Protein AF-A0A4Q2YTG0-F1 (afdb_monomer)

Sequence (439 aa):
MNLLPRETPTDVMFSWGYSLGKPGRSEITLRDLGAVLAAKAWLAGESGENEAFADISAITNRFLRQRTEAPVGGIIGELITRVAVFATVSNRAHSAVKLGLTEEAELLNAPLLEVDRLKKLTAVKTPSHPNRKLTDDHGGYLSGLFATFTLKQIENPPMLAREEVEPGRMMDHATLSWTGAWLAWAFLAGGVVVCALYGLTGPAVTKHLGRRMELLMNRWDWASVAIPGIVLPVLWFVSITRHTGLGGREFSMGRNELDLPLLPNGFLLGWAQFIALAACVVFSCGWLSCWRVGCKLRTIGMATRPPWSGAVAAVCCATFIPASGWSVTSGSPVAAGVAQGLIGITVLSIVSFGFLWACGRPEEMIRNQMAMRLMVPICAAATILPLCSLPFSKAEAYRWSAKDELIKPSRDQMASIGLEHRMAVQMRKEIREVLGYQP

pLDDT: mean 85.49, std 9.97, range [38.84, 97.5]

Structure (mmCIF, N/CA/C/O backbone):
data_AF-A0A4Q2YTG0-F1
#
_entry.id   AF-A0A4Q2YTG0-F1
#
loop_
_atom_site.group_PDB
_atom_site.id
_atom_site.type_symbol
_atom_site.label_atom_id
_atom_site.label_alt_id
_atom_site.label_comp_id
_atom_site.label_asym_id
_atom_site.label_entity_id
_atom_site.label_seq_id
_atom_site.pdbx_PDB_ins_code
_atom_site.Cartn_x
_atom_site.Cartn_y
_atom_site.Cartn_z
_atom_site.occupancy
_atom_site.B_iso_or_equiv
_atom_site.auth_seq_id
_atom_site.auth_comp_id
_atom_site.auth_asym_id
_atom_site.auth_atom_id
_atom_site.pdbx_PDB_model_num
ATOM 1 N N . MET A 1 1 ? -27.606 -18.071 7.602 1.00 38.84 1 MET A N 1
ATOM 2 C CA . MET A 1 1 ? -27.877 -17.459 6.279 1.00 38.84 1 MET A CA 1
ATOM 3 C C . MET A 1 1 ? -26.532 -17.067 5.652 1.00 38.84 1 MET A C 1
ATOM 5 O O . MET A 1 1 ? -25.928 -16.098 6.090 1.00 38.84 1 MET A O 1
ATOM 9 N N . ASN A 1 2 ? -26.010 -17.869 4.711 1.00 40.16 2 ASN A N 1
ATOM 10 C CA . ASN A 1 2 ? -24.712 -17.675 4.032 1.00 40.16 2 ASN A CA 1
ATOM 11 C C . ASN A 1 2 ? -24.848 -16.691 2.858 1.00 40.16 2 ASN A C 1
ATOM 13 O O . ASN A 1 2 ? -24.759 -17.098 1.706 1.00 40.16 2 ASN A O 1
ATOM 17 N N . LEU A 1 3 ? -25.145 -15.417 3.120 1.00 53.72 3 LEU A N 1
ATOM 18 C CA . LEU A 1 3 ? -25.431 -14.480 2.022 1.00 53.72 3 LEU A CA 1
ATOM 19 C C . LEU A 1 3 ? -24.220 -13.705 1.499 1.00 53.72 3 LEU A C 1
ATOM 21 O O . LEU A 1 3 ? -24.357 -13.012 0.499 1.00 53.72 3 LEU A O 1
ATOM 25 N N . LEU A 1 4 ? -23.048 -13.811 2.128 1.00 55.06 4 LEU A N 1
ATOM 26 C CA . LEU A 1 4 ? -21.873 -13.061 1.690 1.00 55.06 4 LEU A CA 1
ATOM 27 C C . LEU A 1 4 ? -20.672 -14.005 1.575 1.00 55.06 4 LEU A C 1
ATOM 29 O O . LEU A 1 4 ? -20.311 -14.614 2.589 1.00 55.06 4 LEU A O 1
ATOM 33 N N . PRO A 1 5 ? -20.073 -14.167 0.379 1.00 53.44 5 PRO A N 1
ATOM 34 C CA . PRO A 1 5 ? -18.757 -14.783 0.262 1.00 53.44 5 PRO A CA 1
ATOM 35 C C . PRO A 1 5 ? -17.746 -13.981 1.104 1.00 53.44 5 PRO A C 1
ATOM 37 O O . PRO A 1 5 ? -17.956 -12.807 1.395 1.00 53.44 5 PRO A O 1
ATOM 40 N N . ARG A 1 6 ? -16.709 -14.639 1.632 1.00 62.22 6 ARG A N 1
ATOM 41 C CA . ARG A 1 6 ? -15.744 -14.034 2.584 1.00 62.22 6 ARG A CA 1
ATOM 42 C C . ARG A 1 6 ? -14.301 -14.435 2.293 1.00 62.22 6 ARG A C 1
ATOM 44 O O . ARG A 1 6 ? -13.441 -14.337 3.163 1.00 62.22 6 ARG A O 1
ATOM 51 N N . GLU A 1 7 ? -14.057 -14.980 1.108 1.00 67.69 7 GLU A N 1
ATOM 52 C CA . GLU A 1 7 ? -12.751 -15.536 0.751 1.00 67.69 7 GLU A CA 1
ATOM 53 C C . GLU A 1 7 ? -11.875 -14.511 0.036 1.00 67.69 7 GLU A C 1
ATOM 55 O O . GLU A 1 7 ? -10.650 -14.608 0.094 1.00 67.69 7 GLU A O 1
ATOM 60 N N . THR A 1 8 ? -12.487 -13.509 -0.603 1.00 71.88 8 THR A N 1
ATOM 61 C CA . THR A 1 8 ? -11.759 -12.463 -1.320 1.00 71.88 8 THR A CA 1
ATOM 62 C C . THR A 1 8 ? -11.876 -11.103 -0.618 1.00 71.88 8 THR A C 1
ATOM 64 O O . THR A 1 8 ? -12.907 -10.813 -0.007 1.00 71.88 8 THR A O 1
ATOM 67 N N . PRO A 1 9 ? -10.868 -10.216 -0.748 1.00 70.81 9 PRO A N 1
ATOM 68 C CA . PRO A 1 9 ? -10.915 -8.851 -0.219 1.00 70.81 9 PRO A CA 1
ATOM 69 C C . PRO A 1 9 ? -12.140 -8.056 -0.685 1.00 70.81 9 PRO A C 1
ATOM 71 O O . PRO A 1 9 ? -12.725 -7.300 0.086 1.00 70.81 9 PRO A O 1
ATOM 74 N N . THR A 1 10 ? -12.558 -8.241 -1.941 1.00 74.44 10 THR A N 1
ATOM 75 C CA . THR A 1 10 ? -13.760 -7.599 -2.488 1.00 74.44 10 THR A CA 1
ATOM 76 C C . THR A 1 10 ? -15.014 -8.061 -1.766 1.00 74.44 10 THR A C 1
ATOM 78 O O . THR A 1 10 ? -15.850 -7.231 -1.420 1.00 74.44 10 THR A O 1
ATOM 81 N N . ASP A 1 11 ? -15.128 -9.356 -1.472 1.00 74.38 11 ASP A N 1
ATOM 82 C CA . ASP A 1 11 ? -16.298 -9.866 -0.765 1.00 74.38 11 ASP A CA 1
ATOM 83 C C . ASP A 1 11 ? -16.316 -9.407 0.694 1.00 74.38 11 ASP A C 1
ATOM 85 O O . ASP A 1 11 ? -17.381 -9.083 1.214 1.00 74.38 11 ASP A O 1
ATOM 89 N N . VAL A 1 12 ? -15.146 -9.298 1.338 1.00 70.56 12 VAL A N 1
ATOM 90 C CA . VAL A 1 12 ? -15.027 -8.693 2.674 1.00 70.56 12 VAL A CA 1
ATOM 91 C C . VAL A 1 12 ? -15.543 -7.250 2.642 1.00 70.56 12 VAL A C 1
ATOM 93 O O . VAL A 1 12 ? -16.416 -6.908 3.437 1.00 70.56 12 VAL A O 1
ATOM 96 N N . MET A 1 13 ? -15.126 -6.437 1.667 1.00 71.25 13 MET A N 1
ATOM 97 C CA . MET A 1 13 ? -15.610 -5.056 1.512 1.00 71.25 13 MET A CA 1
ATOM 98 C C . MET A 1 13 ? -17.122 -4.973 1.236 1.00 71.25 13 MET A C 1
ATOM 100 O O . MET A 1 13 ? -17.814 -4.139 1.822 1.00 71.25 13 MET A O 1
ATOM 104 N N . PHE A 1 14 ? -17.677 -5.849 0.394 1.00 72.25 14 PHE A N 1
ATOM 105 C CA . PHE A 1 14 ? -19.129 -5.903 0.174 1.00 72.25 14 PHE A CA 1
ATOM 106 C C . PHE A 1 14 ? -19.885 -6.369 1.419 1.00 72.25 14 PHE A C 1
ATOM 108 O O . PHE A 1 14 ? -20.950 -5.836 1.737 1.00 72.25 14 PHE A O 1
ATOM 115 N N . SER A 1 15 ? -19.324 -7.335 2.149 1.00 70.06 15 SER A N 1
ATOM 116 C CA . SER A 1 15 ? -19.904 -7.830 3.393 1.00 70.06 15 SER A CA 1
ATOM 117 C C . SER A 1 15 ? -19.981 -6.736 4.450 1.00 70.06 15 SER A C 1
ATOM 119 O O . SER A 1 15 ? -20.995 -6.642 5.137 1.00 70.06 15 SER A O 1
ATOM 121 N N . TRP A 1 16 ? -18.978 -5.856 4.486 1.00 67.75 16 TRP A N 1
ATOM 122 C CA . TRP A 1 16 ? -18.966 -4.656 5.312 1.00 67.75 16 TRP A CA 1
ATOM 123 C C . TRP A 1 16 ? -20.041 -3.655 4.902 1.00 67.75 16 TRP A C 1
ATOM 125 O O . TRP A 1 16 ? -20.811 -3.195 5.743 1.00 67.75 16 TRP A O 1
ATOM 135 N N . GLY A 1 17 ? -20.139 -3.339 3.606 1.00 67.19 17 GLY A N 1
ATOM 136 C CA . GLY A 1 17 ? -21.183 -2.446 3.095 1.00 67.19 17 GLY A CA 1
ATOM 137 C C . GLY A 1 17 ? -22.589 -2.925 3.473 1.00 67.19 17 GLY A C 1
ATOM 138 O O . GLY A 1 17 ? -23.452 -2.131 3.843 1.00 67.19 17 GLY A O 1
ATOM 139 N N . TYR A 1 18 ? -22.803 -4.241 3.466 1.00 68.12 18 TYR A N 1
ATOM 140 C CA . TYR A 1 18 ? -24.055 -4.852 3.897 1.00 68.12 18 TYR A CA 1
ATOM 141 C C . TYR A 1 18 ? -24.245 -4.863 5.422 1.00 68.12 18 TYR A C 1
ATOM 143 O O . TYR A 1 18 ? -25.339 -4.562 5.907 1.00 68.12 18 TYR A O 1
ATOM 151 N N . SER A 1 19 ? -23.207 -5.210 6.191 1.00 63.50 19 SER A N 1
ATOM 152 C CA . SER A 1 19 ? -23.281 -5.294 7.654 1.00 63.50 19 SER A CA 1
ATOM 153 C C . SER A 1 19 ? -23.456 -3.931 8.308 1.00 63.50 19 SER A C 1
ATOM 155 O O . SER A 1 19 ? -24.123 -3.850 9.328 1.00 63.50 19 SER A O 1
ATOM 157 N N . LEU A 1 20 ? -22.938 -2.854 7.714 1.00 63.44 20 LEU A N 1
ATOM 158 C CA . LEU A 1 20 ? -23.199 -1.488 8.179 1.00 63.44 20 LEU A CA 1
ATOM 159 C C . LEU A 1 20 ? -24.651 -1.047 7.912 1.00 63.44 20 LEU A C 1
ATOM 161 O O . LEU A 1 20 ? -25.188 -0.218 8.642 1.00 63.44 20 LEU A O 1
ATOM 165 N N . GLY A 1 21 ? -25.314 -1.612 6.896 1.00 56.81 21 GLY A N 1
ATOM 166 C CA . GLY A 1 21 ? -26.666 -1.215 6.487 1.00 56.81 21 GLY A CA 1
ATOM 167 C C . GLY A 1 21 ? -27.821 -1.872 7.257 1.00 56.81 21 GLY A C 1
ATOM 168 O O . GLY A 1 21 ? -28.924 -1.327 7.271 1.00 56.81 21 GLY A O 1
ATOM 169 N N . LYS A 1 22 ? -27.614 -3.038 7.890 1.00 54.66 22 LYS A N 1
ATOM 170 C CA . LYS A 1 22 ? -28.706 -3.855 8.466 1.00 54.66 22 LYS A CA 1
ATOM 171 C C . LYS A 1 22 ? -29.018 -3.706 9.969 1.00 54.66 22 LYS A C 1
ATOM 173 O O . LYS A 1 22 ? -30.208 -3.707 10.284 1.00 54.66 22 LYS A O 1
ATOM 178 N N . PRO A 1 23 ? -28.058 -3.592 10.904 1.00 54.28 23 PRO A N 1
ATOM 179 C CA . PRO A 1 23 ? -28.364 -3.644 12.338 1.00 54.28 23 PRO A CA 1
ATOM 180 C C . PRO A 1 23 ? -28.999 -2.355 12.885 1.00 54.28 23 PRO A C 1
ATOM 182 O O . PRO A 1 23 ? -29.611 -2.379 13.950 1.00 54.28 23 PRO A O 1
ATOM 185 N N . GLY A 1 24 ? -28.955 -1.242 12.140 1.00 54.25 24 GLY A N 1
ATOM 186 C CA . GLY A 1 24 ? -29.438 0.051 12.629 1.00 54.25 24 GLY A CA 1
ATOM 187 C C . GLY A 1 24 ? -30.915 0.065 13.041 1.00 54.25 24 GLY A C 1
ATOM 188 O O . GLY A 1 24 ? -31.246 0.586 14.097 1.00 54.25 24 GLY A O 1
ATOM 189 N N . ARG A 1 25 ? -31.838 -0.520 12.266 1.00 56.56 25 ARG A N 1
ATOM 190 C CA . ARG A 1 25 ? -33.278 -0.282 12.507 1.00 56.56 25 ARG A CA 1
ATOM 191 C C . ARG A 1 25 ? -33.831 -0.933 13.779 1.00 56.56 25 ARG A C 1
ATOM 193 O O . ARG A 1 25 ? -34.574 -0.271 14.494 1.00 56.56 25 ARG A O 1
ATOM 200 N N . SER A 1 26 ? -33.482 -2.186 14.075 1.00 60.25 26 SER A N 1
ATOM 201 C CA . SER A 1 26 ? -34.003 -2.897 15.257 1.00 60.25 26 SER A CA 1
ATOM 202 C C . SER A 1 26 ? -33.314 -2.484 16.559 1.00 60.25 26 SER A C 1
ATOM 204 O O . SER A 1 26 ? -33.932 -2.491 17.623 1.00 60.25 26 SER A O 1
ATOM 206 N N . GLU A 1 27 ? -32.037 -2.103 16.500 1.00 65.06 27 GLU A N 1
ATOM 207 C CA . GLU A 1 27 ? -31.321 -1.627 17.684 1.00 65.06 27 GLU A CA 1
ATOM 208 C C . GLU A 1 27 ? -31.713 -0.190 18.054 1.00 65.06 27 GLU A C 1
ATOM 210 O O . GLU A 1 27 ? -31.817 0.120 19.241 1.00 65.06 27 GLU A O 1
ATOM 215 N N . ILE A 1 28 ? -32.018 0.665 17.067 1.00 63.75 28 ILE A N 1
ATOM 216 C CA . ILE A 1 28 ? -32.504 2.033 17.308 1.00 63.75 28 ILE A CA 1
ATOM 217 C C . ILE A 1 28 ? -33.847 2.021 18.045 1.00 63.75 28 ILE A C 1
ATOM 219 O O . ILE A 1 28 ? -33.993 2.754 19.018 1.00 63.75 28 ILE A O 1
ATOM 223 N N . THR A 1 29 ? -34.792 1.146 17.684 1.00 66.25 29 THR A N 1
ATOM 224 C CA . THR A 1 29 ? -36.079 1.038 18.402 1.00 66.25 29 THR A CA 1
ATOM 225 C C . THR A 1 29 ? -35.921 0.665 19.881 1.00 66.25 29 THR A C 1
ATOM 227 O O . THR A 1 29 ? -36.750 1.026 20.711 1.00 66.25 29 THR A O 1
ATOM 230 N N . LEU A 1 30 ? -34.834 -0.022 20.252 1.00 67.00 30 LEU A N 1
ATOM 231 C CA . LEU A 1 30 ? -34.553 -0.378 21.649 1.00 67.00 30 LEU A CA 1
ATOM 232 C C . LEU A 1 30 ? -34.006 0.807 22.459 1.00 67.00 30 LEU A C 1
ATOM 234 O O . LEU A 1 30 ? -34.158 0.828 23.681 1.00 67.00 30 LEU A O 1
ATOM 238 N N . ARG A 1 31 ? -33.421 1.814 21.796 1.00 71.94 31 ARG A N 1
ATOM 239 C CA . ARG A 1 31 ? -33.080 3.099 22.425 1.00 71.94 31 ARG A CA 1
ATOM 240 C C . ARG A 1 31 ? -34.339 3.800 22.934 1.00 71.94 31 ARG A C 1
ATOM 242 O O . ARG A 1 31 ? -34.331 4.349 24.034 1.00 71.94 31 ARG A O 1
ATOM 249 N N . ASP A 1 32 ? -35.411 3.751 22.148 1.00 79.56 32 ASP A N 1
ATOM 250 C CA . ASP A 1 32 ? -36.661 4.438 22.465 1.00 79.56 32 ASP A CA 1
ATOM 251 C C . ASP A 1 32 ? -37.330 3.832 23.707 1.00 79.56 32 ASP A C 1
ATOM 253 O O . ASP A 1 32 ? -37.850 4.572 24.537 1.00 79.56 32 ASP A O 1
ATOM 257 N N . LEU A 1 33 ? -37.217 2.515 23.924 1.00 82.94 33 LEU A N 1
ATOM 258 C CA . LEU A 1 33 ? -37.695 1.879 25.158 1.00 82.94 33 LEU A CA 1
ATOM 259 C C . LEU A 1 33 ? -36.967 2.405 26.407 1.00 82.94 33 LEU A C 1
ATOM 261 O O . LEU A 1 33 ? -37.612 2.695 27.413 1.00 82.94 33 LEU A O 1
ATOM 265 N N . GLY A 1 34 ? -35.643 2.579 26.339 1.00 83.81 34 GLY A N 1
ATOM 266 C CA . GLY A 1 34 ? -34.872 3.188 27.428 1.00 83.81 34 GLY A CA 1
ATOM 267 C C . GLY A 1 34 ? -35.321 4.622 27.726 1.00 83.81 34 GLY A C 1
ATOM 268 O O . GLY A 1 34 ? -35.473 4.992 28.888 1.00 83.81 34 GLY A O 1
ATOM 269 N N . ALA A 1 35 ? -35.610 5.409 26.685 1.00 84.81 35 ALA A N 1
ATOM 270 C CA . ALA A 1 35 ? -36.141 6.763 26.833 1.00 84.81 35 ALA A CA 1
ATOM 271 C C . ALA A 1 35 ? -37.556 6.780 27.440 1.00 84.81 35 ALA A C 1
ATOM 273 O O . ALA A 1 35 ? -37.840 7.610 28.299 1.00 84.81 35 ALA A O 1
ATOM 274 N N . VAL A 1 36 ? -38.427 5.842 27.053 1.00 88.81 36 VAL A N 1
ATOM 275 C CA . VAL A 1 36 ? -39.779 5.709 27.620 1.00 88.81 36 VAL A CA 1
ATOM 276 C C . VAL A 1 36 ? -39.725 5.339 29.103 1.00 88.81 36 VAL A C 1
ATOM 278 O O . VAL A 1 36 ? -40.437 5.942 29.902 1.00 88.81 36 VAL A O 1
ATOM 281 N N . LEU A 1 37 ? -38.877 4.381 29.491 1.00 89.69 37 LEU A N 1
ATOM 282 C CA . LEU A 1 37 ? -38.693 4.008 30.899 1.00 89.69 37 LEU A CA 1
ATOM 283 C C . LEU A 1 37 ? -38.162 5.185 31.724 1.00 89.69 37 LEU A C 1
ATOM 285 O O . LEU A 1 37 ? -38.668 5.453 32.811 1.00 89.69 37 LEU A O 1
ATOM 289 N N . ALA A 1 38 ? -37.198 5.924 31.176 1.00 88.00 38 ALA A N 1
ATOM 290 C CA . ALA A 1 38 ? -36.664 7.126 31.799 1.00 88.00 38 ALA A CA 1
ATOM 291 C C . ALA A 1 38 ? -37.733 8.221 31.981 1.00 88.00 38 ALA A C 1
ATOM 293 O O . ALA A 1 38 ? -37.834 8.801 33.059 1.00 88.00 38 ALA A O 1
ATOM 294 N N . ALA A 1 39 ? -38.565 8.464 30.963 1.00 90.81 39 ALA A N 1
ATOM 295 C CA . ALA A 1 39 ? -39.651 9.442 31.023 1.00 90.81 39 ALA A CA 1
ATOM 296 C C . ALA A 1 39 ? -40.737 9.052 32.037 1.00 90.81 39 ALA A C 1
ATOM 298 O O . ALA A 1 39 ? -41.239 9.907 32.762 1.00 90.81 39 ALA A O 1
ATOM 299 N N . LYS A 1 40 ? -41.079 7.760 32.128 1.00 92.00 40 LYS A N 1
ATOM 300 C CA . LYS A 1 40 ? -42.022 7.262 33.139 1.00 92.00 40 LYS A CA 1
ATOM 301 C C . LYS A 1 40 ? -41.470 7.403 34.557 1.00 92.00 40 LYS A C 1
ATOM 303 O O . LYS A 1 40 ? -42.212 7.812 35.440 1.00 92.00 40 LYS A O 1
ATOM 308 N N . ALA A 1 41 ? -40.188 7.090 34.769 1.00 90.25 41 ALA A N 1
ATOM 309 C CA . ALA A 1 41 ? -39.547 7.265 36.073 1.00 90.25 41 ALA A CA 1
ATOM 310 C C . ALA A 1 41 ? -39.576 8.736 36.509 1.00 90.25 41 ALA A C 1
ATOM 312 O O . ALA A 1 41 ? -39.907 9.027 37.654 1.00 90.25 41 ALA A O 1
ATOM 313 N N . TRP A 1 42 ? -39.302 9.646 35.569 1.00 92.56 42 TRP A N 1
ATOM 314 C CA . TRP A 1 42 ? -39.401 11.086 35.790 1.00 92.56 42 TRP A CA 1
ATOM 315 C C . TRP A 1 42 ? -40.824 11.523 36.161 1.00 92.56 42 TRP A C 1
ATOM 317 O O . TRP A 1 42 ? -40.997 12.200 37.168 1.00 92.56 42 TRP A O 1
ATOM 327 N N . LEU A 1 43 ? -41.845 11.074 35.418 1.00 92.81 43 LEU A N 1
ATOM 328 C CA . LEU A 1 43 ? -43.254 11.367 35.723 1.00 92.81 43 LEU A CA 1
ATOM 329 C C . LEU A 1 43 ? -43.660 10.907 37.129 1.00 92.81 43 LEU A C 1
ATOM 331 O O . LEU A 1 43 ? -44.280 11.685 37.843 1.00 92.81 43 LEU A O 1
ATOM 335 N N . ALA A 1 44 ? -43.275 9.692 37.535 1.00 91.06 44 ALA A N 1
ATOM 336 C CA . ALA A 1 44 ? -43.549 9.182 38.882 1.00 91.06 44 ALA A CA 1
ATOM 337 C C . ALA A 1 44 ? -42.864 10.026 39.974 1.00 91.06 44 ALA A C 1
ATOM 339 O O . ALA A 1 44 ? -43.434 10.259 41.038 1.00 91.06 44 ALA A O 1
ATOM 340 N N . GLY A 1 45 ? -41.657 10.532 39.691 1.00 91.38 45 GLY A N 1
ATOM 341 C CA . GLY A 1 45 ? -40.956 11.474 40.562 1.00 91.38 45 GLY A CA 1
ATOM 342 C C . GLY A 1 45 ? -41.653 12.834 40.681 1.00 91.38 45 GLY A C 1
ATOM 343 O O . GLY A 1 45 ? -41.689 13.397 41.771 1.00 91.38 45 GLY A O 1
ATOM 344 N N . GLU A 1 46 ? -42.220 13.362 39.590 1.00 94.19 46 GLU A N 1
ATOM 345 C CA . GLU A 1 46 ? -42.994 14.615 39.621 1.00 94.19 46 GLU A CA 1
ATOM 346 C C . GLU A 1 46 ? -44.349 14.455 40.322 1.00 94.19 46 GLU A C 1
ATOM 348 O O . GLU A 1 46 ? -44.804 15.388 40.981 1.00 94.19 46 GLU A O 1
ATOM 353 N N . SER A 1 47 ? -45.005 13.297 40.188 1.00 93.00 47 SER A N 1
ATOM 354 C CA . SER A 1 47 ? -46.313 13.044 40.805 1.00 93.00 47 SER A CA 1
ATOM 355 C C . SER A 1 47 ? -46.241 12.579 42.263 1.00 93.00 47 SER A C 1
ATOM 357 O O . SER A 1 47 ? -47.269 12.547 42.937 1.00 93.00 47 SER A O 1
ATOM 359 N N . GLY A 1 48 ? -45.048 12.265 42.780 1.00 92.38 48 GLY A N 1
ATOM 360 C CA . GLY A 1 48 ? -44.873 11.802 44.161 1.00 92.38 48 GLY A CA 1
ATOM 361 C C . GLY A 1 48 ? -45.246 10.329 44.377 1.00 92.38 48 GLY A C 1
ATOM 362 O O . GLY A 1 48 ? -45.479 9.912 45.511 1.00 92.38 48 GLY A O 1
ATOM 363 N N . GLU A 1 49 ? -45.343 9.535 43.309 1.00 94.19 49 GLU A N 1
ATOM 364 C CA . GLU A 1 49 ? -45.832 8.154 43.354 1.00 94.19 49 GLU A CA 1
ATOM 365 C C . GLU A 1 49 ? -44.695 7.147 43.592 1.00 94.19 49 GLU A C 1
ATOM 367 O O . GLU A 1 49 ? -44.086 6.619 42.657 1.00 94.19 49 GLU A O 1
ATOM 372 N N . ASN A 1 50 ? -44.440 6.828 44.864 1.00 90.12 50 ASN A N 1
ATOM 373 C CA . ASN A 1 50 ? -43.391 5.879 45.259 1.00 90.12 50 ASN A CA 1
ATOM 374 C C . ASN A 1 50 ? -43.588 4.466 44.683 1.00 90.12 50 ASN A C 1
ATOM 376 O O . ASN A 1 50 ? -42.623 3.853 44.230 1.00 90.12 50 ASN A O 1
ATOM 380 N N . GLU A 1 51 ? -44.822 3.948 44.670 1.00 92.31 51 GLU A N 1
ATOM 381 C CA . GLU A 1 51 ? -45.114 2.608 44.134 1.00 92.31 51 GLU A CA 1
ATOM 382 C C . GLU A 1 51 ? -44.863 2.538 42.623 1.00 92.31 51 GLU A C 1
ATOM 384 O O . GLU A 1 51 ? -44.180 1.631 42.146 1.00 92.31 51 GLU A O 1
ATOM 389 N N . ALA A 1 52 ? -45.321 3.547 41.873 1.00 90.69 52 ALA A N 1
ATOM 390 C CA . ALA A 1 52 ? -45.082 3.628 40.435 1.00 90.69 52 ALA A CA 1
ATOM 391 C C . ALA A 1 52 ? -43.580 3.718 40.119 1.00 90.69 52 ALA A C 1
ATOM 393 O O . ALA A 1 52 ? -43.096 3.063 39.192 1.00 90.69 52 ALA A O 1
ATOM 394 N N . PHE A 1 53 ? -42.822 4.490 40.907 1.00 92.44 53 PHE A N 1
ATOM 395 C CA . PHE A 1 53 ? -41.370 4.568 40.770 1.00 92.44 53 PHE A CA 1
ATOM 396 C C . PHE A 1 53 ? -40.693 3.215 41.033 1.00 92.44 53 PHE A C 1
ATOM 398 O O . PHE A 1 53 ? -39.854 2.795 40.230 1.00 92.44 53 PHE A O 1
ATOM 405 N N . ALA A 1 54 ? -41.086 2.500 42.092 1.00 91.31 54 ALA A N 1
ATOM 406 C CA . ALA A 1 54 ? -40.549 1.181 42.424 1.00 91.31 54 ALA A CA 1
ATOM 407 C C . ALA A 1 54 ? -40.803 0.149 41.307 1.00 91.31 54 ALA A C 1
ATOM 409 O O . ALA A 1 54 ? -39.880 -0.566 40.896 1.00 91.31 54 ALA A O 1
ATOM 410 N N . ASP A 1 55 ? -42.011 0.131 40.739 1.00 93.19 55 ASP A N 1
ATOM 411 C CA . ASP A 1 55 ? -42.367 -0.740 39.615 1.00 93.19 55 ASP A CA 1
ATOM 412 C C . ASP A 1 55 ? -41.517 -0.445 38.372 1.00 93.19 55 ASP A C 1
ATOM 414 O O . ASP A 1 55 ? -40.959 -1.351 37.739 1.00 93.19 55 ASP A O 1
ATOM 418 N N . ILE A 1 56 ? -41.355 0.836 38.026 1.00 92.56 56 ILE A N 1
ATOM 419 C CA . ILE A 1 56 ? -40.535 1.258 36.884 1.00 92.56 56 ILE A CA 1
ATOM 420 C C . ILE A 1 56 ? -39.061 0.917 37.120 1.00 92.56 56 ILE A C 1
ATOM 422 O O . ILE A 1 56 ? -38.378 0.468 36.192 1.00 92.56 56 ILE A O 1
ATOM 426 N N . SER A 1 57 ? -38.566 1.082 38.347 1.00 90.50 57 SER A N 1
ATOM 427 C CA . SER A 1 57 ? -37.218 0.686 38.756 1.00 90.50 57 SER A CA 1
ATOM 428 C C . SER A 1 57 ? -36.991 -0.817 38.563 1.00 90.50 57 SER A C 1
ATOM 430 O O . SER A 1 57 ? -35.992 -1.215 37.951 1.00 90.50 57 SER A O 1
ATOM 432 N N . ALA A 1 58 ? -37.939 -1.659 38.982 1.00 92.25 58 ALA A N 1
ATOM 433 C CA . ALA A 1 58 ? -37.874 -3.108 38.798 1.00 92.25 58 ALA A CA 1
ATOM 434 C C . ALA A 1 58 ? -37.892 -3.514 37.312 1.00 92.25 58 ALA A C 1
ATOM 436 O O . ALA A 1 58 ? -37.072 -4.332 36.877 1.00 92.25 58 ALA A O 1
ATOM 437 N N . ILE A 1 59 ? -38.774 -2.906 36.507 1.00 93.00 59 ILE A N 1
ATOM 438 C CA . ILE A 1 59 ? -38.850 -3.139 35.055 1.00 93.00 59 ILE A CA 1
ATOM 439 C C . ILE A 1 59 ? -37.544 -2.722 34.375 1.00 93.00 59 ILE A C 1
ATOM 441 O O . ILE A 1 59 ? -37.009 -3.466 33.552 1.00 93.00 59 ILE A O 1
ATOM 445 N N . THR A 1 60 ? -37.003 -1.560 34.742 1.00 91.31 60 THR A N 1
ATOM 446 C CA . THR A 1 60 ? -35.748 -1.039 34.190 1.00 91.31 60 THR A CA 1
ATOM 447 C C . THR A 1 60 ? -34.580 -1.965 34.508 1.00 91.31 60 THR A C 1
ATOM 449 O O . THR A 1 60 ? -33.822 -2.319 33.608 1.00 91.31 60 THR A O 1
ATOM 452 N N . ASN A 1 61 ? -34.458 -2.425 35.756 1.00 90.56 61 ASN A N 1
ATOM 453 C CA . ASN A 1 61 ? -33.408 -3.364 36.152 1.00 90.56 61 ASN A CA 1
ATOM 454 C C . ASN A 1 61 ? -33.524 -4.693 35.390 1.00 90.56 61 ASN A C 1
ATOM 456 O O . ASN A 1 61 ? -32.520 -5.213 34.904 1.00 90.56 61 ASN A O 1
ATOM 460 N N . ARG A 1 62 ? -34.743 -5.224 35.212 1.00 91.06 62 ARG A N 1
ATOM 461 C CA . ARG A 1 62 ? -34.970 -6.427 34.395 1.00 91.06 62 ARG A CA 1
ATOM 462 C C . ARG A 1 62 ? -34.578 -6.198 32.934 1.00 91.06 62 ARG A C 1
ATOM 464 O O . ARG A 1 62 ? -33.919 -7.056 32.354 1.00 91.06 62 ARG A O 1
ATOM 471 N N . PHE A 1 63 ? -34.944 -5.056 32.355 1.00 90.56 63 PHE A N 1
ATOM 472 C CA . PHE A 1 63 ? -34.593 -4.693 30.981 1.00 90.56 63 PHE A CA 1
ATOM 473 C C . PHE A 1 63 ? -33.074 -4.602 30.780 1.00 90.56 63 PHE A C 1
ATOM 475 O O . PHE A 1 63 ? -32.537 -5.224 29.863 1.00 90.56 63 PHE A O 1
ATOM 482 N N . LEU A 1 64 ? -32.368 -3.869 31.649 1.00 89.81 64 LEU A N 1
ATOM 483 C CA . LEU A 1 64 ? -30.913 -3.715 31.570 1.00 89.81 64 LEU A CA 1
ATOM 484 C C . LEU A 1 64 ? -30.190 -5.050 31.769 1.00 89.81 64 LEU A C 1
ATOM 486 O O . LEU A 1 64 ? -29.250 -5.357 31.031 1.00 89.81 64 LEU A O 1
ATOM 490 N N . ARG A 1 65 ? -30.660 -5.880 32.705 1.00 90.56 65 ARG A N 1
ATOM 491 C CA . ARG A 1 65 ? -30.126 -7.225 32.935 1.00 90.56 65 ARG A CA 1
ATOM 492 C C . ARG A 1 65 ? -30.317 -8.135 31.723 1.00 90.56 65 ARG A C 1
ATOM 494 O O . ARG A 1 65 ? -29.339 -8.654 31.200 1.00 90.56 65 ARG A O 1
ATOM 501 N N . GLN A 1 66 ? -31.535 -8.243 31.194 1.00 89.56 66 GLN A N 1
ATOM 502 C CA . GLN A 1 66 ? -31.803 -9.039 29.989 1.00 89.56 66 GLN A CA 1
ATOM 503 C C . GLN A 1 66 ? -30.964 -8.575 28.796 1.00 89.56 66 GLN A C 1
ATOM 505 O O . GLN A 1 66 ? -30.448 -9.391 28.038 1.00 89.56 66 GLN A O 1
ATOM 510 N N . ARG A 1 67 ? -30.786 -7.260 28.635 1.00 86.44 67 ARG A N 1
ATOM 511 C CA . ARG A 1 67 ? -29.987 -6.709 27.539 1.00 86.44 67 ARG A CA 1
ATOM 512 C C . ARG A 1 67 ? -28.496 -6.996 27.692 1.00 86.44 67 ARG A C 1
ATOM 514 O O . ARG A 1 67 ? -27.812 -7.178 26.690 1.00 86.44 67 ARG A O 1
ATOM 521 N N . THR A 1 68 ? -27.986 -7.013 28.919 1.00 88.25 68 THR A N 1
ATOM 522 C CA . THR A 1 68 ? -26.575 -7.310 29.201 1.00 88.25 68 THR A CA 1
ATOM 523 C C . THR A 1 68 ? -26.268 -8.804 29.275 1.00 88.25 68 THR A C 1
ATOM 525 O O . THR A 1 68 ? -25.103 -9.172 29.156 1.00 88.25 68 THR A O 1
ATOM 528 N N . GLU A 1 69 ? -27.279 -9.658 29.448 1.00 88.88 69 GLU A N 1
ATOM 529 C CA . GLU A 1 69 ? -27.187 -11.126 29.375 1.00 88.88 69 GLU A CA 1
ATOM 530 C C . GLU A 1 69 ? -27.412 -11.672 27.953 1.00 88.88 69 GLU A C 1
ATOM 532 O O . GLU A 1 69 ? -27.004 -12.793 27.652 1.00 88.88 69 GLU A O 1
ATOM 537 N N . ALA A 1 70 ? -28.040 -10.894 27.066 1.00 85.69 70 ALA A N 1
ATOM 538 C CA . ALA A 1 70 ? -28.207 -11.264 25.665 1.00 85.69 70 ALA A CA 1
ATOM 539 C C . ALA A 1 70 ? -26.851 -11.415 24.937 1.00 85.69 70 ALA A C 1
ATOM 541 O O . ALA A 1 70 ? -25.878 -10.749 25.307 1.00 85.69 70 ALA A O 1
ATOM 542 N N . PRO A 1 71 ? -26.781 -12.244 23.872 1.00 82.50 71 PRO A N 1
ATOM 543 C CA . PRO A 1 71 ? -25.575 -12.388 23.064 1.00 82.50 71 PRO A CA 1
ATOM 544 C C . PRO A 1 71 ? -25.044 -11.036 22.584 1.00 82.50 71 PRO A C 1
ATOM 546 O O . PRO A 1 71 ? -25.807 -10.200 22.093 1.00 82.50 71 PRO A O 1
ATOM 549 N N . VAL A 1 72 ? -23.730 -10.836 22.708 1.00 83.06 72 VAL A N 1
ATOM 550 C CA . VAL A 1 72 ? -23.073 -9.597 22.281 1.00 83.06 72 VAL A CA 1
ATOM 551 C C . VAL A 1 72 ? -23.224 -9.447 20.770 1.00 83.06 72 VAL A C 1
ATOM 553 O O . VAL A 1 72 ? -22.785 -10.306 20.001 1.00 83.06 72 VAL A O 1
ATOM 556 N N . GLY A 1 73 ? -23.852 -8.343 20.369 1.00 76.62 73 GLY A N 1
ATOM 557 C CA . GLY A 1 73 ? -24.024 -7.943 18.978 1.00 76.62 73 GLY A CA 1
ATOM 558 C C . GLY A 1 73 ? -22.714 -7.424 18.383 1.00 76.62 73 GLY A C 1
ATOM 559 O O . GLY A 1 73 ? -21.746 -8.164 18.213 1.00 76.62 73 GLY A O 1
ATOM 560 N N . GLY A 1 74 ? -22.688 -6.124 18.093 1.00 82.94 74 GLY A N 1
ATOM 561 C CA . GLY A 1 74 ? -21.502 -5.373 17.675 1.00 82.94 74 GLY A CA 1
ATOM 562 C C . GLY A 1 74 ? -21.303 -4.119 18.522 1.00 82.94 74 GLY A C 1
ATOM 563 O O . GLY A 1 74 ? -22.099 -3.820 19.414 1.00 82.94 74 GLY A O 1
ATOM 564 N N . ILE A 1 75 ? -20.259 -3.344 18.227 1.00 83.69 75 ILE A N 1
ATOM 565 C CA . ILE A 1 75 ? -19.893 -2.190 19.061 1.00 83.69 75 ILE A CA 1
ATOM 566 C C . ILE A 1 75 ? -20.979 -1.106 19.053 1.00 83.69 75 ILE A C 1
ATOM 568 O O . ILE A 1 75 ? -21.175 -0.409 20.045 1.00 83.69 75 ILE A O 1
ATOM 572 N N . ILE A 1 76 ? -21.737 -0.993 17.959 1.00 83.19 76 ILE A N 1
ATOM 573 C CA . ILE A 1 76 ? -22.873 -0.069 17.850 1.00 83.19 76 ILE A CA 1
ATOM 574 C C . ILE A 1 76 ? -23.990 -0.462 18.828 1.00 83.19 76 ILE A C 1
ATOM 576 O O . ILE A 1 76 ? -24.480 0.391 19.569 1.00 83.19 76 ILE A O 1
ATOM 580 N N . GLY A 1 77 ? -24.353 -1.744 18.897 1.00 83.12 77 GLY A N 1
ATOM 581 C CA . GLY A 1 77 ? -25.367 -2.236 19.836 1.00 83.12 77 GLY A CA 1
ATOM 582 C C . GLY A 1 77 ? -24.951 -2.047 21.298 1.00 83.12 77 GLY A C 1
ATOM 583 O O . GLY A 1 77 ? -25.774 -1.718 22.166 1.00 83.12 77 GLY A O 1
ATOM 584 N N . GLU A 1 78 ? -23.653 -2.170 21.565 1.00 87.50 78 GLU A N 1
ATOM 585 C CA . GLU A 1 78 ? -23.045 -1.902 22.866 1.00 87.50 78 GLU A CA 1
ATOM 586 C C . GLU A 1 78 ? -23.077 -0.411 23.229 1.00 87.50 78 GLU A C 1
ATOM 588 O O . GLU A 1 78 ? -23.502 -0.058 24.331 1.00 87.50 78 GLU A O 1
ATOM 593 N N . LEU A 1 79 ? -22.764 0.477 22.281 1.00 86.31 79 LEU A N 1
ATOM 594 C CA . LEU A 1 79 ? -22.932 1.929 22.419 1.00 86.31 79 LEU A CA 1
ATOM 595 C C . LEU A 1 79 ? -24.385 2.312 22.703 1.00 86.31 79 LEU A C 1
ATOM 597 O O . LEU A 1 79 ? -24.644 3.083 23.627 1.00 86.31 79 LEU A O 1
ATOM 601 N N . ILE A 1 80 ? -25.342 1.734 21.975 1.00 85.38 80 ILE A N 1
ATOM 602 C CA . ILE A 1 80 ? -26.775 1.954 22.217 1.00 85.38 80 ILE A CA 1
ATOM 603 C C . ILE A 1 80 ? -27.152 1.515 23.632 1.00 85.38 80 ILE A C 1
ATOM 605 O O . ILE A 1 80 ? -27.889 2.215 24.324 1.00 85.38 80 ILE A O 1
ATOM 609 N N . THR A 1 81 ? -26.625 0.380 24.094 1.00 87.38 81 THR A N 1
ATOM 610 C CA . THR A 1 81 ? -26.892 -0.087 25.457 1.00 87.38 81 THR A CA 1
ATOM 611 C C . THR A 1 81 ? -26.300 0.849 26.503 1.00 87.38 81 THR A C 1
ATOM 613 O O . THR A 1 81 ? -26.992 1.185 27.458 1.00 87.38 81 THR A O 1
ATOM 616 N N . ARG A 1 82 ? -25.063 1.324 26.312 1.00 86.62 82 ARG A N 1
ATOM 617 C CA . ARG A 1 82 ? -24.439 2.306 27.209 1.00 86.62 82 ARG A CA 1
ATOM 618 C C . ARG A 1 82 ? -25.271 3.590 27.298 1.00 86.62 82 ARG A C 1
ATOM 620 O O . ARG A 1 82 ? -25.471 4.115 28.389 1.00 86.62 82 ARG A O 1
ATOM 627 N N . VAL A 1 83 ? -25.804 4.068 26.171 1.00 84.94 83 VAL A N 1
ATOM 628 C CA . VAL A 1 83 ? -26.710 5.230 26.138 1.00 84.94 83 VAL A CA 1
ATOM 629 C C . VAL A 1 83 ? -28.020 4.943 26.878 1.00 84.94 83 VAL A C 1
ATOM 631 O O . VAL A 1 83 ? -28.468 5.786 27.652 1.00 84.94 83 VAL A O 1
ATOM 634 N N . ALA A 1 84 ? -28.619 3.764 26.691 1.00 86.25 84 ALA A N 1
ATOM 635 C CA . ALA A 1 84 ? -29.840 3.370 27.396 1.00 86.25 84 ALA A CA 1
ATOM 636 C C . ALA A 1 84 ? -29.630 3.279 28.918 1.00 86.25 84 ALA A C 1
ATOM 638 O O . ALA A 1 84 ? -30.472 3.754 29.680 1.00 86.25 84 ALA A O 1
ATOM 639 N N . VAL A 1 85 ? -28.491 2.735 29.361 1.00 87.31 85 VAL A N 1
ATOM 640 C CA . VAL A 1 85 ? -28.079 2.726 30.775 1.00 87.31 85 VAL A CA 1
ATOM 641 C C . VAL A 1 85 ? -27.999 4.153 31.306 1.00 87.31 85 VAL A C 1
ATOM 643 O O . VAL A 1 85 ? -28.672 4.481 32.276 1.00 87.31 85 VAL A O 1
ATOM 646 N N . PHE A 1 86 ? -27.258 5.036 30.635 1.00 85.00 86 PHE A N 1
ATOM 647 C CA . PHE A 1 86 ? -27.116 6.420 31.087 1.00 85.00 86 PHE A CA 1
ATOM 648 C C . PHE A 1 86 ? -28.464 7.150 31.188 1.00 85.00 86 PHE A C 1
ATOM 650 O O . PHE A 1 86 ? -28.758 7.771 32.207 1.00 85.00 86 PHE A O 1
ATOM 657 N N . ALA A 1 87 ? -29.300 7.055 30.150 1.00 84.75 87 ALA A N 1
ATOM 658 C CA . ALA A 1 87 ? -30.592 7.735 30.111 1.00 84.75 87 ALA A CA 1
ATOM 659 C C . ALA A 1 87 ? -31.540 7.255 31.221 1.00 84.75 87 ALA A C 1
ATOM 661 O O . ALA A 1 87 ? -32.232 8.066 31.838 1.00 84.75 87 ALA A O 1
ATOM 662 N N . THR A 1 88 ? -31.563 5.947 31.487 1.00 87.56 88 THR A N 1
ATOM 663 C CA . THR A 1 88 ? -32.435 5.361 32.514 1.00 87.56 88 THR A CA 1
ATOM 664 C C . THR A 1 88 ? -31.932 5.644 33.925 1.00 87.56 88 THR A C 1
ATOM 666 O O . THR A 1 88 ? -32.726 6.047 34.771 1.00 87.56 88 THR A O 1
ATOM 669 N N . VAL A 1 89 ? -30.629 5.510 34.182 1.00 87.81 89 VAL A N 1
ATOM 670 C CA . VAL A 1 89 ? -30.052 5.767 35.508 1.00 87.81 89 VAL A CA 1
ATOM 671 C C . VAL A 1 89 ? -30.127 7.256 35.865 1.00 87.81 89 VAL A C 1
ATOM 673 O O . VAL A 1 89 ? -30.511 7.583 36.983 1.00 87.81 89 VAL A O 1
ATOM 676 N N . SER A 1 90 ? -29.853 8.167 34.921 1.00 87.00 90 SER A N 1
ATOM 677 C CA . SER A 1 90 ? -29.857 9.619 35.179 1.00 87.00 90 SER A CA 1
ATOM 678 C C . SER A 1 90 ? -31.220 10.125 35.644 1.00 87.00 90 SER A C 1
ATOM 680 O O . SER A 1 90 ? -31.321 10.798 36.670 1.00 87.00 90 SER A O 1
ATOM 682 N N . ASN A 1 91 ? -32.279 9.747 34.927 1.00 86.88 91 ASN A N 1
ATOM 683 C CA . ASN A 1 91 ? -33.631 10.179 35.267 1.00 86.88 91 ASN A CA 1
ATOM 684 C C . ASN A 1 91 ? -34.153 9.488 36.532 1.00 86.88 91 ASN A C 1
ATOM 686 O O . ASN A 1 91 ? -34.838 10.123 37.333 1.00 86.88 91 ASN A O 1
ATOM 690 N N . ARG A 1 92 ? -33.789 8.218 36.762 1.00 89.50 92 ARG A N 1
ATOM 691 C CA . ARG A 1 92 ? -34.151 7.511 37.998 1.00 89.50 92 ARG A CA 1
ATOM 692 C C . ARG A 1 92 ? -33.470 8.108 39.225 1.00 89.50 92 ARG A C 1
ATOM 694 O O . ARG A 1 92 ? -34.153 8.310 40.218 1.00 89.50 92 ARG A O 1
ATOM 701 N N . ALA A 1 93 ? -32.182 8.447 39.151 1.00 89.00 93 ALA A N 1
ATOM 702 C CA . ALA A 1 93 ? -31.469 9.081 40.260 1.00 89.00 93 ALA A CA 1
ATOM 703 C C . ALA A 1 93 ? -32.121 10.418 40.640 1.00 89.00 93 ALA A C 1
ATOM 705 O O . ALA A 1 93 ? -32.401 10.664 41.810 1.00 89.00 93 ALA A O 1
ATOM 706 N N . HIS A 1 94 ? -32.441 11.254 39.645 1.00 88.25 94 HIS A N 1
ATOM 707 C CA . HIS A 1 94 ? -33.121 12.528 39.882 1.00 88.25 94 HIS A CA 1
ATOM 708 C C . HIS A 1 94 ? -34.503 12.345 40.529 1.00 88.25 94 HIS A C 1
ATOM 710 O O . HIS A 1 94 ? -34.859 13.070 41.456 1.00 88.25 94 HIS A O 1
ATOM 716 N N . SER A 1 95 ? -35.263 11.350 40.069 1.00 90.38 95 SER A N 1
ATOM 717 C CA . SER A 1 95 ? -36.600 11.049 40.592 1.00 90.38 95 SER A CA 1
ATOM 718 C C . SER A 1 95 ? -36.545 10.470 42.009 1.00 90.38 95 SER A C 1
ATOM 720 O O . SER A 1 95 ? -37.316 10.892 42.862 1.00 90.38 95 SER A O 1
ATOM 722 N N . ALA A 1 96 ? -35.583 9.588 42.302 1.00 90.25 96 ALA A N 1
ATOM 723 C CA . ALA A 1 96 ? -35.353 9.048 43.643 1.00 90.25 96 ALA A CA 1
ATOM 724 C C . ALA A 1 96 ? -35.036 10.158 44.659 1.00 90.25 96 ALA A C 1
ATOM 726 O O . ALA A 1 96 ? -35.591 10.162 45.756 1.00 90.25 96 ALA A O 1
ATOM 727 N N . VAL A 1 97 ? -34.217 11.149 44.276 1.00 91.62 97 VAL A N 1
ATOM 728 C CA . VAL A 1 97 ? -33.943 12.330 45.115 1.00 91.62 97 VAL A CA 1
ATOM 729 C C . VAL A 1 97 ? -35.225 13.117 45.402 1.00 91.62 97 VAL A C 1
ATOM 731 O O . VAL A 1 97 ? -35.457 13.490 46.550 1.00 91.62 97 VAL A O 1
ATOM 734 N N . LYS A 1 98 ? -36.075 13.347 44.391 1.00 91.56 98 LYS A N 1
ATOM 735 C CA . LYS A 1 98 ? -37.356 14.059 44.566 1.00 91.56 98 LYS A CA 1
ATOM 736 C C . LYS A 1 98 ? -38.320 13.333 45.503 1.00 91.56 98 LYS A C 1
ATOM 738 O O . LYS A 1 98 ? -39.001 13.982 46.288 1.00 91.56 98 LYS A O 1
ATOM 743 N N . LEU A 1 99 ? -38.343 12.006 45.437 1.00 91.94 99 LEU A N 1
ATOM 744 C CA . LEU A 1 99 ? -39.190 11.152 46.270 1.00 91.94 99 LEU A CA 1
ATOM 745 C C . LEU A 1 99 ? -38.625 10.915 47.684 1.00 91.94 99 LEU A C 1
ATOM 747 O O . LEU A 1 99 ? -39.267 10.257 48.498 1.00 91.94 99 LEU A O 1
ATOM 751 N N . GLY A 1 100 ? -37.434 11.438 47.999 1.00 91.94 100 GLY A N 1
ATOM 752 C CA . GLY A 1 100 ? -36.783 11.241 49.299 1.00 91.94 100 GLY A CA 1
ATOM 753 C C . GLY A 1 100 ? -36.165 9.850 49.495 1.00 91.94 100 GLY A C 1
ATOM 754 O O . GLY A 1 100 ? -35.848 9.475 50.621 1.00 91.94 100 GLY A O 1
ATOM 755 N N . LEU A 1 101 ? -35.966 9.087 48.415 1.00 92.50 101 LEU A N 1
ATOM 756 C CA . LEU A 1 101 ? -35.368 7.748 48.418 1.00 92.50 101 LEU A CA 1
ATOM 757 C C . LEU A 1 101 ? -33.834 7.848 48.367 1.00 92.50 101 LEU A C 1
ATOM 759 O O . LEU A 1 101 ? -33.210 7.609 47.331 1.00 92.50 101 LEU A O 1
ATOM 763 N N . THR A 1 102 ? -33.216 8.245 49.481 1.00 88.56 102 THR A N 1
ATOM 764 C CA . THR A 1 102 ? -31.778 8.571 49.547 1.00 88.56 102 THR A CA 1
ATOM 765 C C . THR A 1 102 ? -30.866 7.390 49.212 1.00 88.56 102 THR A C 1
ATOM 767 O O . THR A 1 102 ? -29.926 7.555 48.441 1.00 88.56 102 THR A O 1
ATOM 770 N N . GLU A 1 103 ? -31.168 6.194 49.718 1.00 87.38 103 GLU A N 1
ATOM 771 C CA . GLU A 1 103 ? -30.367 4.985 49.469 1.00 87.38 103 GLU A CA 1
ATOM 772 C C . GLU A 1 103 ? -30.401 4.572 47.985 1.00 87.38 103 GLU A C 1
ATOM 774 O O . GLU A 1 103 ? -29.373 4.265 47.380 1.00 87.38 103 GLU A O 1
ATOM 779 N N . GLU A 1 104 ? -31.575 4.643 47.349 1.00 85.50 104 GLU A N 1
ATOM 780 C CA . GLU A 1 104 ? -31.720 4.300 45.931 1.00 85.50 104 GLU A CA 1
ATOM 781 C C . GLU A 1 104 ? -31.079 5.360 45.021 1.00 85.50 104 GLU A C 1
ATOM 783 O O . GLU A 1 104 ? -30.465 5.024 44.006 1.00 85.50 104 GLU A O 1
ATOM 788 N N . ALA A 1 105 ? -31.140 6.637 45.409 1.00 86.75 105 ALA A N 1
ATOM 789 C CA . ALA A 1 105 ? -30.424 7.707 44.723 1.00 86.75 105 ALA A CA 1
ATOM 790 C C . ALA A 1 105 ? -28.898 7.514 44.781 1.00 86.75 105 ALA A C 1
ATOM 792 O O . ALA A 1 105 ? -28.225 7.704 43.768 1.00 86.75 105 ALA A O 1
ATOM 793 N N . GLU A 1 106 ? -28.339 7.106 45.925 1.00 86.38 106 GLU A N 1
ATOM 794 C CA . GLU A 1 106 ? -26.905 6.816 46.067 1.00 86.38 106 GLU A CA 1
ATOM 795 C C . GLU A 1 106 ? -26.460 5.652 45.174 1.00 86.38 106 GLU A C 1
ATOM 797 O O . GLU A 1 106 ? -25.479 5.784 44.433 1.00 86.38 106 GLU A O 1
ATOM 802 N N . LEU A 1 107 ? -27.227 4.557 45.159 1.00 84.94 107 LEU A N 1
ATOM 803 C CA . LEU A 1 107 ? -26.969 3.405 44.290 1.00 84.94 107 LEU A CA 1
ATOM 804 C C . LEU A 1 107 ? -26.989 3.776 42.799 1.00 84.94 107 LEU A C 1
ATOM 806 O O . LEU A 1 107 ? -26.193 3.253 42.020 1.00 84.94 107 LEU A O 1
ATOM 810 N N . LEU A 1 108 ? -27.869 4.694 42.390 1.00 85.88 108 LEU A N 1
ATOM 811 C CA . LEU A 1 108 ? -27.976 5.159 41.003 1.00 85.88 108 LEU A CA 1
ATOM 812 C C . LEU A 1 108 ? -26.944 6.243 40.645 1.00 85.88 108 LEU A C 1
ATOM 814 O O . LEU A 1 108 ? -26.596 6.402 39.473 1.00 85.88 108 LEU A O 1
ATOM 818 N N . ASN A 1 109 ? -26.407 6.964 41.628 1.00 84.00 109 ASN A N 1
ATOM 819 C CA . ASN A 1 109 ? -25.387 7.988 41.402 1.00 84.00 109 ASN A CA 1
ATOM 820 C C . ASN A 1 109 ? -24.009 7.398 41.072 1.00 84.00 109 ASN A C 1
ATOM 822 O O . ASN A 1 109 ? -23.284 7.983 40.264 1.00 84.00 109 ASN A O 1
ATOM 826 N N . 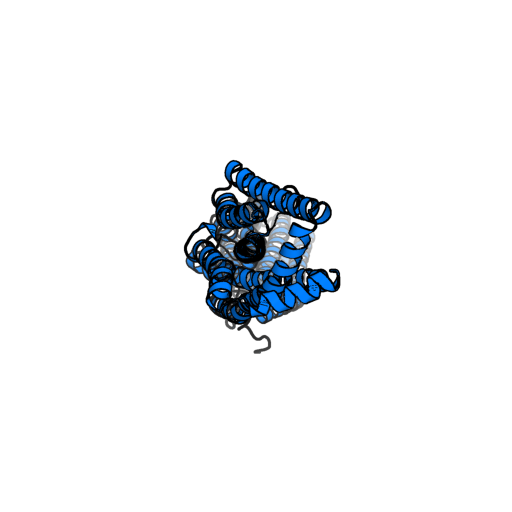ALA A 1 110 ? -23.650 6.237 41.627 1.00 80.12 110 ALA A N 1
ATOM 827 C CA . ALA A 1 110 ? -22.367 5.591 41.334 1.00 80.12 110 ALA A CA 1
ATOM 828 C C . ALA A 1 110 ? -22.176 5.274 39.827 1.00 80.12 110 ALA A C 1
ATOM 830 O O . ALA A 1 110 ? -21.171 5.710 39.256 1.00 80.12 110 ALA A O 1
ATOM 831 N N . PRO A 1 111 ? -23.142 4.646 39.123 1.00 78.50 111 PRO A N 1
ATOM 832 C CA . PRO A 1 111 ? -23.059 4.460 37.674 1.00 78.50 111 PRO A CA 1
ATOM 833 C C . PRO A 1 111 ? -23.027 5.773 36.873 1.00 78.50 111 PRO A C 1
ATOM 835 O O . PRO A 1 111 ? -22.408 5.830 35.810 1.00 78.50 111 PRO A O 1
ATOM 838 N N . LEU A 1 112 ? -23.681 6.843 37.349 1.00 82.00 112 LEU A N 1
ATOM 839 C CA . LEU A 1 112 ? -23.683 8.144 36.662 1.00 82.00 112 LEU A CA 1
ATOM 840 C C . LEU A 1 112 ? -22.325 8.825 36.703 1.00 82.00 112 LEU A C 1
ATOM 842 O O . LEU A 1 112 ? -21.855 9.299 35.668 1.00 82.00 112 LEU A O 1
ATOM 846 N N . LEU A 1 113 ? -21.697 8.844 37.881 1.00 82.06 113 LEU A N 1
ATOM 847 C CA . LEU A 1 113 ? -20.346 9.370 38.059 1.00 82.06 113 LEU A CA 1
ATOM 848 C C . LEU A 1 113 ? -19.360 8.644 37.147 1.00 82.06 113 LEU A C 1
ATOM 850 O O . LEU A 1 113 ? -18.508 9.277 36.524 1.00 82.06 113 LEU A O 1
ATOM 854 N N . GLU A 1 114 ? -19.529 7.333 37.014 1.00 77.19 114 GLU A N 1
ATOM 855 C CA . GLU A 1 114 ? -18.668 6.496 36.197 1.00 77.19 114 GLU A CA 1
ATOM 856 C C . GLU A 1 114 ? -18.876 6.720 34.691 1.00 77.19 114 GLU A C 1
ATOM 858 O O . GLU A 1 114 ? -17.914 6.872 33.937 1.00 77.19 114 GLU A O 1
ATOM 863 N N . VAL A 1 115 ? -20.121 6.871 34.228 1.00 74.75 115 VAL A N 1
ATOM 864 C CA . VAL A 1 115 ? -20.388 7.241 32.827 1.00 74.75 115 VAL A CA 1
ATOM 865 C C . VAL A 1 115 ? -19.872 8.645 32.503 1.00 74.75 115 VAL A C 1
ATOM 867 O O . VAL A 1 115 ? -19.310 8.858 31.424 1.00 74.75 115 VAL A O 1
ATOM 870 N N . ASP A 1 116 ? -20.024 9.610 33.408 1.00 79.25 116 ASP A N 1
ATOM 871 C CA . ASP A 1 116 ? -19.479 10.955 33.215 1.00 79.25 116 ASP A CA 1
ATOM 872 C C . ASP A 1 116 ? -17.944 10.962 33.241 1.00 79.25 116 ASP A C 1
ATOM 874 O O . ASP A 1 116 ? -17.325 11.683 32.450 1.00 79.25 116 ASP A O 1
ATOM 878 N N . ARG A 1 117 ? -17.314 10.116 34.069 1.00 81.88 117 ARG A N 1
ATOM 879 C CA . ARG A 1 117 ? -15.867 9.855 34.029 1.00 81.88 117 ARG A CA 1
ATOM 880 C C . ARG A 1 117 ? -15.459 9.330 32.655 1.00 81.88 117 ARG A C 1
ATOM 882 O O . ARG A 1 117 ? -14.549 9.890 32.045 1.00 81.88 117 ARG A O 1
ATOM 889 N N . LEU A 1 118 ? -16.167 8.335 32.120 1.00 72.25 118 LEU A N 1
ATOM 890 C CA . LEU A 1 118 ? -15.900 7.769 30.793 1.00 72.25 118 LEU A CA 1
ATOM 891 C C . LEU A 1 118 ? -16.094 8.792 29.665 1.00 72.25 118 LEU A C 1
ATOM 893 O O . LEU A 1 118 ? -15.262 8.860 28.759 1.00 72.25 118 LEU A O 1
ATOM 897 N N . LYS A 1 119 ? -17.130 9.641 29.714 1.00 73.81 119 LYS A N 1
ATOM 898 C CA . LYS A 1 119 ? -17.315 10.738 28.744 1.00 73.81 119 LYS A CA 1
ATOM 899 C C . LYS A 1 119 ? -16.155 11.729 28.785 1.00 73.81 119 LYS A C 1
ATOM 901 O O . LYS A 1 119 ? -15.622 12.083 27.733 1.00 73.81 119 LYS A O 1
ATOM 906 N N . LYS A 1 120 ? -15.735 12.144 29.985 1.00 75.88 120 LYS A N 1
ATOM 907 C CA . LYS A 1 120 ? -14.588 13.047 30.175 1.00 75.88 120 LYS A CA 1
ATOM 908 C C . LYS A 1 120 ? -13.290 12.405 29.682 1.00 75.88 120 LYS A C 1
ATOM 910 O O . LYS A 1 120 ? -12.532 13.052 28.968 1.00 75.88 120 LYS A O 1
ATOM 915 N N . LEU A 1 121 ? -13.069 11.121 29.967 1.00 68.12 121 LEU A N 1
ATOM 916 C CA . LEU A 1 121 ? -11.927 10.365 29.444 1.00 68.12 121 LEU A CA 1
ATOM 917 C C . LEU A 1 121 ? -11.949 10.273 27.917 1.00 68.12 121 LEU A C 1
ATOM 919 O O . LEU A 1 121 ? -10.917 10.463 27.287 1.00 68.12 121 LEU A O 1
ATOM 923 N N . THR A 1 122 ? -13.112 10.040 27.313 1.00 67.50 122 THR A N 1
ATOM 924 C CA . THR A 1 122 ? -13.272 9.991 25.849 1.00 67.50 122 THR A CA 1
ATOM 925 C C . THR A 1 122 ? -12.972 11.352 25.207 1.00 67.50 122 THR A C 1
ATOM 927 O O . THR A 1 122 ? -12.366 11.406 24.139 1.00 67.50 122 THR A O 1
ATOM 930 N N . ALA A 1 123 ? -13.361 12.451 25.864 1.00 66.81 123 ALA A N 1
ATOM 931 C CA . ALA A 1 123 ? -13.124 13.817 25.397 1.00 66.81 123 ALA A CA 1
ATOM 932 C C . ALA A 1 123 ? -11.657 14.266 25.538 1.00 66.81 123 ALA A C 1
ATOM 934 O O . ALA A 1 123 ? -11.175 15.034 24.710 1.00 66.81 123 ALA A O 1
ATOM 935 N N . VAL A 1 124 ? -10.952 13.787 26.570 1.00 62.41 124 VAL A N 1
ATOM 936 C CA . VAL A 1 124 ? -9.566 14.180 26.885 1.00 62.41 124 VAL A CA 1
ATOM 937 C C . VAL A 1 124 ? -8.525 13.222 26.293 1.00 62.41 124 VAL A C 1
ATOM 939 O O . VAL A 1 124 ? -7.387 13.635 26.091 1.00 62.41 124 VAL A O 1
ATOM 942 N N . LYS A 1 125 ? -8.871 11.959 25.988 1.00 56.56 125 LYS A N 1
ATOM 943 C CA . LYS A 1 125 ? -7.928 10.963 25.442 1.00 56.56 125 LYS A CA 1
ATOM 944 C C . LYS A 1 125 ? -7.391 11.388 24.066 1.00 56.56 125 LYS A C 1
ATOM 946 O O . LYS A 1 125 ? -7.905 11.012 23.010 1.00 56.56 125 LYS A O 1
ATOM 951 N N . THR A 1 126 ? -6.264 12.092 24.093 1.00 51.62 126 THR A N 1
ATOM 952 C CA . THR A 1 126 ? -5.247 12.081 23.041 1.00 51.62 126 THR A CA 1
ATOM 953 C C . THR A 1 126 ? -4.716 10.643 22.922 1.00 51.62 126 THR A C 1
ATOM 955 O O . THR A 1 126 ? -4.571 9.942 23.925 1.00 51.62 126 THR A O 1
ATOM 958 N N . PRO A 1 127 ? -4.475 10.126 21.714 1.00 52.00 127 PRO A N 1
ATOM 959 C CA . PRO A 1 127 ? -4.614 8.707 21.438 1.00 52.00 127 PRO A CA 1
ATOM 960 C C . PRO A 1 127 ? -3.292 7.944 21.594 1.00 52.00 127 PRO A C 1
ATOM 962 O O . PRO A 1 127 ? -2.685 7.525 20.616 1.00 52.00 127 PRO A O 1
ATOM 965 N N . SER A 1 128 ? -2.830 7.750 22.827 1.00 59.16 128 SER A N 1
ATOM 966 C CA . SER A 1 128 ? -1.575 7.035 23.116 1.00 59.16 128 SER A CA 1
ATOM 967 C C . SER A 1 128 ? -1.761 5.558 23.493 1.00 59.16 128 SER A C 1
ATOM 969 O O . SER A 1 128 ? -0.857 4.954 24.068 1.00 59.16 128 SER A O 1
ATOM 971 N N . HIS A 1 129 ? -2.913 4.945 23.185 1.00 73.62 129 HIS A N 1
ATOM 972 C CA . HIS A 1 129 ? -3.118 3.529 23.500 1.00 73.62 129 HIS A CA 1
ATOM 973 C C . HIS A 1 129 ? -2.138 2.645 22.697 1.00 73.62 129 HIS A C 1
ATOM 975 O O . HIS A 1 129 ? -2.052 2.822 21.476 1.00 73.62 129 HIS A O 1
ATOM 981 N N . PRO A 1 130 ? -1.454 1.660 23.320 1.00 81.31 130 PRO A N 1
ATOM 982 C CA . PRO A 1 130 ? -0.504 0.774 22.641 1.00 81.31 130 PRO A CA 1
ATOM 983 C C . PRO A 1 130 ? -1.070 0.126 21.373 1.00 81.31 130 PRO A C 1
ATOM 985 O O . PRO A 1 130 ? -0.431 0.174 20.328 1.00 81.31 130 PRO A O 1
ATOM 988 N N . ASN A 1 131 ? -2.310 -0.377 21.431 1.00 82.12 131 ASN A N 1
ATOM 989 C CA . ASN A 1 131 ? -2.995 -0.935 20.259 1.00 82.12 131 ASN A CA 1
ATOM 990 C C . ASN A 1 131 ? -3.145 0.058 19.112 1.00 82.12 131 ASN A C 1
ATOM 992 O O . ASN A 1 131 ? -3.037 -0.353 17.968 1.00 82.12 131 ASN A O 1
ATOM 996 N N . ARG A 1 132 ? -3.393 1.343 19.398 1.00 81.44 132 ARG A N 1
ATOM 997 C CA . ARG A 1 132 ? -3.541 2.337 18.336 1.00 81.44 132 ARG A CA 1
ATOM 998 C C . ARG A 1 132 ? -2.211 2.579 17.648 1.00 81.44 132 ARG A C 1
ATOM 1000 O O . ARG A 1 132 ? -2.150 2.539 16.430 1.00 81.44 132 ARG A O 1
ATOM 1007 N N . LYS A 1 133 ? -1.142 2.760 18.424 1.00 84.81 133 LYS A N 1
ATOM 1008 C CA . LYS A 1 133 ? 0.201 2.867 17.854 1.00 84.81 133 LYS A CA 1
ATOM 1009 C C . LYS A 1 133 ? 0.546 1.617 17.041 1.00 84.81 133 LYS A C 1
ATOM 1011 O O . LYS A 1 133 ? 1.047 1.740 15.936 1.00 84.81 133 LYS A O 1
ATOM 1016 N N . LEU A 1 134 ? 0.219 0.426 17.542 1.00 87.38 134 LEU A N 1
ATOM 1017 C CA . LEU A 1 134 ? 0.443 -0.829 16.828 1.00 87.38 134 LEU A CA 1
ATOM 1018 C C . LEU A 1 134 ? -0.354 -0.910 15.515 1.00 87.38 134 LEU A C 1
ATOM 1020 O O . LEU A 1 134 ? 0.212 -1.302 14.500 1.00 87.38 134 LEU A O 1
ATOM 1024 N N . THR A 1 135 ? -1.636 -0.541 15.502 1.00 85.88 135 THR A N 1
ATOM 1025 C CA . THR A 1 135 ? -2.457 -0.566 14.281 1.00 85.88 135 THR A CA 1
ATOM 1026 C C . THR A 1 135 ? -2.057 0.525 13.294 1.00 85.88 135 THR A C 1
ATOM 1028 O O . THR A 1 135 ? -2.013 0.260 12.096 1.00 85.88 135 THR A O 1
ATOM 1031 N N . ASP A 1 136 ? -1.718 1.716 13.789 1.00 86.25 136 ASP A N 1
ATOM 1032 C CA . ASP A 1 136 ? -1.292 2.855 12.974 1.00 86.25 136 ASP A CA 1
ATOM 1033 C C . ASP A 1 136 ? 0.102 2.597 12.377 1.00 86.25 136 ASP A C 1
ATOM 1035 O O . ASP A 1 136 ? 0.340 2.939 11.224 1.00 86.25 136 ASP A O 1
ATOM 1039 N N . ASP A 1 137 ? 1.006 1.933 13.106 1.00 87.88 137 ASP A N 1
ATOM 1040 C CA . ASP A 1 137 ? 2.382 1.675 12.663 1.00 87.88 137 ASP A CA 1
ATOM 1041 C C . ASP A 1 137 ? 2.546 0.360 11.899 1.00 87.88 137 ASP A C 1
ATOM 1043 O O . ASP A 1 137 ? 3.366 0.290 10.987 1.00 87.88 137 ASP A O 1
ATOM 1047 N N . HIS A 1 138 ? 1.802 -0.687 12.264 1.00 90.12 138 HIS A N 1
ATOM 1048 C CA . HIS A 1 138 ? 2.030 -2.065 11.806 1.00 90.12 138 HIS A CA 1
ATOM 1049 C C . HIS A 1 138 ? 0.761 -2.809 11.369 1.00 90.12 138 HIS A C 1
ATOM 1051 O O . HIS A 1 138 ? 0.862 -3.965 10.950 1.00 90.12 138 HIS A O 1
ATOM 1057 N N . GLY A 1 139 ? -0.413 -2.183 11.458 1.00 88.75 139 GLY A N 1
ATOM 1058 C CA . GLY A 1 139 ? -1.673 -2.774 11.019 1.00 88.75 139 GLY A CA 1
ATOM 1059 C C . GLY A 1 139 ? -1.983 -2.559 9.547 1.00 88.75 139 GLY A C 1
ATOM 1060 O O . GLY A 1 139 ? -1.295 -1.830 8.830 1.00 88.75 139 GLY A O 1
ATOM 1061 N N . GLY A 1 140 ? -3.049 -3.217 9.093 1.00 88.00 140 GLY A N 1
ATOM 1062 C CA . GLY A 1 140 ? -3.667 -2.896 7.812 1.00 88.00 140 GLY A CA 1
ATOM 1063 C C . GLY A 1 140 ? -4.414 -1.561 7.886 1.00 88.00 140 GLY A C 1
ATOM 1064 O O . GLY A 1 140 ? -4.948 -1.199 8.937 1.00 88.00 140 GLY A O 1
ATOM 1065 N N . TYR A 1 141 ? -4.504 -0.848 6.772 1.00 86.06 141 TYR A N 1
ATOM 1066 C CA . TYR A 1 141 ? -5.179 0.433 6.607 1.00 86.06 141 TYR A CA 1
ATOM 1067 C C . TYR A 1 141 ? -6.611 0.401 7.149 1.00 86.06 141 TYR A C 1
ATOM 1069 O O . TYR A 1 141 ? -6.993 1.236 7.968 1.00 86.06 141 TYR A O 1
ATOM 1077 N N . LEU A 1 142 ? -7.386 -0.623 6.773 1.00 82.00 142 LEU A N 1
ATOM 1078 C CA . LEU A 1 142 ? -8.752 -0.792 7.273 1.00 82.00 142 LEU A CA 1
ATOM 1079 C C . LEU A 1 142 ? -8.779 -1.050 8.782 1.00 82.00 142 LEU A C 1
ATOM 1081 O O . LEU A 1 142 ? -9.584 -0.451 9.491 1.00 82.00 142 LEU A O 1
ATOM 1085 N N . SER A 1 143 ? -7.878 -1.892 9.296 1.00 81.44 143 SER A N 1
ATOM 1086 C CA . SER A 1 143 ? -7.801 -2.155 10.737 1.00 81.44 143 SER A CA 1
ATOM 1087 C C . SER A 1 143 ? -7.438 -0.896 11.538 1.00 81.44 143 SER A C 1
ATOM 1089 O O . SER A 1 143 ? -8.025 -0.670 12.594 1.00 81.44 143 SER A O 1
ATOM 1091 N N . GLY A 1 144 ? -6.558 -0.032 11.014 1.00 82.62 144 GLY A N 1
ATOM 1092 C CA . GLY A 1 144 ? -6.187 1.249 11.627 1.00 82.62 144 GLY A CA 1
ATOM 1093 C C . GLY A 1 144 ? -7.331 2.268 11.631 1.00 82.62 144 GLY A C 1
ATOM 1094 O O . GLY A 1 144 ? -7.595 2.911 12.653 1.00 82.62 144 GLY A O 1
ATOM 1095 N N . LEU A 1 145 ? -8.091 2.353 10.531 1.00 81.62 145 LEU A N 1
ATOM 1096 C CA . LEU A 1 145 ? -9.315 3.160 10.485 1.00 81.62 145 LEU A CA 1
ATOM 1097 C C . LEU A 1 145 ? -10.315 2.705 11.553 1.00 81.62 145 LEU A C 1
ATOM 1099 O O . LEU A 1 145 ? -10.816 3.529 12.316 1.00 81.62 145 LEU A O 1
ATOM 1103 N N . PHE A 1 146 ? -10.559 1.397 11.667 1.00 78.88 146 PHE A N 1
ATOM 1104 C CA . PHE A 1 146 ? -11.471 0.856 12.677 1.00 78.88 146 PHE A CA 1
ATOM 1105 C C . PHE A 1 146 ? -10.977 1.100 14.098 1.00 78.88 146 PHE A C 1
ATOM 1107 O O . PHE A 1 146 ? -11.738 1.598 14.928 1.00 78.88 146 PHE A O 1
ATOM 1114 N N . ALA A 1 147 ? -9.705 0.810 14.369 1.00 80.81 147 ALA A N 1
ATOM 1115 C CA . ALA A 1 147 ? -9.086 1.035 15.668 1.00 80.81 147 ALA A CA 1
ATOM 1116 C C . ALA A 1 147 ? -9.230 2.498 16.119 1.00 80.81 147 ALA A C 1
ATOM 1118 O O . ALA A 1 147 ? -9.511 2.763 17.288 1.00 80.81 147 ALA A O 1
ATOM 1119 N N . THR A 1 148 ? -9.132 3.455 15.193 1.00 76.94 148 THR A N 1
ATOM 1120 C CA . THR A 1 148 ? -9.305 4.883 15.496 1.00 76.94 148 THR A CA 1
ATOM 1121 C C . THR A 1 148 ? -10.702 5.217 16.032 1.00 76.94 148 THR A C 1
ATOM 1123 O O . THR A 1 148 ? -10.822 6.055 16.934 1.00 76.94 148 THR A O 1
ATOM 1126 N N . PHE A 1 149 ? -11.750 4.571 15.513 1.00 77.19 149 PHE A N 1
ATOM 1127 C CA . PHE A 1 149 ? -13.129 4.792 15.958 1.00 77.19 149 PHE A CA 1
ATOM 1128 C C . PHE A 1 149 ? -13.475 4.001 17.220 1.00 77.19 149 PHE A C 1
ATOM 1130 O O . PHE A 1 149 ? -14.132 4.538 18.112 1.00 77.19 149 PHE A O 1
ATOM 1137 N N . THR A 1 150 ? -13.030 2.747 17.314 1.00 78.81 150 THR A N 1
ATOM 1138 C CA . THR A 1 150 ? -13.458 1.819 18.369 1.00 78.81 150 THR A CA 1
ATOM 1139 C C . THR A 1 150 ? -12.651 1.958 19.655 1.00 78.81 150 THR A C 1
ATOM 1141 O O . THR A 1 150 ? -13.242 1.974 20.733 1.00 78.81 150 THR A O 1
ATOM 1144 N N . LEU A 1 151 ? -11.328 2.156 19.580 1.00 80.69 151 LEU A N 1
ATOM 1145 C CA . LEU A 1 151 ? -10.469 2.245 20.773 1.00 80.69 151 LEU A CA 1
ATOM 1146 C C . LEU A 1 151 ? -10.787 3.458 21.652 1.00 80.69 151 LEU A C 1
ATOM 1148 O O . LEU A 1 151 ? -10.479 3.454 22.839 1.00 80.69 151 LEU A O 1
ATOM 1152 N N . LYS A 1 152 ? -11.408 4.502 21.092 1.00 78.81 152 LYS A N 1
ATOM 1153 C CA . LYS A 1 152 ? -11.860 5.661 21.874 1.00 78.81 152 LYS A CA 1
ATOM 1154 C C . LYS A 1 152 ? -13.062 5.344 22.762 1.00 78.81 152 LYS A C 1
ATOM 1156 O O . LYS A 1 152 ? -13.275 6.050 23.738 1.00 78.81 152 LYS A O 1
ATOM 1161 N N . GLN A 1 153 ? -13.844 4.321 22.422 1.00 79.94 153 GLN A N 1
ATOM 1162 C CA . GLN A 1 153 ? -15.106 4.018 23.098 1.00 79.94 153 GLN A CA 1
ATOM 1163 C C . GLN A 1 153 ? -14.938 3.118 24.326 1.00 79.94 153 GLN A C 1
ATOM 1165 O O . GLN A 1 153 ? -15.892 2.945 25.079 1.00 79.94 153 GLN A O 1
ATOM 1170 N N . ILE A 1 154 ? -13.760 2.532 24.535 1.00 80.75 154 ILE A N 1
ATOM 1171 C CA . ILE A 1 154 ? -13.521 1.507 25.558 1.00 80.75 154 ILE A CA 1
ATOM 1172 C C . ILE A 1 154 ? -12.390 1.982 26.460 1.00 80.75 154 ILE A C 1
ATOM 1174 O O . ILE A 1 154 ? -11.420 2.589 25.993 1.00 80.75 154 ILE A O 1
ATOM 1178 N N . GLU A 1 155 ? -12.521 1.754 27.764 1.00 79.06 155 GLU A N 1
ATOM 1179 C CA . GLU A 1 155 ? -11.480 2.169 28.695 1.00 79.06 155 GLU A CA 1
ATOM 1180 C C . GLU A 1 155 ? -10.256 1.266 28.584 1.00 79.06 155 GLU A C 1
ATOM 1182 O O . GLU A 1 155 ? -9.148 1.781 28.398 1.00 79.06 155 GLU A O 1
ATOM 1187 N N . ASN A 1 156 ? -10.494 -0.048 28.632 1.00 82.94 156 ASN A N 1
ATOM 1188 C CA . ASN A 1 156 ? -9.478 -1.094 28.653 1.00 82.94 156 ASN A CA 1
ATOM 1189 C C . ASN A 1 156 ? -9.612 -2.012 27.429 1.00 82.94 156 ASN A C 1
ATOM 1191 O O . ASN A 1 156 ? -10.039 -3.159 27.567 1.00 82.94 156 ASN A O 1
ATOM 1195 N N . PRO A 1 157 ? -9.302 -1.539 26.208 1.00 84.38 157 PRO A N 1
ATOM 1196 C CA . PRO A 1 157 ? -9.465 -2.358 25.016 1.00 84.38 157 PRO A CA 1
ATOM 1197 C C . PRO A 1 157 ? -8.526 -3.581 25.061 1.00 84.38 157 PRO A C 1
ATOM 1199 O O . PRO A 1 157 ? -7.383 -3.460 25.508 1.00 84.38 157 PRO A O 1
ATOM 1202 N N . PRO A 1 158 ? -8.965 -4.757 24.574 1.00 86.06 158 PRO A N 1
ATOM 1203 C CA . PRO A 1 158 ? -8.151 -5.969 24.574 1.00 86.06 158 PRO A CA 1
ATOM 1204 C C . PRO A 1 158 ? -6.848 -5.745 23.805 1.00 86.06 158 PRO A C 1
ATOM 1206 O O . PRO A 1 158 ? -6.862 -5.182 22.710 1.00 86.06 158 PRO A O 1
ATOM 1209 N N . MET A 1 159 ? -5.723 -6.168 24.384 1.00 87.19 159 MET A N 1
ATOM 1210 C CA . MET A 1 159 ? -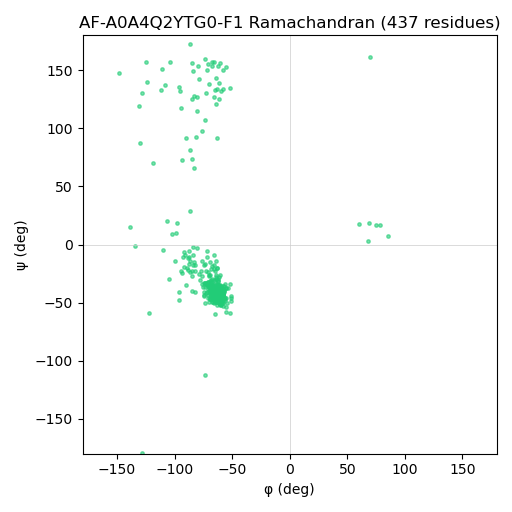4.401 -6.005 23.775 1.00 87.19 159 MET A CA 1
ATOM 1211 C C . MET A 1 159 ? -4.305 -6.792 22.467 1.00 87.19 159 MET A C 1
ATOM 1213 O O . MET A 1 159 ? -4.695 -7.957 22.408 1.00 87.19 159 MET A O 1
ATOM 1217 N N . LEU A 1 160 ? -3.780 -6.141 21.432 1.00 88.31 160 LEU A N 1
ATOM 1218 C CA . LEU A 1 160 ? -3.514 -6.758 20.138 1.00 88.31 160 LEU A CA 1
ATOM 1219 C C . LEU A 1 160 ? -2.052 -7.187 20.069 1.00 88.31 160 LEU A C 1
ATOM 1221 O O . LEU A 1 160 ? -1.156 -6.424 20.435 1.00 88.31 160 LEU A O 1
ATOM 1225 N N . ALA A 1 161 ? -1.816 -8.399 19.576 1.00 90.56 161 ALA A N 1
ATOM 1226 C CA . ALA A 1 161 ? -0.472 -8.885 19.296 1.00 90.56 161 ALA A CA 1
ATOM 1227 C C . ALA A 1 161 ? -0.014 -8.437 17.896 1.00 90.56 161 ALA A C 1
ATOM 1229 O O . ALA A 1 161 ? -0.832 -8.160 17.012 1.00 90.56 161 ALA A O 1
ATOM 1230 N N . ARG A 1 162 ? 1.303 -8.362 17.666 1.00 88.81 162 ARG A N 1
ATOM 1231 C CA . ARG A 1 162 ? 1.858 -7.920 16.372 1.00 88.81 162 ARG A CA 1
ATOM 1232 C C . ARG A 1 162 ? 1.534 -8.913 15.251 1.00 88.81 162 ARG A C 1
ATOM 1234 O O . ARG A 1 162 ? 1.363 -8.526 14.098 1.00 88.81 162 ARG A O 1
ATOM 1241 N N . GLU A 1 163 ? 1.421 -10.181 15.609 1.00 92.81 163 GLU A N 1
ATOM 1242 C CA . GLU A 1 163 ? 1.107 -11.298 14.726 1.00 92.81 163 GLU A CA 1
ATOM 1243 C C . GLU A 1 163 ? -0.341 -11.224 14.227 1.00 92.81 163 GLU A C 1
ATOM 1245 O O . GLU A 1 163 ? -0.621 -11.612 13.098 1.00 92.81 163 GLU A O 1
ATOM 1250 N N . GLU A 1 164 ? -1.258 -10.672 15.029 1.00 91.19 164 GLU A N 1
ATOM 1251 C CA . GLU A 1 164 ? -2.663 -10.518 14.638 1.00 91.19 164 GLU A CA 1
ATOM 1252 C C . GLU A 1 164 ? -2.850 -9.428 13.577 1.00 91.19 164 GLU A C 1
ATOM 1254 O O . GLU A 1 164 ? -3.724 -9.546 12.723 1.00 91.19 164 GLU A O 1
ATOM 1259 N N . VAL A 1 165 ? -2.032 -8.369 13.614 1.00 91.94 165 VAL A N 1
ATOM 1260 C CA . VAL A 1 165 ? -2.132 -7.227 12.686 1.00 91.94 165 VAL A CA 1
ATOM 1261 C C . VAL A 1 165 ? -1.350 -7.432 11.383 1.00 91.94 165 VAL A C 1
ATOM 1263 O O . VAL A 1 165 ? -1.594 -6.747 10.386 1.00 91.94 165 VAL A O 1
ATOM 1266 N N . GLU A 1 166 ? -0.420 -8.390 11.364 1.00 94.19 166 GLU A N 1
ATOM 1267 C CA . GLU A 1 166 ? 0.407 -8.701 10.198 1.00 94.19 166 GLU A CA 1
ATOM 1268 C C . GLU A 1 166 ? -0.393 -9.122 8.951 1.00 94.19 166 GLU A C 1
ATOM 1270 O O . GLU A 1 166 ? -0.085 -8.596 7.876 1.00 94.19 166 GLU A O 1
ATOM 1275 N N . PRO A 1 167 ? -1.396 -10.018 9.029 1.00 94.56 167 PRO A N 1
ATOM 1276 C CA . PRO A 1 167 ? -2.165 -10.430 7.860 1.00 94.56 167 PRO A CA 1
ATOM 1277 C C . PRO A 1 167 ? -2.791 -9.255 7.105 1.00 94.56 167 PRO A C 1
ATOM 1279 O O . PRO A 1 167 ? -2.624 -9.168 5.887 1.00 94.56 167 PRO A O 1
ATOM 1282 N N . GLY A 1 168 ? -3.421 -8.317 7.818 1.00 92.88 168 GLY A N 1
ATOM 1283 C CA . GLY A 1 168 ? -4.021 -7.124 7.217 1.00 92.88 168 GLY A CA 1
ATOM 1284 C C . GLY A 1 168 ? -2.982 -6.223 6.557 1.00 92.88 168 GLY A C 1
ATOM 1285 O O . GLY A 1 168 ? -3.131 -5.847 5.395 1.00 92.88 168 GLY A O 1
ATOM 1286 N N . ARG A 1 169 ? -1.859 -5.968 7.242 1.00 94.31 169 ARG A N 1
ATOM 1287 C CA . ARG A 1 169 ? -0.720 -5.226 6.673 1.00 94.31 169 ARG A CA 1
ATOM 1288 C C . ARG A 1 169 ? -0.209 -5.878 5.387 1.00 94.31 169 ARG A C 1
ATOM 1290 O O . ARG A 1 169 ? 0.009 -5.205 4.381 1.00 94.31 169 ARG A O 1
ATOM 1297 N N . MET A 1 170 ? -0.004 -7.192 5.395 1.00 94.81 170 MET A N 1
ATOM 1298 C CA . MET A 1 170 ? 0.538 -7.917 4.244 1.00 94.81 170 MET A CA 1
ATOM 1299 C C . MET A 1 170 ? -0.460 -8.010 3.085 1.00 94.81 170 MET A C 1
ATOM 1301 O O . MET A 1 170 ? -0.040 -7.981 1.926 1.00 94.81 170 MET A O 1
ATOM 1305 N N . MET A 1 171 ? -1.762 -8.073 3.376 1.00 94.69 171 MET A N 1
ATOM 1306 C CA . MET A 1 171 ? -2.827 -7.961 2.379 1.00 94.69 171 MET A CA 1
ATOM 1307 C C . MET A 1 171 ? -2.777 -6.603 1.666 1.00 94.69 171 MET A C 1
ATOM 1309 O O . MET A 1 171 ? -2.832 -6.563 0.433 1.00 94.69 171 MET A O 1
ATOM 1313 N N . ASP A 1 172 ? -2.612 -5.505 2.406 1.00 93.06 172 ASP A N 1
ATOM 1314 C CA . ASP A 1 172 ? -2.521 -4.164 1.820 1.00 93.06 172 ASP A CA 1
ATOM 1315 C C . ASP A 1 172 ? -1.286 -4.019 0.935 1.00 93.06 172 ASP A C 1
ATOM 1317 O O . ASP A 1 172 ? -1.393 -3.578 -0.207 1.00 93.06 172 ASP A O 1
ATOM 1321 N N . HIS A 1 173 ? -0.119 -4.481 1.397 1.00 93.00 173 HIS A N 1
ATOM 1322 C CA . HIS A 1 173 ? 1.115 -4.475 0.598 1.00 93.00 173 HIS A CA 1
ATOM 1323 C C . HIS A 1 173 ? 1.013 -5.335 -0.667 1.00 93.00 173 HIS A C 1
ATOM 1325 O O . HIS A 1 173 ? 1.564 -4.980 -1.714 1.00 93.00 173 HIS A O 1
ATOM 1331 N N . ALA A 1 174 ? 0.306 -6.465 -0.607 1.00 94.00 174 ALA A N 1
ATOM 1332 C CA . ALA A 1 174 ? 0.043 -7.294 -1.780 1.00 94.00 174 ALA A CA 1
ATOM 1333 C C . ALA A 1 174 ? -0.915 -6.599 -2.765 1.00 94.00 174 ALA A C 1
ATOM 1335 O O . ALA A 1 174 ? -0.676 -6.613 -3.974 1.00 94.00 174 ALA A O 1
ATOM 1336 N N . THR A 1 175 ? -1.943 -5.915 -2.259 1.00 92.75 175 THR A N 1
ATOM 1337 C CA . THR A 1 175 ? -2.871 -5.099 -3.063 1.00 92.75 175 THR A CA 1
ATOM 1338 C C . THR A 1 175 ? -2.159 -3.895 -3.691 1.00 92.75 175 THR A C 1
ATOM 1340 O O . THR A 1 175 ? -2.364 -3.575 -4.866 1.00 92.75 175 THR A O 1
ATOM 1343 N N . LEU A 1 176 ? -1.243 -3.269 -2.952 1.00 92.50 176 LEU A N 1
ATOM 1344 C CA . LEU A 1 176 ? -0.382 -2.197 -3.439 1.00 92.50 176 LEU A CA 1
ATOM 1345 C C . LEU A 1 176 ? 0.576 -2.699 -4.521 1.00 92.50 176 LEU A C 1
ATOM 1347 O O . LEU A 1 176 ? 0.775 -2.026 -5.525 1.00 92.50 176 LEU A O 1
ATOM 1351 N N . SER A 1 177 ? 1.122 -3.905 -4.359 1.00 92.88 177 SER A N 1
ATOM 1352 C CA . SER A 1 177 ? 1.949 -4.547 -5.387 1.00 92.88 177 SER A CA 1
ATOM 1353 C C . SER A 1 177 ? 1.145 -4.850 -6.651 1.00 92.88 177 SER A C 1
ATOM 1355 O O . SER A 1 177 ? 1.638 -4.649 -7.757 1.00 92.88 177 SER A O 1
ATOM 1357 N N . TRP A 1 178 ? -0.111 -5.278 -6.500 1.00 93.62 178 TRP A N 1
ATOM 1358 C CA . TRP A 1 178 ? -1.013 -5.540 -7.620 1.00 93.62 178 TRP A CA 1
ATOM 1359 C C . TRP A 1 178 ? -1.348 -4.265 -8.410 1.00 93.62 178 TRP A C 1
ATOM 1361 O O . TRP A 1 178 ? -1.239 -4.250 -9.635 1.00 93.62 178 TRP A O 1
ATOM 1371 N N . THR A 1 179 ? -1.691 -3.172 -7.723 1.00 93.50 179 THR A N 1
ATOM 1372 C CA . THR A 1 179 ? -1.939 -1.867 -8.368 1.00 93.50 179 THR A CA 1
ATOM 1373 C C . THR A 1 179 ? -0.657 -1.242 -8.923 1.00 93.50 179 THR A C 1
ATOM 1375 O O . THR A 1 179 ? -0.655 -0.720 -10.036 1.00 93.50 179 THR A O 1
ATOM 1378 N N . GLY A 1 180 ? 0.460 -1.363 -8.205 1.00 93.56 180 GLY A N 1
ATOM 1379 C CA . GLY A 1 180 ? 1.781 -0.923 -8.646 1.00 93.56 180 GLY A CA 1
ATOM 1380 C C . GLY A 1 180 ? 2.256 -1.641 -9.910 1.00 93.56 180 GLY A C 1
ATOM 1381 O O . GLY A 1 180 ? 2.811 -1.001 -10.800 1.00 93.56 180 GLY A O 1
ATOM 1382 N N . ALA A 1 181 ? 1.968 -2.937 -10.050 1.00 93.81 181 ALA A N 1
ATOM 1383 C CA . ALA A 1 181 ? 2.238 -3.687 -11.274 1.00 93.81 181 ALA A CA 1
ATOM 1384 C C . ALA A 1 181 ? 1.415 -3.168 -12.467 1.00 93.81 181 ALA A C 1
ATOM 1386 O O . ALA A 1 181 ? 1.972 -3.006 -13.551 1.00 93.81 181 ALA A O 1
ATOM 1387 N N . TRP A 1 182 ? 0.133 -2.829 -12.277 1.00 94.75 182 TRP A N 1
ATOM 1388 C CA . TRP A 1 182 ? -0.671 -2.167 -13.316 1.00 94.75 182 TRP A CA 1
ATOM 1389 C C . TRP A 1 182 ? -0.101 -0.805 -13.721 1.00 94.75 182 TRP A C 1
ATOM 1391 O O . TRP A 1 182 ? -0.006 -0.516 -14.913 1.00 94.75 182 TRP A O 1
ATOM 1401 N N . LEU A 1 183 ? 0.318 0.013 -12.750 1.00 92.38 183 LEU A N 1
ATOM 1402 C CA . LEU A 1 183 ? 0.948 1.311 -13.012 1.00 92.38 183 LEU A CA 1
ATOM 1403 C C . LEU A 1 183 ? 2.270 1.155 -13.773 1.00 92.38 183 LEU A C 1
ATOM 1405 O O . LEU A 1 183 ? 2.488 1.836 -14.773 1.00 92.38 183 LEU A O 1
ATOM 1409 N N . ALA A 1 184 ? 3.131 0.228 -13.343 1.00 93.50 184 ALA A N 1
ATOM 1410 C CA . ALA A 1 184 ? 4.390 -0.069 -14.018 1.00 93.50 184 ALA A CA 1
ATOM 1411 C C . ALA A 1 184 ? 4.156 -0.583 -15.446 1.00 93.50 184 ALA A C 1
ATOM 1413 O O . ALA A 1 184 ? 4.838 -0.151 -16.374 1.00 93.50 184 ALA A O 1
ATOM 1414 N N . TRP A 1 185 ? 3.164 -1.458 -15.642 1.00 95.44 185 TRP A N 1
ATOM 1415 C CA . TRP A 1 185 ? 2.760 -1.916 -16.969 1.00 95.44 185 TRP A CA 1
ATOM 1416 C C . TRP A 1 185 ? 2.305 -0.755 -17.854 1.00 95.44 185 TRP A C 1
ATOM 1418 O O . TRP A 1 185 ? 2.820 -0.607 -18.960 1.00 95.44 185 TRP A O 1
ATOM 1428 N N . ALA A 1 186 ? 1.392 0.090 -17.366 1.00 94.31 186 ALA A N 1
ATOM 1429 C CA . ALA A 1 186 ? 0.873 1.229 -18.119 1.00 94.31 186 ALA A CA 1
ATOM 1430 C C . ALA A 1 186 ? 1.993 2.210 -18.497 1.00 94.31 186 ALA A C 1
ATOM 1432 O O . ALA A 1 186 ? 2.048 2.678 -19.634 1.00 94.31 186 ALA A O 1
ATOM 1433 N N . PHE A 1 187 ? 2.929 2.462 -17.577 1.00 93.31 187 PHE A N 1
ATOM 1434 C CA . PHE A 1 187 ? 4.095 3.307 -17.823 1.00 93.31 187 PHE A CA 1
ATOM 1435 C C . PHE A 1 187 ? 5.006 2.725 -18.914 1.00 93.31 187 PHE A C 1
ATOM 1437 O O . PHE A 1 187 ? 5.366 3.423 -19.863 1.00 93.31 187 PHE A O 1
ATOM 1444 N N . LEU A 1 188 ? 5.348 1.435 -18.824 1.00 94.00 188 LEU A N 1
ATOM 1445 C CA . LEU A 1 188 ? 6.179 0.759 -19.824 1.00 94.00 188 LEU A CA 1
ATOM 1446 C C . LEU A 1 188 ? 5.483 0.684 -21.189 1.00 94.00 188 LEU A C 1
ATOM 1448 O O . LEU A 1 188 ? 6.117 0.953 -22.208 1.00 94.00 188 LEU A O 1
ATOM 1452 N N . ALA A 1 189 ? 4.185 0.374 -21.221 1.00 94.69 189 ALA A N 1
ATOM 1453 C CA . ALA A 1 189 ? 3.386 0.332 -22.443 1.00 94.69 189 ALA A CA 1
ATOM 1454 C C . ALA A 1 189 ? 3.297 1.718 -23.100 1.00 94.69 189 ALA A C 1
ATOM 1456 O O . ALA A 1 189 ? 3.496 1.841 -24.309 1.00 94.69 189 ALA A O 1
ATOM 1457 N N . GLY A 1 190 ? 3.097 2.775 -22.307 1.00 93.06 190 GLY A N 1
ATOM 1458 C CA . GLY A 1 190 ? 3.194 4.158 -22.775 1.00 93.06 190 GLY A CA 1
ATOM 1459 C C . GLY A 1 190 ? 4.570 4.462 -23.371 1.00 93.06 190 GLY A C 1
ATOM 1460 O O . GLY A 1 190 ? 4.659 5.022 -24.462 1.00 93.06 190 GLY A O 1
ATOM 1461 N N . GLY A 1 191 ? 5.644 4.005 -22.721 1.00 90.94 191 GLY A N 1
ATOM 1462 C CA . GLY A 1 191 ? 7.009 4.090 -23.245 1.00 90.94 191 GLY A CA 1
ATOM 1463 C C . GLY A 1 191 ? 7.185 3.394 -24.599 1.00 90.94 191 GLY A C 1
ATOM 1464 O O . GLY A 1 191 ? 7.785 3.972 -25.506 1.00 90.94 191 GLY A O 1
ATOM 1465 N N . VAL A 1 192 ? 6.615 2.196 -24.778 1.00 93.12 192 VAL A N 1
ATOM 1466 C CA . VAL A 1 192 ? 6.605 1.477 -26.067 1.00 93.12 192 VAL A CA 1
ATOM 1467 C C . VAL A 1 192 ? 5.903 2.301 -27.142 1.00 93.12 192 VAL A C 1
ATOM 1469 O O . VAL A 1 192 ? 6.450 2.460 -28.232 1.00 93.12 192 VAL A O 1
ATOM 1472 N N . VAL A 1 193 ? 4.727 2.858 -26.837 1.00 93.19 193 VAL A N 1
ATOM 1473 C CA . VAL A 1 193 ? 3.968 3.704 -27.771 1.00 93.19 193 VAL A CA 1
ATOM 1474 C C . VAL A 1 193 ? 4.782 4.935 -28.164 1.00 93.19 193 VAL A C 1
ATOM 1476 O O . VAL A 1 193 ? 4.904 5.222 -29.352 1.00 93.19 193 VAL A O 1
ATOM 1479 N N . VAL A 1 194 ? 5.407 5.622 -27.205 1.00 89.94 194 VAL A N 1
ATOM 1480 C CA . VAL A 1 194 ? 6.265 6.787 -27.476 1.00 89.94 194 VAL A CA 1
ATOM 1481 C C . VAL A 1 194 ? 7.453 6.406 -28.365 1.00 89.94 194 VAL A C 1
ATOM 1483 O O . VAL A 1 194 ? 7.708 7.082 -29.363 1.00 89.94 194 VAL A O 1
ATOM 1486 N N . CYS A 1 195 ? 8.147 5.303 -28.065 1.00 89.19 195 CYS A N 1
ATOM 1487 C CA . CYS A 1 195 ? 9.268 4.820 -28.880 1.00 89.19 195 CYS A CA 1
ATOM 1488 C C . CYS A 1 195 ? 8.820 4.450 -30.303 1.00 89.19 195 CYS A C 1
ATOM 1490 O O . CYS A 1 195 ? 9.498 4.783 -31.278 1.00 89.19 195 CYS A O 1
ATOM 1492 N N . ALA A 1 196 ? 7.664 3.793 -30.436 1.00 90.00 196 ALA A N 1
ATOM 1493 C CA . ALA A 1 196 ? 7.101 3.393 -31.719 1.00 90.00 196 ALA A CA 1
ATOM 1494 C C . ALA A 1 196 ? 6.695 4.609 -32.560 1.00 90.00 196 ALA A C 1
ATOM 1496 O O . ALA A 1 196 ? 7.118 4.718 -33.711 1.00 90.00 196 ALA A O 1
ATOM 1497 N N . LEU A 1 197 ? 5.948 5.555 -31.980 1.00 89.81 197 LEU A N 1
ATOM 1498 C CA . LEU A 1 197 ? 5.570 6.809 -32.636 1.00 89.81 197 LEU A CA 1
ATOM 1499 C C . LEU A 1 197 ? 6.807 7.589 -33.079 1.00 89.81 197 LEU A C 1
ATOM 1501 O O . LEU A 1 197 ? 6.869 8.055 -34.215 1.00 89.81 197 LEU A O 1
ATOM 1505 N N . TYR A 1 198 ? 7.837 7.655 -32.236 1.00 85.06 198 TYR A N 1
ATOM 1506 C CA . TYR A 1 198 ? 9.088 8.305 -32.604 1.00 85.06 198 TYR A CA 1
ATOM 1507 C C . TYR A 1 198 ? 9.808 7.609 -33.773 1.00 85.06 198 TYR A C 1
ATOM 1509 O O . TYR A 1 198 ? 10.317 8.261 -34.688 1.00 85.06 198 TYR A O 1
ATOM 1517 N N . GLY A 1 199 ? 9.810 6.273 -33.795 1.00 81.00 199 GLY A N 1
ATOM 1518 C CA . GLY A 1 199 ? 10.327 5.494 -34.922 1.00 81.00 199 GLY A CA 1
ATOM 1519 C C . GLY A 1 199 ? 9.551 5.712 -36.232 1.00 81.00 199 GLY A C 1
ATOM 1520 O O . GLY A 1 199 ? 10.074 5.438 -37.321 1.00 81.00 199 GLY A O 1
ATOM 1521 N N . LEU A 1 200 ? 8.312 6.214 -36.145 1.00 84.75 200 LEU A N 1
ATOM 1522 C CA . LEU A 1 200 ? 7.451 6.552 -37.278 1.00 84.75 200 LEU A CA 1
ATOM 1523 C C . LEU A 1 200 ? 7.590 8.007 -37.743 1.00 84.75 200 LEU A C 1
ATOM 1525 O O . LEU A 1 200 ? 7.267 8.277 -38.898 1.00 84.75 200 LEU A O 1
ATOM 1529 N N . THR A 1 201 ? 8.107 8.932 -36.935 1.00 85.25 201 THR A N 1
ATOM 1530 C CA . THR A 1 201 ? 8.269 10.346 -37.336 1.00 85.25 201 THR A CA 1
ATOM 1531 C C . THR A 1 201 ? 9.585 10.636 -38.064 1.00 85.25 201 THR A C 1
ATOM 1533 O O . THR A 1 201 ? 9.711 11.668 -38.716 1.00 85.25 201 THR A O 1
ATOM 1536 N N . GLY A 1 202 ? 10.559 9.719 -38.029 1.00 80.50 202 GLY A N 1
ATOM 1537 C CA . GLY A 1 202 ? 11.861 9.909 -38.681 1.00 80.50 202 GLY A CA 1
ATOM 1538 C C . GLY A 1 202 ? 11.819 9.986 -40.226 1.00 80.50 202 GLY A C 1
ATOM 1539 O O . GLY A 1 202 ? 10.903 9.437 -40.853 1.00 80.50 202 GLY A O 1
ATOM 1540 N N . PRO A 1 203 ? 12.830 10.600 -40.877 1.00 84.50 203 PRO A N 1
ATOM 1541 C CA . PRO A 1 203 ? 12.992 10.564 -42.335 1.00 84.50 203 PRO A CA 1
ATOM 1542 C C . PRO A 1 203 ? 13.046 9.137 -42.911 1.00 84.50 203 PRO A C 1
ATOM 1544 O O . PRO A 1 203 ? 13.488 8.196 -42.252 1.00 84.50 203 PRO A O 1
ATOM 1547 N N . ALA A 1 204 ? 12.647 8.952 -44.175 1.00 86.81 204 ALA A N 1
ATOM 1548 C CA . ALA A 1 204 ? 12.620 7.627 -44.815 1.00 86.81 204 ALA A CA 1
ATOM 1549 C C . ALA A 1 204 ? 13.991 6.920 -44.805 1.00 86.81 204 ALA A C 1
ATOM 1551 O O . ALA A 1 204 ? 14.068 5.708 -44.599 1.00 86.81 204 ALA A O 1
ATOM 1552 N N . VAL A 1 205 ? 15.076 7.686 -44.954 1.00 84.56 205 VAL A N 1
ATOM 1553 C CA . VAL A 1 205 ? 16.452 7.170 -44.945 1.00 84.56 205 VAL A CA 1
ATOM 1554 C C . VAL A 1 205 ? 16.821 6.588 -43.579 1.00 84.56 205 VAL A C 1
ATOM 1556 O O . VAL A 1 205 ? 17.287 5.452 -43.504 1.00 84.56 205 VAL A O 1
ATOM 1559 N N . THR A 1 206 ? 16.549 7.306 -42.483 1.00 81.25 206 THR A N 1
ATOM 1560 C CA . THR A 1 206 ? 16.850 6.824 -41.123 1.00 81.25 206 THR A CA 1
ATOM 1561 C C . THR A 1 206 ? 15.989 5.613 -40.766 1.00 81.25 206 THR A C 1
ATOM 1563 O O . THR A 1 206 ? 16.473 4.658 -40.158 1.00 81.25 206 THR A O 1
ATOM 1566 N N . LYS A 1 207 ? 14.739 5.586 -41.247 1.00 82.81 207 LYS A N 1
ATOM 1567 C CA . LYS A 1 207 ? 13.853 4.422 -41.157 1.00 82.81 207 LYS A CA 1
ATOM 1568 C C . LYS A 1 207 ? 14.375 3.216 -41.939 1.00 82.81 207 LYS A C 1
ATOM 1570 O O . LYS A 1 207 ? 14.212 2.090 -41.476 1.00 82.81 207 LYS A O 1
ATOM 1575 N N . HIS A 1 208 ? 14.965 3.383 -43.117 1.00 85.19 208 HIS A N 1
ATOM 1576 C CA . HIS A 1 208 ? 15.517 2.241 -43.850 1.00 85.19 208 HIS A CA 1
ATOM 1577 C C . HIS A 1 208 ? 16.783 1.713 -43.164 1.00 85.19 208 HIS A C 1
ATOM 1579 O O . HIS A 1 208 ? 16.896 0.515 -42.894 1.00 85.19 208 HIS A O 1
ATOM 1585 N N . LEU A 1 209 ? 17.682 2.624 -42.785 1.00 81.12 209 LEU A N 1
ATOM 1586 C CA . LEU A 1 209 ? 18.936 2.301 -42.108 1.00 81.12 209 LEU A CA 1
ATOM 1587 C C . LEU A 1 209 ? 18.691 1.608 -40.760 1.00 81.12 209 LEU A C 1
ATOM 1589 O O . LEU A 1 209 ? 19.340 0.615 -40.445 1.00 81.12 209 LEU A O 1
ATOM 1593 N N . GLY A 1 210 ? 17.691 2.063 -39.999 1.00 79.38 210 GLY A N 1
ATOM 1594 C CA . GLY A 1 210 ? 17.310 1.440 -38.734 1.00 79.38 210 GLY A CA 1
ATOM 1595 C C . GLY A 1 210 ? 16.822 -0.001 -38.874 1.00 79.38 210 GLY A C 1
ATOM 1596 O O . GLY A 1 210 ? 17.179 -0.835 -38.053 1.00 79.38 210 GLY A O 1
ATOM 1597 N N . ARG A 1 211 ? 16.068 -0.321 -39.937 1.00 82.25 211 ARG A N 1
ATOM 1598 C CA . ARG A 1 211 ? 15.619 -1.702 -40.221 1.00 82.25 211 ARG A CA 1
ATOM 1599 C C . ARG A 1 211 ? 16.802 -2.608 -40.556 1.00 82.25 211 ARG A C 1
ATOM 1601 O O . ARG A 1 211 ? 16.847 -3.755 -40.135 1.00 82.25 211 ARG A O 1
ATOM 1608 N N . ARG A 1 212 ? 17.771 -2.097 -41.317 1.00 83.25 212 ARG A N 1
ATOM 1609 C CA . ARG A 1 212 ? 18.983 -2.852 -41.664 1.00 83.25 212 ARG A CA 1
ATOM 1610 C C . ARG A 1 212 ? 19.880 -3.084 -40.450 1.00 83.25 212 ARG A C 1
ATOM 1612 O O . ARG A 1 212 ? 20.428 -4.169 -40.317 1.00 83.25 212 ARG A O 1
ATOM 1619 N N . MET A 1 213 ? 19.987 -2.108 -39.552 1.00 76.31 213 MET A N 1
ATOM 1620 C CA . MET A 1 213 ? 20.763 -2.253 -38.317 1.00 76.31 213 MET A CA 1
ATOM 1621 C C . MET A 1 213 ? 20.146 -3.241 -37.328 1.00 76.31 213 MET A C 1
ATOM 1623 O O . MET A 1 213 ? 20.889 -3.935 -36.644 1.00 76.31 213 MET A O 1
ATOM 1627 N N . GLU A 1 214 ? 18.819 -3.360 -37.287 1.00 82.19 214 GLU A N 1
ATOM 1628 C CA . GLU A 1 214 ? 18.136 -4.394 -36.500 1.00 82.19 214 GLU A CA 1
ATOM 1629 C C . GLU A 1 214 ? 18.572 -5.808 -36.920 1.00 82.19 214 GLU A C 1
ATOM 1631 O O . GLU A 1 214 ? 18.867 -6.642 -36.068 1.00 82.19 214 GLU A O 1
ATOM 1636 N N . LEU A 1 215 ? 18.734 -6.045 -38.228 1.00 84.50 215 LEU A N 1
ATOM 1637 C CA . LEU A 1 215 ? 19.243 -7.314 -38.765 1.00 84.50 215 LEU A CA 1
ATOM 1638 C C . LEU A 1 215 ? 20.724 -7.568 -38.438 1.00 84.50 215 LEU A C 1
ATOM 1640 O O . LEU A 1 215 ? 21.170 -8.711 -38.476 1.00 84.50 215 LEU A O 1
ATOM 1644 N N . LEU A 1 216 ? 21.489 -6.520 -38.123 1.00 84.94 216 LEU A N 1
ATOM 1645 C CA . LEU A 1 216 ? 22.905 -6.610 -37.748 1.00 84.94 216 LEU A CA 1
ATOM 1646 C C . LEU A 1 216 ? 23.111 -6.840 -36.240 1.00 84.94 216 LEU A C 1
ATOM 1648 O O . LEU A 1 216 ? 24.250 -7.009 -35.791 1.00 84.94 216 LEU A O 1
ATOM 1652 N N . MET A 1 217 ? 22.036 -6.825 -35.445 1.00 85.25 217 MET A N 1
ATOM 1653 C CA . MET A 1 217 ? 22.088 -7.125 -34.016 1.00 85.25 217 MET A CA 1
ATOM 1654 C C . MET A 1 217 ? 22.114 -8.633 -33.793 1.00 85.25 217 MET A C 1
ATOM 1656 O O . MET A 1 217 ? 21.139 -9.342 -34.042 1.00 85.25 217 MET A O 1
ATOM 1660 N N . ASN A 1 218 ? 23.229 -9.123 -33.253 1.00 91.19 218 ASN A N 1
ATOM 1661 C CA . ASN A 1 218 ? 23.338 -10.521 -32.861 1.00 91.19 218 ASN A CA 1
ATOM 1662 C C . ASN A 1 218 ? 22.523 -10.779 -31.587 1.00 91.19 218 ASN A C 1
ATOM 1664 O O . ASN A 1 218 ? 22.277 -9.873 -30.794 1.00 91.19 218 ASN A O 1
ATOM 1668 N N . ARG A 1 219 ? 22.167 -12.042 -31.320 1.00 93.19 219 ARG A N 1
ATOM 1669 C CA . ARG A 1 219 ? 21.442 -12.439 -30.092 1.00 93.19 219 ARG A CA 1
ATOM 1670 C C . ARG A 1 219 ? 22.122 -11.938 -28.810 1.00 93.19 219 ARG A C 1
ATOM 1672 O O . ARG A 1 219 ? 21.450 -11.560 -27.858 1.00 93.19 219 ARG A O 1
ATOM 1679 N N . TRP A 1 220 ? 23.452 -11.883 -28.811 1.00 93.75 220 TRP A N 1
ATOM 1680 C CA . TRP A 1 220 ? 24.245 -11.343 -27.707 1.00 93.75 220 TRP A CA 1
ATOM 1681 C C . TRP A 1 220 ? 24.101 -9.832 -27.528 1.00 93.75 220 TRP A C 1
ATOM 1683 O O . TRP A 1 220 ? 24.118 -9.361 -26.395 1.00 93.75 220 TRP A O 1
ATOM 1693 N N . ASP A 1 221 ? 23.915 -9.076 -28.613 1.00 91.06 221 ASP A N 1
ATOM 1694 C CA . ASP A 1 221 ? 23.654 -7.638 -28.535 1.00 91.06 221 ASP A CA 1
ATOM 1695 C C . ASP A 1 221 ? 22.299 -7.404 -27.847 1.00 91.06 221 ASP A C 1
ATOM 1697 O O . ASP A 1 221 ? 22.227 -6.644 -26.882 1.00 91.06 221 ASP A O 1
ATOM 1701 N N . TRP A 1 222 ? 21.266 -8.161 -28.232 1.00 91.50 222 TRP A N 1
ATOM 1702 C CA . TRP A 1 222 ? 19.958 -8.146 -27.567 1.00 91.50 222 TRP A CA 1
ATOM 1703 C C . TRP A 1 222 ? 20.038 -8.535 -26.088 1.00 91.50 222 TRP A C 1
ATOM 1705 O O . TRP A 1 222 ? 19.543 -7.804 -25.229 1.00 91.50 222 TRP A O 1
ATOM 1715 N N . ALA A 1 223 ? 20.708 -9.647 -25.770 1.00 94.00 223 ALA A N 1
ATOM 1716 C CA . ALA A 1 223 ? 20.880 -10.107 -24.392 1.00 94.00 223 ALA A CA 1
ATOM 1717 C C . ALA A 1 223 ? 21.624 -9.072 -23.532 1.00 94.00 223 ALA A C 1
ATOM 1719 O O . ALA A 1 223 ? 21.253 -8.832 -22.384 1.00 94.00 223 ALA A O 1
ATOM 1720 N N . SER A 1 224 ? 22.629 -8.404 -24.104 1.00 93.44 224 SER A N 1
ATOM 1721 C CA . SER A 1 224 ? 23.412 -7.379 -23.413 1.00 93.44 224 SER A CA 1
ATOM 1722 C C . SER A 1 224 ? 22.648 -6.090 -23.109 1.00 93.44 224 SER A C 1
ATOM 1724 O O . SER A 1 224 ? 23.123 -5.297 -22.302 1.00 93.44 224 SER A O 1
ATOM 1726 N N . VAL A 1 225 ? 21.491 -5.869 -23.740 1.00 93.44 225 VAL A N 1
ATOM 1727 C CA . VAL A 1 225 ? 20.575 -4.777 -23.391 1.00 93.44 225 VAL A CA 1
ATOM 1728 C C . VAL A 1 225 ? 19.489 -5.288 -22.449 1.00 93.44 225 VAL A C 1
ATOM 1730 O O . VAL A 1 225 ? 19.251 -4.680 -21.412 1.00 93.44 225 VAL A O 1
ATOM 1733 N N . ALA A 1 226 ? 18.866 -6.427 -22.762 1.00 93.62 226 ALA A N 1
ATOM 1734 C CA . ALA A 1 226 ? 17.733 -6.950 -22.004 1.00 93.62 226 ALA A CA 1
ATOM 1735 C C . ALA A 1 226 ? 18.104 -7.390 -20.577 1.00 93.62 226 ALA A C 1
ATOM 1737 O O . ALA A 1 226 ? 17.380 -7.083 -19.634 1.00 93.62 226 ALA A O 1
ATOM 1738 N N . ILE A 1 227 ? 19.233 -8.082 -20.384 1.00 94.62 227 ILE A N 1
ATOM 1739 C CA . ILE A 1 227 ? 19.636 -8.572 -19.056 1.00 94.62 227 ILE A CA 1
ATOM 1740 C C . ILE A 1 227 ? 19.932 -7.398 -18.103 1.00 94.62 227 ILE A C 1
ATOM 1742 O O . ILE A 1 227 ? 19.242 -7.270 -17.091 1.00 94.62 227 ILE A O 1
ATOM 1746 N N . PRO A 1 228 ? 20.892 -6.501 -18.393 1.00 95.88 228 PRO A N 1
ATOM 1747 C CA . PRO A 1 228 ? 21.174 -5.380 -17.497 1.00 95.88 228 PRO A CA 1
ATOM 1748 C C . PRO A 1 228 ? 20.098 -4.285 -17.525 1.00 95.88 228 PRO A C 1
ATOM 1750 O O . PRO A 1 228 ? 19.994 -3.539 -16.560 1.00 95.88 228 PRO A O 1
ATOM 1753 N N . GLY A 1 229 ? 19.304 -4.175 -18.595 1.00 94.56 229 GLY A N 1
ATOM 1754 C CA . GLY A 1 229 ? 18.255 -3.160 -18.720 1.00 94.56 229 GLY A CA 1
ATOM 1755 C C . GLY A 1 229 ? 16.903 -3.553 -18.118 1.00 94.56 229 GLY A C 1
ATOM 1756 O O . GLY A 1 229 ? 16.115 -2.685 -17.763 1.00 94.56 229 GLY A O 1
ATOM 1757 N N . ILE A 1 230 ? 16.613 -4.850 -17.986 1.00 95.69 230 ILE A N 1
ATOM 1758 C CA . ILE A 1 230 ? 15.327 -5.334 -17.463 1.00 95.69 230 ILE A CA 1
ATOM 1759 C C . ILE A 1 230 ? 15.544 -6.221 -16.242 1.00 95.69 230 ILE A C 1
ATOM 1761 O O . ILE A 1 230 ? 15.040 -5.922 -15.160 1.00 95.69 230 ILE A O 1
ATOM 1765 N N . VAL A 1 231 ? 16.295 -7.314 -16.405 1.00 95.88 231 VAL A N 1
ATOM 1766 C CA . VAL A 1 231 ? 16.433 -8.344 -15.364 1.00 95.88 231 VAL A CA 1
ATOM 1767 C C . VAL A 1 231 ? 17.111 -7.766 -14.126 1.00 95.88 231 VAL A C 1
ATOM 1769 O O . VAL A 1 231 ? 16.620 -7.958 -13.017 1.00 95.88 231 VAL A O 1
ATOM 1772 N N . LEU A 1 232 ? 18.198 -7.013 -14.304 1.00 96.31 232 LEU A N 1
ATOM 1773 C CA . LEU A 1 232 ? 18.946 -6.441 -13.186 1.00 96.31 232 LEU A CA 1
ATOM 1774 C C . LEU A 1 232 ? 18.122 -5.414 -12.373 1.00 96.31 232 LEU A C 1
ATOM 1776 O O . LEU A 1 232 ? 18.047 -5.593 -11.157 1.00 96.31 232 LEU A O 1
ATOM 1780 N N . PRO A 1 233 ? 17.443 -4.406 -12.970 1.00 96.75 233 PRO A N 1
ATOM 1781 C CA . PRO A 1 233 ? 16.554 -3.510 -12.224 1.00 96.75 233 PRO A CA 1
ATOM 1782 C C . PRO A 1 233 ? 15.433 -4.235 -11.477 1.00 96.75 233 PRO A C 1
ATOM 1784 O O . PRO A 1 233 ? 15.123 -3.880 -10.341 1.00 96.75 233 PRO A O 1
ATOM 1787 N N . VAL A 1 234 ? 14.845 -5.271 -12.081 1.00 95.56 234 VAL A N 1
ATOM 1788 C CA . VAL A 1 234 ? 13.778 -6.056 -11.445 1.00 95.56 234 VAL A CA 1
ATOM 1789 C C . VAL A 1 234 ? 14.312 -6.849 -10.255 1.00 95.56 234 VAL A C 1
ATOM 1791 O O . VAL A 1 234 ? 13.714 -6.797 -9.182 1.00 95.56 234 VAL A O 1
ATOM 1794 N N . LEU A 1 235 ? 15.449 -7.536 -10.400 1.00 96.12 235 LEU A N 1
ATOM 1795 C CA . LEU A 1 235 ? 16.091 -8.249 -9.291 1.00 96.12 235 LEU A CA 1
ATOM 1796 C C . LEU A 1 235 ? 16.498 -7.295 -8.166 1.00 96.12 235 LEU A C 1
ATOM 1798 O O . LEU A 1 235 ? 16.311 -7.622 -6.994 1.00 96.12 235 LEU A O 1
ATOM 1802 N N . TRP A 1 236 ? 17.007 -6.111 -8.512 1.00 97.19 236 TRP A N 1
ATOM 1803 C CA . TRP A 1 236 ? 17.334 -5.064 -7.548 1.00 97.19 236 TRP A CA 1
ATOM 1804 C C . TRP A 1 236 ? 16.095 -4.611 -6.775 1.00 97.19 236 TRP A C 1
ATOM 1806 O O . TRP A 1 236 ? 16.085 -4.641 -5.546 1.00 97.19 236 TRP A O 1
ATOM 1816 N N . PHE A 1 237 ? 15.016 -4.273 -7.483 1.00 95.81 237 PHE A N 1
ATOM 1817 C CA . PHE A 1 237 ? 13.753 -3.870 -6.873 1.00 95.81 237 PHE A CA 1
ATOM 1818 C C . PHE A 1 237 ? 13.183 -4.956 -5.957 1.00 95.81 237 PHE A C 1
ATOM 1820 O O . PHE A 1 237 ? 12.813 -4.661 -4.822 1.00 95.81 237 PHE A O 1
ATOM 1827 N N . VAL A 1 238 ? 13.137 -6.212 -6.411 1.00 94.50 238 VAL A N 1
ATOM 1828 C CA . VAL A 1 238 ? 12.654 -7.335 -5.594 1.00 94.50 238 VAL A CA 1
ATOM 1829 C C . VAL A 1 238 ? 13.535 -7.515 -4.361 1.00 94.50 238 VAL A C 1
ATOM 1831 O O . VAL A 1 238 ? 13.006 -7.673 -3.265 1.00 94.50 238 VAL A O 1
ATOM 1834 N N . SER A 1 239 ? 14.859 -7.418 -4.505 1.00 96.00 239 SER A N 1
ATOM 1835 C CA . SER A 1 239 ? 15.786 -7.546 -3.378 1.00 96.00 239 SER A CA 1
ATOM 1836 C C . SER A 1 239 ? 15.538 -6.481 -2.315 1.00 96.00 239 SER A C 1
ATOM 1838 O O . SER A 1 239 ? 15.380 -6.813 -1.142 1.00 96.00 239 SER A O 1
ATOM 1840 N N . ILE A 1 240 ? 15.414 -5.214 -2.716 1.00 95.81 240 ILE A N 1
ATOM 1841 C CA . ILE A 1 240 ? 15.141 -4.126 -1.775 1.00 95.81 240 ILE A CA 1
ATOM 1842 C C . ILE A 1 240 ? 13.752 -4.285 -1.147 1.00 95.81 240 ILE A C 1
ATOM 1844 O O . ILE A 1 240 ? 13.622 -4.269 0.075 1.00 95.81 240 ILE A O 1
ATOM 1848 N N . THR A 1 241 ? 12.712 -4.488 -1.952 1.00 92.62 241 THR A N 1
ATOM 1849 C CA . THR A 1 241 ? 11.327 -4.464 -1.459 1.00 92.62 241 THR A CA 1
ATOM 1850 C C . THR A 1 241 ? 10.909 -5.712 -0.684 1.00 92.62 241 THR A C 1
ATOM 1852 O O . THR A 1 241 ? 10.019 -5.627 0.163 1.00 92.62 241 THR A O 1
ATOM 1855 N N . ARG A 1 242 ? 11.512 -6.878 -0.958 1.00 90.75 242 ARG A N 1
ATOM 1856 C CA . ARG A 1 242 ? 11.144 -8.156 -0.324 1.00 90.75 242 ARG A CA 1
ATOM 1857 C C . ARG A 1 242 ? 12.131 -8.628 0.737 1.00 90.75 242 ARG A C 1
ATOM 1859 O O . ARG A 1 242 ? 11.694 -9.313 1.656 1.00 90.75 242 ARG A O 1
ATOM 1866 N N . HIS A 1 243 ? 13.417 -8.292 0.622 1.00 92.25 243 HIS A N 1
ATOM 1867 C CA . HIS A 1 243 ? 14.452 -8.790 1.539 1.00 92.25 243 HIS A CA 1
ATOM 1868 C C . HIS A 1 243 ? 15.022 -7.726 2.477 1.00 92.25 243 HIS A C 1
ATOM 1870 O O . HIS A 1 243 ? 15.805 -8.067 3.359 1.00 92.25 243 HIS A O 1
ATOM 1876 N N . THR A 1 244 ? 14.627 -6.457 2.336 1.00 93.69 244 THR A N 1
ATOM 1877 C CA . THR A 1 244 ? 15.051 -5.391 3.254 1.00 93.69 244 THR A CA 1
ATOM 1878 C C . THR A 1 244 ? 13.850 -4.659 3.852 1.00 93.69 244 THR A C 1
ATOM 1880 O O . THR A 1 244 ? 12.773 -4.618 3.253 1.00 93.69 244 THR A O 1
ATOM 1883 N N . GLY A 1 245 ? 14.043 -4.014 5.007 1.00 90.31 245 GLY A N 1
ATOM 1884 C CA . GLY A 1 245 ? 13.022 -3.156 5.625 1.00 90.31 245 GLY A CA 1
ATOM 1885 C C . GLY A 1 245 ? 12.668 -1.915 4.790 1.00 90.31 245 GLY A C 1
ATOM 1886 O O . GLY A 1 245 ? 11.627 -1.300 5.006 1.00 90.31 245 GLY A O 1
ATOM 1887 N N . LEU A 1 246 ? 13.484 -1.577 3.783 1.00 93.44 246 LEU A N 1
ATOM 1888 C CA . LEU A 1 246 ? 13.301 -0.410 2.911 1.00 93.44 246 LEU A CA 1
ATOM 1889 C C . LEU A 1 246 ? 12.130 -0.569 1.926 1.00 93.44 246 LEU A C 1
ATOM 1891 O O . LEU A 1 246 ? 11.720 0.396 1.285 1.00 93.44 246 LEU A O 1
ATOM 1895 N N . GLY A 1 247 ? 11.557 -1.769 1.805 1.00 89.81 247 GLY A N 1
ATOM 1896 C CA . GLY A 1 247 ? 10.293 -1.966 1.095 1.00 89.81 247 GLY A CA 1
ATOM 1897 C C . GLY A 1 247 ? 9.068 -1.426 1.836 1.00 89.81 247 GLY A C 1
ATOM 1898 O O . GLY A 1 247 ? 7.962 -1.542 1.319 1.00 89.81 247 GLY A O 1
ATOM 1899 N N . GLY A 1 248 ? 9.221 -0.936 3.073 1.00 90.31 248 GLY A N 1
ATOM 1900 C CA . GLY A 1 248 ? 8.107 -0.459 3.899 1.00 90.31 248 GLY A CA 1
ATOM 1901 C C . GLY A 1 248 ? 7.156 -1.568 4.359 1.00 90.31 248 GLY A C 1
ATOM 1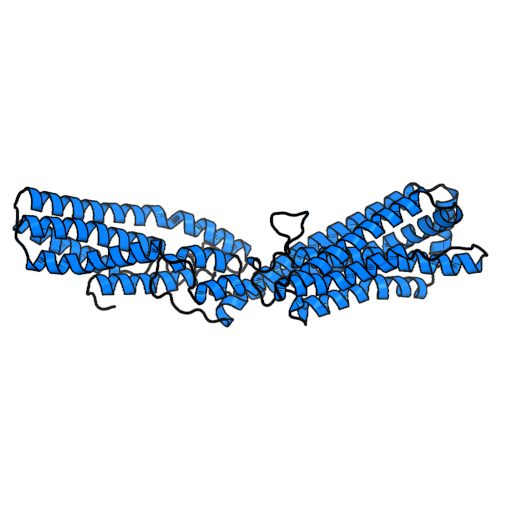902 O O . GLY A 1 248 ? 6.168 -1.290 5.036 1.00 90.31 248 GLY A O 1
ATOM 1903 N N . ARG A 1 249 ? 7.445 -2.836 4.025 1.00 90.75 249 ARG A N 1
ATOM 1904 C CA . ARG A 1 249 ? 6.549 -3.970 4.283 1.00 90.75 249 ARG A CA 1
ATOM 1905 C C . ARG A 1 249 ? 6.220 -4.115 5.752 1.00 90.75 249 ARG A C 1
ATOM 1907 O O . ARG A 1 249 ? 5.096 -4.481 6.049 1.00 90.75 249 ARG A O 1
ATOM 1914 N N . GLU A 1 250 ? 7.168 -3.836 6.645 1.00 89.88 250 GLU A N 1
ATOM 1915 C CA . GLU A 1 250 ? 7.006 -3.914 8.105 1.00 89.88 250 GLU A CA 1
ATOM 1916 C C . GLU A 1 250 ? 6.054 -2.864 8.681 1.00 89.88 250 GLU A C 1
ATOM 1918 O O . GLU A 1 250 ? 5.550 -3.055 9.788 1.00 89.88 250 GLU A O 1
ATOM 1923 N N . PHE A 1 251 ? 5.783 -1.796 7.933 1.00 90.19 251 PHE A N 1
ATOM 1924 C CA . PHE A 1 251 ? 4.945 -0.683 8.352 1.00 90.19 251 PHE A CA 1
ATOM 1925 C C . PHE A 1 251 ? 3.562 -0.744 7.702 1.00 90.19 251 PHE A C 1
ATOM 1927 O O . PHE A 1 251 ? 3.374 -1.355 6.642 1.00 90.19 251 PHE A O 1
ATOM 1934 N N . SER A 1 252 ? 2.588 -0.103 8.341 1.00 89.06 252 SER A N 1
ATOM 1935 C CA . SER A 1 252 ? 1.250 0.093 7.794 1.00 89.06 252 SER A CA 1
ATOM 1936 C C . SER A 1 252 ? 1.309 0.901 6.498 1.00 89.06 252 SER A C 1
ATOM 1938 O O . SER A 1 252 ? 2.240 1.670 6.244 1.00 89.06 252 SER A O 1
ATOM 1940 N N . MET A 1 253 ? 0.289 0.756 5.657 1.00 85.75 253 MET A N 1
ATOM 1941 C CA . MET A 1 253 ? 0.198 1.536 4.425 1.00 85.75 253 MET A CA 1
ATOM 1942 C C . MET A 1 253 ? 0.088 3.046 4.696 1.00 85.75 253 MET A C 1
ATOM 1944 O O . MET A 1 253 ? 0.698 3.821 3.969 1.00 85.75 253 MET A O 1
ATOM 1948 N N . GLY A 1 254 ? -0.616 3.449 5.762 1.00 80.50 254 GLY A N 1
ATOM 1949 C CA . GLY A 1 254 ? -0.773 4.860 6.139 1.00 80.50 254 GLY A CA 1
ATOM 1950 C C . GLY A 1 254 ? 0.517 5.508 6.649 1.00 80.50 254 GLY A C 1
ATOM 1951 O O . GLY A 1 254 ? 0.708 6.705 6.492 1.00 80.50 254 GLY A O 1
ATOM 1952 N N . ARG A 1 255 ? 1.446 4.723 7.208 1.00 83.88 255 ARG A N 1
ATOM 1953 C CA . ARG A 1 255 ? 2.780 5.213 7.581 1.00 83.88 255 ARG A CA 1
ATOM 1954 C C . ARG A 1 255 ? 3.761 5.227 6.404 1.00 83.88 255 ARG A C 1
ATOM 1956 O O . ARG A 1 255 ? 4.803 5.867 6.483 1.00 83.88 255 ARG A O 1
ATOM 1963 N N . ASN A 1 256 ? 3.435 4.539 5.310 1.00 84.44 256 ASN A N 1
ATOM 1964 C CA . ASN A 1 256 ? 4.267 4.441 4.111 1.00 84.44 256 ASN A CA 1
ATOM 1965 C C . ASN A 1 256 ? 4.043 5.591 3.112 1.00 84.44 256 ASN A C 1
ATOM 1967 O O . ASN A 1 256 ? 4.204 5.411 1.901 1.00 84.44 256 ASN A O 1
ATOM 1971 N N . GLU A 1 257 ? 3.662 6.767 3.602 1.00 85.25 257 GLU A N 1
ATOM 1972 C CA . GLU A 1 257 ? 3.514 7.969 2.789 1.00 85.25 257 GLU A CA 1
ATOM 1973 C C . GLU A 1 257 ? 4.876 8.654 2.617 1.00 85.25 257 GLU A C 1
ATOM 1975 O O . GLU A 1 257 ? 5.616 8.889 3.571 1.00 85.25 257 GLU A O 1
ATOM 1980 N N . LEU A 1 258 ? 5.239 8.923 1.365 1.00 84.38 258 LEU A N 1
ATOM 1981 C CA . LEU A 1 258 ? 6.423 9.683 1.000 1.00 84.38 258 LEU A CA 1
ATOM 1982 C C . LEU A 1 258 ? 6.027 11.145 0.798 1.00 84.38 258 LEU A C 1
ATOM 1984 O O . LEU A 1 258 ? 5.284 11.466 -0.134 1.00 84.38 258 LEU A O 1
ATOM 1988 N N . ASP A 1 259 ? 6.587 12.026 1.620 1.00 80.94 259 ASP A N 1
ATOM 1989 C CA . ASP A 1 259 ? 6.413 13.466 1.469 1.00 80.94 259 ASP A CA 1
ATOM 1990 C C . ASP A 1 259 ? 7.223 13.980 0.276 1.00 80.94 259 ASP A C 1
ATOM 1992 O O . ASP A 1 259 ? 8.458 14.084 0.293 1.00 80.94 259 ASP A O 1
ATOM 1996 N N . LEU A 1 260 ? 6.504 14.311 -0.795 1.00 75.56 260 LEU A N 1
ATOM 1997 C CA . LEU A 1 260 ? 7.054 14.955 -1.978 1.00 75.56 260 LEU A CA 1
ATOM 1998 C C . LEU A 1 260 ? 6.504 16.383 -2.071 1.00 75.56 260 LEU A C 1
ATOM 2000 O O . LEU A 1 260 ? 5.292 16.570 -2.003 1.00 75.56 260 LEU A O 1
ATOM 2004 N N . PRO A 1 261 ? 7.349 17.401 -2.314 1.00 72.88 261 PRO A N 1
ATOM 2005 C CA . PRO A 1 261 ? 6.932 18.806 -2.299 1.00 72.88 261 PRO A CA 1
ATOM 2006 C C . PRO A 1 261 ? 5.887 19.146 -3.372 1.00 72.88 261 PRO A C 1
ATOM 2008 O O . PRO A 1 261 ? 5.181 20.141 -3.256 1.00 72.88 261 PRO A O 1
ATOM 2011 N N . LEU A 1 262 ? 5.779 18.322 -4.419 1.00 71.25 262 LEU A N 1
ATOM 2012 C CA . LEU A 1 262 ? 4.820 18.486 -5.515 1.00 71.25 262 LEU A CA 1
ATOM 2013 C C . LEU A 1 262 ? 3.482 17.766 -5.270 1.00 71.25 262 LEU A C 1
ATOM 2015 O O . LEU A 1 262 ? 2.550 17.943 -6.051 1.00 71.25 262 LEU A O 1
ATOM 2019 N N . LEU A 1 263 ? 3.384 16.939 -4.225 1.00 77.38 263 LEU A N 1
ATOM 2020 C CA . LEU A 1 263 ? 2.206 16.135 -3.902 1.00 77.38 263 LEU A CA 1
ATOM 2021 C C . LEU A 1 263 ? 1.850 16.358 -2.423 1.00 77.38 263 LEU A C 1
ATOM 2023 O O . LEU A 1 263 ? 2.307 15.604 -1.567 1.00 77.38 263 LEU A O 1
ATOM 2027 N N . PRO A 1 264 ? 1.039 17.389 -2.109 1.00 66.69 264 PRO A N 1
ATOM 2028 C CA . PRO A 1 264 ? 0.795 17.841 -0.733 1.00 66.69 264 PRO A CA 1
ATOM 2029 C C . PRO A 1 264 ? 0.057 16.828 0.157 1.00 66.69 264 PRO A C 1
ATOM 2031 O O . PRO A 1 264 ? -0.028 17.039 1.360 1.00 66.69 264 PRO A O 1
ATOM 2034 N N . ASN A 1 265 ? -0.456 15.735 -0.415 1.00 74.50 265 ASN A N 1
ATOM 2035 C CA . ASN A 1 265 ? -1.193 14.690 0.300 1.00 74.50 265 ASN A CA 1
ATOM 2036 C C . ASN A 1 265 ? -0.376 13.395 0.467 1.00 74.50 265 ASN A C 1
ATOM 2038 O O . ASN A 1 265 ? -0.961 12.328 0.628 1.00 74.50 265 ASN A O 1
ATOM 2042 N N . GLY A 1 266 ? 0.954 13.480 0.347 1.00 77.44 266 GLY A N 1
ATOM 2043 C CA . GLY A 1 266 ? 1.835 12.317 0.347 1.00 77.44 266 GLY A CA 1
ATOM 2044 C C . GLY A 1 266 ? 1.689 11.465 -0.919 1.00 77.44 266 GLY A C 1
ATOM 2045 O O . GLY A 1 266 ? 0.723 11.554 -1.682 1.00 77.44 266 GLY A O 1
ATOM 2046 N N . PHE A 1 267 ? 2.688 10.631 -1.190 1.00 86.88 267 PHE A N 1
ATOM 2047 C CA . PHE A 1 267 ? 2.630 9.634 -2.256 1.00 86.88 267 PHE A CA 1
ATOM 2048 C C . PHE A 1 267 ? 3.004 8.267 -1.699 1.00 86.88 267 PHE A C 1
ATOM 2050 O O . PHE A 1 267 ? 4.016 8.127 -1.022 1.00 86.88 267 PHE A O 1
ATOM 2057 N N . LEU A 1 268 ? 2.201 7.241 -1.973 1.00 90.44 268 LEU A N 1
ATOM 2058 C CA . LEU A 1 268 ? 2.438 5.914 -1.409 1.00 90.44 268 LEU A CA 1
ATOM 2059 C C . LEU A 1 268 ? 3.796 5.365 -1.863 1.00 90.44 268 LEU A C 1
ATOM 2061 O O . LEU A 1 268 ? 4.055 5.239 -3.065 1.00 90.44 268 LEU A O 1
ATOM 2065 N N . LEU A 1 269 ? 4.642 4.985 -0.900 1.00 92.31 269 LEU A N 1
ATOM 2066 C CA . LEU A 1 269 ? 6.008 4.512 -1.135 1.00 92.31 269 LEU A CA 1
ATOM 2067 C C . LEU A 1 269 ? 6.062 3.401 -2.187 1.00 92.31 269 LEU A C 1
ATOM 2069 O O . LEU A 1 269 ? 6.873 3.461 -3.109 1.00 92.31 269 LEU A O 1
ATOM 2073 N N . GLY A 1 270 ? 5.170 2.411 -2.083 1.00 90.88 270 GLY A N 1
ATOM 2074 C CA . GLY A 1 270 ? 5.131 1.302 -3.035 1.00 90.88 270 GLY A CA 1
ATOM 2075 C C . GLY A 1 270 ? 4.918 1.786 -4.470 1.00 90.88 270 GLY A C 1
ATOM 2076 O O . GLY A 1 270 ? 5.657 1.379 -5.364 1.00 90.88 270 GLY A O 1
ATOM 2077 N N . TRP A 1 271 ? 3.987 2.716 -4.706 1.00 92.75 271 TRP A N 1
ATOM 2078 C CA . TRP A 1 271 ? 3.785 3.297 -6.038 1.00 92.75 271 TRP A CA 1
ATOM 2079 C C . TRP A 1 271 ? 5.020 4.057 -6.523 1.00 92.75 271 TRP A C 1
ATOM 2081 O O . TRP A 1 271 ? 5.413 3.891 -7.678 1.00 92.75 271 TRP A O 1
ATOM 2091 N N . ALA A 1 272 ? 5.672 4.825 -5.645 1.00 92.62 272 ALA A N 1
ATOM 2092 C CA . ALA A 1 272 ? 6.909 5.535 -5.973 1.00 92.62 272 ALA A CA 1
ATOM 2093 C C . ALA A 1 272 ? 7.997 4.565 -6.450 1.00 92.62 272 ALA A C 1
ATOM 2095 O O . ALA A 1 272 ? 8.626 4.786 -7.485 1.00 92.62 272 ALA A O 1
ATOM 2096 N N . GLN A 1 273 ? 8.182 3.460 -5.726 1.00 94.56 273 GLN A N 1
ATOM 2097 C CA . GLN A 1 273 ? 9.185 2.447 -6.038 1.00 94.56 273 GLN A CA 1
ATOM 2098 C C . GLN A 1 273 ? 8.855 1.684 -7.334 1.00 94.56 273 GLN A C 1
ATOM 2100 O O . GLN A 1 273 ? 9.768 1.404 -8.111 1.00 94.56 273 GLN A O 1
ATOM 2105 N N . PHE A 1 274 ? 7.578 1.392 -7.624 1.00 94.44 274 PHE A N 1
ATOM 2106 C CA . PHE A 1 274 ? 7.164 0.778 -8.899 1.00 94.44 274 PHE A CA 1
ATOM 2107 C C . PHE A 1 274 ? 7.376 1.710 -10.098 1.00 94.44 274 PHE A C 1
ATOM 2109 O O . PHE A 1 274 ? 7.861 1.268 -11.142 1.00 94.44 274 PHE A O 1
ATOM 2116 N N . ILE A 1 275 ? 7.057 3.000 -9.955 1.00 93.00 275 ILE A N 1
ATOM 2117 C CA . ILE A 1 275 ? 7.316 4.003 -10.998 1.00 93.00 275 ILE A CA 1
ATOM 2118 C C . ILE A 1 275 ? 8.823 4.152 -11.216 1.00 93.00 275 ILE A C 1
ATOM 2120 O O . ILE A 1 275 ? 9.278 4.156 -12.358 1.00 93.00 275 ILE A O 1
ATOM 2124 N N . ALA A 1 276 ? 9.611 4.206 -10.140 1.00 94.75 276 ALA A N 1
ATOM 2125 C CA . ALA A 1 276 ? 11.065 4.271 -10.224 1.00 94.75 276 ALA A CA 1
ATOM 2126 C C . ALA A 1 276 ? 11.671 3.024 -10.879 1.00 94.75 276 ALA A C 1
ATOM 2128 O O . ALA A 1 276 ? 12.586 3.158 -11.687 1.00 94.75 276 ALA A O 1
ATOM 2129 N N . LEU A 1 277 ? 11.140 1.826 -10.605 1.00 96.06 277 LEU A N 1
ATOM 2130 C CA . LEU A 1 277 ? 11.515 0.603 -11.319 1.00 96.06 277 LEU A CA 1
ATOM 2131 C C . LEU A 1 277 ? 11.226 0.735 -12.819 1.00 96.06 277 LEU A C 1
ATOM 2133 O O . LEU A 1 277 ? 12.120 0.504 -13.632 1.00 96.06 277 LEU A O 1
ATOM 2137 N N . ALA A 1 278 ? 10.003 1.117 -13.196 1.00 95.50 278 ALA A N 1
ATOM 2138 C CA . ALA A 1 278 ? 9.620 1.254 -14.600 1.00 95.50 278 ALA A CA 1
ATOM 2139 C C . ALA A 1 278 ? 10.496 2.292 -15.324 1.00 95.50 278 ALA A C 1
ATOM 2141 O O . ALA A 1 278 ? 11.007 2.028 -16.414 1.00 95.50 278 ALA A O 1
ATOM 2142 N N . ALA A 1 279 ? 10.748 3.437 -14.687 1.00 94.31 279 ALA A N 1
ATOM 2143 C CA . ALA A 1 279 ? 11.648 4.469 -15.186 1.00 94.31 279 ALA A CA 1
ATOM 2144 C C . ALA A 1 279 ? 13.096 3.964 -15.308 1.00 94.31 279 ALA A C 1
ATOM 2146 O O . ALA A 1 279 ? 13.728 4.159 -16.345 1.00 94.31 279 ALA A O 1
ATOM 2147 N N . CYS A 1 280 ? 13.608 3.251 -14.300 1.00 96.00 280 CYS A N 1
ATOM 2148 C CA . CYS A 1 280 ? 14.939 2.645 -14.326 1.00 96.00 280 CYS A CA 1
ATOM 2149 C C . CYS A 1 280 ? 15.088 1.680 -15.509 1.00 96.00 280 CYS A C 1
ATOM 2151 O O . CYS A 1 280 ? 16.087 1.744 -16.225 1.00 96.00 280 CYS A O 1
ATOM 2153 N N . VAL A 1 281 ? 14.080 0.840 -15.769 1.00 95.88 281 VAL A N 1
ATOM 2154 C CA . VAL A 1 281 ? 14.056 -0.073 -16.923 1.00 95.88 281 VAL A CA 1
ATOM 2155 C C . VAL A 1 281 ? 14.098 0.704 -18.239 1.00 95.88 281 VAL A C 1
ATOM 2157 O O . VAL A 1 281 ? 14.921 0.403 -19.101 1.00 95.88 281 VAL A O 1
ATOM 2160 N N . VAL A 1 282 ? 13.276 1.745 -18.396 1.00 93.50 282 VAL A N 1
ATOM 2161 C CA . VAL A 1 282 ? 13.265 2.569 -19.618 1.00 93.50 282 VAL A CA 1
ATOM 2162 C C . VAL A 1 282 ? 14.613 3.260 -19.840 1.00 93.50 282 VAL A C 1
ATOM 2164 O O . VAL A 1 282 ? 15.169 3.172 -20.938 1.00 93.50 282 VAL A O 1
ATOM 2167 N N . PHE A 1 283 ? 15.174 3.911 -18.816 1.00 93.56 283 PHE A N 1
ATOM 2168 C CA . PHE A 1 283 ? 16.439 4.639 -18.947 1.00 93.56 283 PHE A CA 1
ATOM 2169 C C . PHE A 1 283 ? 17.630 3.716 -19.165 1.00 93.56 283 PHE A C 1
ATOM 2171 O O . PHE A 1 283 ? 18.466 4.005 -20.022 1.00 93.56 283 PHE A O 1
ATOM 2178 N N . SER A 1 284 ? 17.703 2.595 -18.448 1.00 94.62 284 SER A N 1
ATOM 2179 C CA . SER A 1 284 ? 18.778 1.619 -18.628 1.00 94.62 284 SER A CA 1
ATOM 2180 C C . SER A 1 284 ? 18.703 0.970 -20.009 1.00 94.62 284 SER A C 1
ATOM 2182 O O . SER A 1 284 ? 19.705 0.970 -20.723 1.00 94.62 284 SER A O 1
ATOM 2184 N N . CYS A 1 285 ? 17.522 0.522 -20.451 1.00 93.75 285 CYS A N 1
ATOM 2185 C CA . CYS A 1 285 ? 17.333 -0.018 -21.797 1.00 93.75 285 CYS A CA 1
ATOM 2186 C C . CYS A 1 285 ? 17.685 1.013 -22.871 1.00 93.75 285 CYS A C 1
ATOM 2188 O O . CYS A 1 285 ? 18.377 0.675 -23.831 1.00 93.75 285 CYS A O 1
ATOM 2190 N N . GLY A 1 286 ? 17.260 2.269 -22.717 1.00 91.44 286 GLY A N 1
ATOM 2191 C CA . GLY A 1 286 ? 17.563 3.323 -23.683 1.00 91.44 286 GLY A CA 1
ATOM 2192 C C . GLY A 1 286 ? 19.042 3.673 -23.740 1.00 91.44 286 GLY A C 1
ATOM 2193 O O . GLY A 1 286 ? 19.618 3.734 -24.829 1.00 91.44 286 GLY A O 1
ATOM 2194 N N . TRP A 1 287 ? 19.687 3.821 -22.583 1.00 93.00 287 TRP A N 1
ATOM 2195 C CA . TRP A 1 287 ? 21.124 4.063 -22.494 1.00 93.00 287 TRP A CA 1
ATOM 2196 C C . TRP A 1 287 ? 21.928 2.921 -23.122 1.00 93.00 287 TRP A C 1
ATOM 2198 O O . TRP A 1 287 ? 22.765 3.171 -23.993 1.00 93.00 287 TRP A O 1
ATOM 2208 N N . LEU A 1 288 ? 21.635 1.675 -22.746 1.00 93.62 288 LEU A N 1
ATOM 2209 C CA . LEU A 1 288 ? 22.314 0.485 -23.258 1.00 93.62 288 LEU A CA 1
ATOM 2210 C C . LEU A 1 288 ? 22.077 0.294 -24.759 1.00 93.62 288 LEU A C 1
ATOM 2212 O O . LEU A 1 288 ? 23.022 -0.017 -25.483 1.00 93.62 288 LEU A O 1
ATOM 2216 N N . SER A 1 289 ? 20.859 0.550 -25.246 1.00 91.38 289 SER A N 1
ATOM 2217 C CA . SER A 1 289 ? 20.538 0.525 -26.679 1.00 91.38 289 SER A CA 1
ATOM 2218 C C . SER A 1 289 ? 21.360 1.561 -27.442 1.00 91.38 289 SER A C 1
ATOM 2220 O O . SER A 1 289 ? 22.011 1.237 -28.434 1.00 91.38 289 SER A O 1
ATOM 2222 N N . CYS A 1 290 ? 21.402 2.804 -26.955 1.00 90.12 290 CYS A N 1
ATOM 2223 C CA . CYS A 1 290 ? 22.189 3.868 -27.576 1.00 90.12 290 CYS A CA 1
ATOM 2224 C C . CYS A 1 290 ? 23.690 3.573 -27.547 1.00 90.12 290 CYS A C 1
ATOM 2226 O O . CYS A 1 290 ? 24.389 3.845 -28.524 1.00 90.12 290 CYS A O 1
ATOM 2228 N N . TRP A 1 291 ? 24.191 3.021 -26.440 1.00 90.94 291 TRP A N 1
ATOM 2229 C CA . TRP A 1 291 ? 25.586 2.621 -26.303 1.00 90.94 291 TRP A CA 1
ATOM 2230 C C . TRP A 1 291 ? 25.943 1.509 -27.292 1.00 90.94 291 TRP A C 1
ATOM 2232 O O . TRP A 1 291 ? 26.908 1.651 -28.041 1.00 90.94 291 TRP A O 1
ATOM 2242 N N . ARG A 1 292 ? 25.125 0.452 -27.374 1.00 90.88 292 ARG A N 1
ATOM 2243 C CA . ARG A 1 292 ? 25.342 -0.681 -28.285 1.00 90.88 292 ARG A CA 1
ATOM 2244 C C . ARG A 1 292 ? 25.278 -0.282 -29.750 1.00 90.88 292 ARG A C 1
ATOM 2246 O O . ARG A 1 292 ? 26.179 -0.630 -30.513 1.00 90.88 292 ARG A O 1
ATOM 2253 N N . VAL A 1 293 ? 24.270 0.500 -30.131 1.00 89.88 293 VAL A N 1
ATOM 2254 C CA . VAL A 1 293 ? 24.178 1.064 -31.483 1.00 89.88 293 VAL A CA 1
ATOM 2255 C C . VAL A 1 293 ? 25.401 1.934 -31.770 1.00 89.88 293 VAL A C 1
ATOM 2257 O O . VAL A 1 293 ? 26.016 1.789 -32.822 1.00 89.88 293 VAL A O 1
ATOM 2260 N N . GLY A 1 294 ? 25.816 2.780 -30.822 1.00 89.00 294 GLY A N 1
ATOM 2261 C CA . GLY A 1 294 ? 27.005 3.618 -30.962 1.00 89.00 294 GLY A CA 1
ATOM 2262 C C . GLY A 1 294 ? 28.295 2.821 -31.170 1.00 89.00 294 GLY A C 1
ATOM 2263 O O . GLY A 1 294 ? 29.102 3.175 -32.026 1.00 89.00 294 GLY A O 1
ATOM 2264 N N . CYS A 1 295 ? 28.481 1.708 -30.455 1.00 88.62 295 CYS A N 1
ATOM 2265 C CA . CYS A 1 295 ? 29.618 0.808 -30.665 1.00 88.62 295 CYS A CA 1
ATOM 2266 C C . CYS A 1 295 ? 29.660 0.260 -32.098 1.00 88.62 295 CYS A C 1
ATOM 2268 O O . CYS A 1 295 ? 30.729 0.233 -32.701 1.00 88.62 295 CYS A O 1
ATOM 2270 N N . LYS A 1 296 ? 28.515 -0.126 -32.669 1.00 87.31 296 LYS A N 1
ATOM 2271 C CA . LYS A 1 296 ? 28.447 -0.631 -34.050 1.00 87.31 296 LYS A CA 1
ATOM 2272 C C . LYS A 1 296 ? 28.629 0.484 -35.073 1.00 87.31 296 LYS A C 1
ATOM 2274 O O . LYS A 1 296 ? 29.384 0.316 -36.021 1.00 87.31 296 LYS A O 1
ATOM 2279 N N . LEU A 1 297 ? 28.016 1.645 -34.864 1.00 86.31 297 LEU A N 1
ATOM 2280 C CA . LEU A 1 297 ? 28.192 2.798 -35.749 1.00 86.31 297 LEU A CA 1
ATOM 2281 C C . LEU A 1 297 ? 29.658 3.262 -35.808 1.00 86.31 297 LEU A C 1
ATOM 2283 O O . LEU A 1 297 ? 30.145 3.593 -36.888 1.00 86.31 297 LEU A O 1
ATOM 2287 N N . ARG A 1 298 ? 30.403 3.174 -34.696 1.00 86.69 298 ARG A N 1
ATOM 2288 C CA . ARG A 1 298 ? 31.854 3.434 -34.681 1.00 86.69 298 ARG A CA 1
ATOM 2289 C C . ARG A 1 298 ? 32.651 2.481 -35.564 1.00 86.69 298 ARG A C 1
ATOM 2291 O O . ARG A 1 298 ? 33.613 2.921 -36.180 1.00 86.69 298 ARG A O 1
ATOM 2298 N N . THR A 1 299 ? 32.247 1.213 -35.681 1.00 85.38 299 THR A N 1
ATOM 2299 C CA . THR A 1 299 ? 32.914 0.265 -36.600 1.00 85.38 299 THR A CA 1
ATOM 2300 C C . THR A 1 299 ? 32.753 0.644 -38.076 1.00 85.38 299 THR A C 1
ATOM 2302 O O . THR A 1 299 ? 33.539 0.200 -38.902 1.00 85.38 299 THR A O 1
ATOM 2305 N N . ILE A 1 300 ? 31.784 1.510 -38.397 1.00 82.75 300 ILE A N 1
ATOM 2306 C CA . ILE A 1 300 ? 31.505 2.034 -39.745 1.00 82.75 300 ILE A CA 1
ATOM 2307 C C . ILE A 1 300 ? 32.048 3.479 -39.888 1.00 82.75 300 ILE A C 1
ATOM 2309 O O . ILE A 1 300 ? 31.780 4.169 -40.864 1.00 82.75 300 ILE A O 1
ATOM 2313 N N . GLY A 1 301 ? 32.825 3.966 -38.911 1.00 83.62 301 GLY A N 1
ATOM 2314 C CA . GLY A 1 301 ? 33.454 5.291 -38.946 1.00 83.62 301 GLY A CA 1
ATOM 2315 C C . GLY A 1 301 ? 32.583 6.449 -38.447 1.00 83.62 301 GLY A C 1
ATOM 2316 O O . GLY A 1 301 ? 33.006 7.597 -38.534 1.00 83.62 301 GLY A O 1
ATOM 2317 N N . MET A 1 302 ? 31.393 6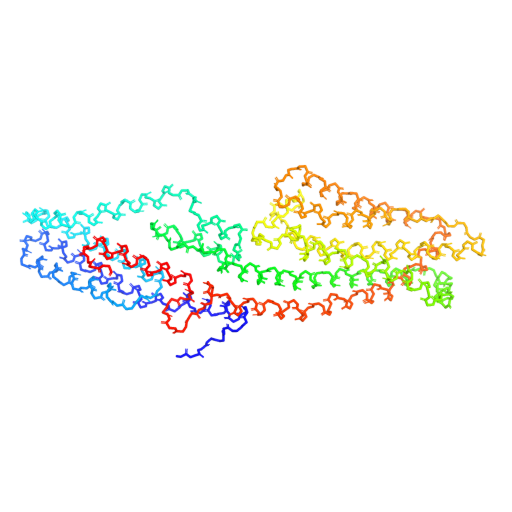.191 -37.888 1.00 83.44 302 MET A N 1
ATOM 2318 C CA . MET A 1 302 ? 30.554 7.251 -37.310 1.00 83.44 302 MET A CA 1
ATOM 2319 C C . MET A 1 302 ? 30.949 7.555 -35.858 1.00 83.44 302 MET A C 1
ATOM 2321 O O . MET A 1 302 ? 30.940 6.681 -34.984 1.00 83.44 302 MET A O 1
ATOM 2325 N N . ALA A 1 303 ? 31.247 8.820 -35.564 1.00 76.44 303 ALA A N 1
ATOM 2326 C CA . ALA A 1 303 ? 31.687 9.263 -34.246 1.00 76.44 303 ALA A CA 1
ATOM 2327 C C . ALA A 1 303 ? 30.501 9.591 -33.321 1.00 76.44 303 ALA A C 1
ATOM 2329 O O . ALA A 1 303 ? 30.147 10.746 -33.107 1.00 76.44 303 ALA A O 1
ATOM 2330 N N . THR A 1 304 ? 29.898 8.575 -32.697 1.00 78.50 304 THR A N 1
ATOM 2331 C CA . THR A 1 304 ? 28.809 8.811 -31.731 1.00 78.50 304 THR A CA 1
ATOM 2332 C C . THR A 1 304 ? 29.302 8.866 -30.282 1.00 78.50 304 THR A C 1
ATOM 2334 O O . THR A 1 304 ? 30.006 7.958 -29.813 1.00 78.50 304 THR A O 1
ATOM 2337 N N . ARG A 1 305 ? 28.874 9.890 -29.534 1.00 78.06 305 ARG A N 1
ATOM 2338 C CA . ARG A 1 305 ? 29.083 9.993 -28.078 1.00 78.06 305 ARG A CA 1
ATOM 2339 C C . ARG A 1 305 ? 28.077 9.117 -27.317 1.00 78.06 305 ARG A C 1
ATOM 2341 O O . ARG A 1 305 ? 26.935 9.018 -27.750 1.00 78.06 305 ARG A O 1
ATOM 2348 N N . PRO A 1 306 ? 28.445 8.456 -26.210 1.00 73.62 306 PRO A N 1
ATOM 2349 C CA . PRO A 1 306 ? 27.464 7.753 -25.389 1.00 73.62 306 PRO A CA 1
ATOM 2350 C C . PRO A 1 306 ? 26.554 8.771 -24.669 1.00 73.62 306 PRO A C 1
ATOM 2352 O O . PRO A 1 306 ? 27.063 9.784 -24.183 1.00 73.62 306 PRO A O 1
ATOM 2355 N N . PRO A 1 307 ? 25.230 8.543 -24.580 1.00 79.31 307 PRO A N 1
ATOM 2356 C CA . PRO A 1 307 ? 24.346 9.450 -23.855 1.00 79.31 307 PRO A CA 1
ATOM 2357 C C . PRO A 1 307 ? 24.508 9.242 -22.346 1.00 79.31 307 PRO A C 1
ATOM 2359 O O . PRO A 1 307 ? 23.924 8.330 -21.763 1.00 79.31 307 PRO A O 1
ATOM 2362 N N . TRP A 1 308 ? 25.323 10.087 -21.713 1.00 85.06 308 TRP A N 1
ATOM 2363 C CA . TRP A 1 308 ? 25.600 10.029 -20.275 1.00 85.06 308 TRP A CA 1
ATOM 2364 C C . TRP A 1 308 ? 24.353 10.311 -19.421 1.00 85.06 308 TRP A C 1
ATOM 2366 O O . TRP A 1 308 ? 24.198 9.716 -18.358 1.00 85.06 308 TRP A O 1
ATOM 2376 N N . SER A 1 309 ? 23.429 11.148 -19.905 1.00 86.62 309 SER A N 1
ATOM 2377 C CA . SER A 1 309 ? 22.206 11.518 -19.178 1.00 86.62 309 SER A CA 1
ATOM 2378 C C . SER A 1 309 ? 21.278 10.327 -18.918 1.00 86.62 309 SER A C 1
ATOM 2380 O O . SER A 1 309 ? 20.674 10.247 -17.854 1.00 86.62 309 SER A O 1
ATOM 2382 N N . GLY A 1 310 ? 21.211 9.360 -19.842 1.00 87.06 310 GLY A N 1
ATOM 2383 C CA . GLY A 1 310 ? 20.433 8.132 -19.647 1.00 87.06 310 GLY A CA 1
ATOM 2384 C C . GLY A 1 310 ? 21.012 7.232 -18.551 1.00 87.06 310 GLY A C 1
ATOM 2385 O O . GLY A 1 310 ? 20.261 6.675 -17.755 1.00 87.06 310 GLY A O 1
ATOM 2386 N N . ALA A 1 311 ? 22.343 7.142 -18.462 1.00 92.56 311 ALA A N 1
ATOM 2387 C CA . ALA A 1 311 ? 23.017 6.402 -17.395 1.00 92.56 311 ALA A CA 1
ATOM 2388 C C . ALA A 1 311 ? 22.764 7.044 -16.025 1.00 92.56 311 ALA A C 1
ATOM 2390 O O . ALA A 1 311 ? 22.408 6.350 -15.077 1.00 92.56 311 ALA A O 1
ATOM 2391 N N . VAL A 1 312 ? 22.900 8.373 -15.940 1.00 94.69 312 VAL A N 1
ATOM 2392 C CA . VAL A 1 312 ? 22.643 9.132 -14.708 1.00 94.69 312 VAL A CA 1
ATOM 2393 C C . VAL A 1 312 ? 21.196 8.943 -14.254 1.00 94.69 312 VAL A C 1
ATOM 2395 O O . VAL A 1 312 ? 20.976 8.579 -13.103 1.00 94.69 312 VAL A O 1
ATOM 2398 N N . ALA A 1 313 ? 20.219 9.083 -15.156 1.00 94.19 313 ALA A N 1
ATOM 2399 C CA . ALA A 1 313 ? 18.811 8.852 -14.837 1.00 94.19 313 ALA A CA 1
ATOM 2400 C C . ALA A 1 313 ? 18.553 7.420 -14.337 1.00 94.19 313 ALA A C 1
ATOM 2402 O O . ALA A 1 313 ? 17.882 7.235 -13.325 1.00 94.19 313 ALA A O 1
ATOM 2403 N N . ALA A 1 314 ? 19.124 6.405 -14.997 1.00 94.88 314 ALA A N 1
ATOM 2404 C CA . ALA A 1 314 ? 18.971 5.010 -14.586 1.00 94.88 314 ALA A CA 1
ATOM 2405 C C . ALA A 1 314 ? 19.538 4.753 -13.180 1.00 94.88 314 ALA A C 1
ATOM 2407 O O . ALA A 1 314 ? 18.873 4.112 -12.362 1.00 94.88 314 ALA A O 1
ATOM 2408 N N . VAL A 1 315 ? 20.731 5.284 -12.888 1.00 96.75 315 VAL A N 1
ATOM 2409 C CA . VAL A 1 315 ? 21.366 5.182 -11.567 1.00 96.75 315 VAL A CA 1
ATOM 2410 C C . VAL A 1 315 ? 20.534 5.909 -10.514 1.00 96.75 315 VAL A C 1
ATOM 2412 O O . VAL A 1 315 ? 20.270 5.329 -9.466 1.00 96.75 315 VAL A O 1
ATOM 2415 N N . CYS A 1 316 ? 20.058 7.125 -10.797 1.00 96.94 316 CYS A N 1
ATOM 2416 C CA . CYS A 1 316 ? 19.206 7.877 -9.877 1.00 96.94 316 CYS A CA 1
ATOM 2417 C C . CYS A 1 316 ? 17.887 7.156 -9.575 1.00 96.94 316 CYS A C 1
ATOM 2419 O O . CYS A 1 316 ? 17.481 7.104 -8.419 1.00 96.94 316 CYS A O 1
ATOM 2421 N N . CYS A 1 317 ? 17.234 6.548 -10.571 1.00 96.62 317 CYS A N 1
ATOM 2422 C CA . CYS A 1 317 ? 16.041 5.732 -10.329 1.00 96.62 317 CYS A CA 1
ATOM 2423 C C . CYS A 1 317 ? 16.356 4.486 -9.486 1.00 96.62 317 CYS A C 1
ATOM 2425 O O . CYS A 1 317 ? 15.592 4.145 -8.584 1.00 96.62 317 CYS A O 1
ATOM 2427 N N . ALA A 1 318 ? 17.483 3.815 -9.747 1.00 97.19 318 ALA A N 1
ATOM 2428 C CA . ALA A 1 318 ? 17.885 2.625 -9.000 1.00 97.19 318 ALA A CA 1
ATOM 2429 C C . ALA A 1 318 ? 18.199 2.936 -7.528 1.00 97.19 318 ALA A C 1
ATOM 2431 O O . ALA A 1 318 ? 17.825 2.160 -6.646 1.00 97.19 318 ALA A O 1
ATOM 2432 N N . THR A 1 319 ? 18.851 4.070 -7.251 1.00 97.50 319 THR A N 1
ATOM 2433 C CA . THR A 1 319 ? 19.161 4.529 -5.887 1.00 97.50 319 THR A CA 1
ATOM 2434 C C . THR A 1 319 ? 17.961 5.164 -5.192 1.00 97.50 319 THR A C 1
ATOM 2436 O O . THR A 1 319 ? 17.866 5.104 -3.966 1.00 97.50 319 THR A O 1
ATOM 2439 N N . PHE A 1 320 ? 17.003 5.708 -5.945 1.00 96.75 320 PHE A N 1
ATOM 2440 C CA . PHE A 1 320 ? 15.769 6.254 -5.387 1.00 96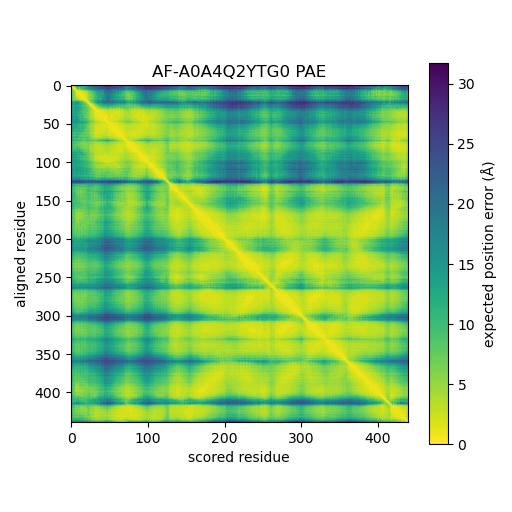.75 320 PHE A CA 1
ATOM 2441 C C . PHE A 1 320 ? 14.923 5.187 -4.680 1.00 96.75 320 PHE A C 1
ATOM 2443 O O . PHE A 1 320 ? 14.315 5.479 -3.652 1.00 96.75 320 PHE A O 1
ATOM 2450 N N . ILE A 1 321 ? 14.905 3.943 -5.173 1.00 96.25 321 ILE A N 1
ATOM 2451 C CA . ILE A 1 321 ? 14.134 2.844 -4.565 1.00 96.25 321 ILE A CA 1
ATOM 2452 C C . ILE A 1 321 ? 14.507 2.639 -3.078 1.00 96.25 321 ILE A C 1
ATOM 2454 O O . ILE A 1 321 ? 13.622 2.771 -2.230 1.00 96.25 321 ILE A O 1
ATOM 2458 N N . PRO A 1 322 ? 15.779 2.376 -2.708 1.00 96.81 322 PRO A N 1
ATOM 2459 C CA . PRO A 1 322 ? 16.164 2.269 -1.303 1.00 96.81 322 PRO A CA 1
ATOM 2460 C C . PRO A 1 322 ? 16.151 3.614 -0.563 1.00 96.81 322 PRO A C 1
ATOM 2462 O O . PRO A 1 322 ? 15.832 3.627 0.622 1.00 96.81 322 PRO A O 1
ATOM 2465 N N . ALA A 1 323 ? 16.458 4.741 -1.219 1.00 95.81 323 ALA A N 1
ATOM 2466 C CA . ALA A 1 323 ? 16.469 6.054 -0.560 1.00 95.81 323 ALA A CA 1
ATOM 2467 C C . ALA A 1 323 ? 15.068 6.504 -0.112 1.00 95.81 323 ALA A C 1
ATOM 2469 O O . ALA A 1 323 ? 14.903 6.991 1.004 1.00 95.81 323 ALA A O 1
ATOM 2470 N N . SER A 1 324 ? 14.050 6.294 -0.952 1.00 94.31 324 SER A N 1
ATOM 2471 C CA . SER A 1 324 ? 12.646 6.545 -0.597 1.00 94.31 324 SER A CA 1
ATOM 2472 C C . SER A 1 324 ? 12.186 5.634 0.540 1.00 94.31 324 SER A C 1
ATOM 2474 O O . SER A 1 324 ? 11.544 6.103 1.476 1.00 94.31 324 SER A O 1
ATOM 2476 N N . GLY A 1 325 ? 12.597 4.362 0.519 1.00 93.50 325 GLY A N 1
ATOM 2477 C CA . GLY A 1 325 ? 12.378 3.439 1.630 1.00 93.50 325 GLY A CA 1
ATOM 2478 C C . GLY A 1 325 ? 12.993 3.949 2.928 1.00 93.50 325 GLY A C 1
ATOM 2479 O O . GLY A 1 325 ? 12.312 4.062 3.940 1.00 93.50 325 GLY A O 1
ATOM 2480 N N . TRP A 1 326 ? 14.265 4.343 2.879 1.00 94.62 326 TRP A N 1
ATOM 2481 C CA . TRP A 1 326 ? 14.987 4.868 4.034 1.00 94.62 326 TRP A CA 1
ATOM 2482 C C . TRP A 1 326 ? 14.342 6.138 4.595 1.00 94.62 326 TRP A C 1
ATOM 2484 O O . TRP A 1 326 ? 14.238 6.273 5.814 1.00 94.62 326 TRP A O 1
ATOM 2494 N N . SER A 1 327 ? 13.864 7.033 3.726 1.00 92.69 327 SER A N 1
ATOM 2495 C CA . SER A 1 327 ? 13.119 8.237 4.112 1.00 92.69 327 SER A CA 1
ATOM 2496 C C . SER A 1 327 ? 11.914 7.901 4.980 1.00 92.69 327 SER A C 1
ATOM 2498 O O . SER A 1 327 ? 11.760 8.457 6.064 1.00 92.69 327 SER A O 1
ATOM 2500 N N . VAL A 1 328 ? 11.099 6.952 4.528 1.00 90.62 328 VAL A N 1
ATOM 2501 C CA . VAL A 1 328 ? 9.879 6.537 5.223 1.00 90.62 328 VAL A CA 1
ATOM 2502 C C . VAL A 1 328 ? 10.203 5.794 6.519 1.00 90.62 328 VAL A C 1
ATOM 2504 O O . VAL A 1 328 ? 9.653 6.110 7.572 1.00 90.62 328 VAL A O 1
ATOM 2507 N N . THR A 1 329 ? 11.133 4.835 6.486 1.00 90.12 329 THR A N 1
ATOM 2508 C CA . THR A 1 329 ? 11.429 4.007 7.665 1.00 90.12 329 THR A CA 1
ATOM 2509 C C . THR A 1 329 ? 12.133 4.779 8.776 1.00 90.12 329 THR A C 1
ATOM 2511 O O . THR A 1 329 ? 11.914 4.499 9.951 1.00 90.12 329 THR A O 1
ATOM 2514 N N . SER A 1 330 ? 13.007 5.728 8.424 1.00 89.50 330 SER A N 1
ATOM 2515 C CA . SER A 1 330 ? 13.751 6.523 9.409 1.00 89.50 330 SER A CA 1
ATOM 2516 C C . SER A 1 330 ? 13.013 7.784 9.853 1.00 89.50 330 SER A C 1
ATOM 2518 O O . SER A 1 330 ? 13.350 8.331 10.901 1.00 89.50 330 SER A O 1
ATOM 2520 N N . GLY A 1 331 ? 12.057 8.278 9.055 1.00 85.19 331 GLY A N 1
ATOM 2521 C CA . GLY A 1 331 ? 11.466 9.604 9.241 1.00 85.19 331 GLY A CA 1
ATOM 2522 C C . GLY A 1 331 ? 12.493 10.741 9.152 1.00 85.19 331 GLY A C 1
ATOM 2523 O O . GLY A 1 331 ? 12.248 11.833 9.658 1.00 85.19 331 GLY A O 1
ATOM 2524 N N . SER A 1 332 ? 13.677 10.489 8.575 1.00 87.69 332 SER A N 1
ATOM 2525 C CA . SER A 1 332 ? 14.767 11.462 8.546 1.00 87.69 332 SER A CA 1
ATOM 2526 C C . SER A 1 332 ? 14.557 12.494 7.433 1.00 87.69 332 SER A C 1
ATOM 2528 O O . SER A 1 332 ? 14.458 12.111 6.262 1.00 87.69 332 SER A O 1
ATOM 2530 N N . PRO A 1 333 ? 14.601 13.806 7.740 1.00 87.50 333 PRO A N 1
ATOM 2531 C CA . PRO A 1 333 ? 14.496 14.849 6.720 1.00 87.50 333 PRO A CA 1
ATOM 2532 C C . PRO A 1 333 ? 15.670 14.810 5.731 1.00 87.50 333 PRO A C 1
ATOM 2534 O O . PRO A 1 333 ? 15.522 15.193 4.573 1.00 87.50 333 PRO A O 1
ATOM 2537 N N . VAL A 1 334 ? 16.832 14.297 6.154 1.00 92.00 334 VAL A N 1
ATOM 2538 C CA . VAL A 1 334 ? 17.998 14.114 5.277 1.00 92.00 334 VAL A CA 1
ATOM 2539 C C . VAL A 1 334 ? 17.707 13.047 4.225 1.00 92.00 334 VAL A C 1
ATOM 2541 O O . VAL A 1 334 ? 17.955 13.262 3.042 1.00 92.00 334 VAL A O 1
ATOM 2544 N N . ALA A 1 335 ? 17.143 11.912 4.641 1.00 90.62 335 ALA A N 1
ATOM 2545 C CA . ALA A 1 335 ? 16.774 10.835 3.730 1.00 90.62 335 ALA A CA 1
ATOM 2546 C C . ALA A 1 335 ? 15.690 11.285 2.732 1.00 90.62 335 ALA A C 1
ATOM 2548 O O . ALA A 1 335 ? 15.797 10.987 1.540 1.00 90.62 335 ALA A O 1
ATOM 2549 N N . ALA A 1 336 ? 14.717 12.080 3.191 1.00 89.69 336 ALA A N 1
ATOM 2550 C CA . ALA A 1 336 ? 13.719 12.711 2.327 1.00 89.69 336 ALA A CA 1
ATOM 2551 C C . ALA A 1 336 ? 14.363 13.652 1.297 1.00 89.69 336 ALA A C 1
ATOM 2553 O O . ALA A 1 336 ? 14.091 13.539 0.100 1.00 89.69 336 ALA A O 1
ATOM 2554 N N . GLY A 1 337 ? 15.281 14.523 1.731 1.00 91.44 337 GLY A N 1
ATOM 2555 C CA . GLY A 1 337 ? 16.022 15.423 0.844 1.00 91.44 337 GLY A CA 1
ATOM 2556 C C . GLY A 1 337 ? 16.849 14.680 -0.211 1.00 91.44 337 GLY A C 1
ATOM 2557 O O . GLY A 1 337 ? 16.861 15.075 -1.377 1.00 91.44 337 GLY A O 1
ATOM 2558 N N . VAL A 1 338 ? 17.479 13.557 0.156 1.00 94.00 338 VAL A N 1
ATOM 2559 C CA . VAL A 1 338 ? 18.197 12.689 -0.794 1.00 94.00 338 VAL A CA 1
ATOM 2560 C C . VAL A 1 338 ? 17.235 12.085 -1.819 1.00 94.00 338 VAL A C 1
ATOM 2562 O O . VAL A 1 338 ? 17.497 12.166 -3.019 1.00 94.00 338 VAL A O 1
ATOM 2565 N N . ALA A 1 339 ? 16.108 11.517 -1.379 1.00 93.06 339 ALA A N 1
ATOM 2566 C CA . ALA A 1 339 ? 15.112 10.937 -2.279 1.00 93.06 339 ALA A CA 1
ATOM 2567 C C . ALA A 1 339 ? 14.554 11.986 -3.262 1.00 93.06 339 ALA A C 1
ATOM 2569 O O . ALA A 1 339 ? 14.487 11.737 -4.467 1.00 93.06 339 ALA A O 1
ATOM 2570 N N . GLN A 1 340 ? 14.233 13.186 -2.773 1.00 91.81 340 GLN A N 1
ATOM 2571 C CA . GLN A 1 340 ? 13.770 14.306 -3.597 1.00 91.81 340 GLN A CA 1
ATOM 2572 C C . GLN A 1 340 ? 14.845 14.779 -4.586 1.00 91.81 340 GLN A C 1
ATOM 2574 O O . GLN A 1 340 ? 14.547 14.988 -5.763 1.00 91.81 340 GLN A O 1
ATOM 2579 N N . GLY A 1 341 ? 16.104 14.882 -4.149 1.00 93.88 341 GLY A N 1
ATOM 2580 C CA . GLY A 1 341 ? 17.234 15.228 -5.012 1.00 93.88 341 GLY A CA 1
ATOM 2581 C C . GLY A 1 341 ? 17.429 14.230 -6.157 1.00 93.88 341 GLY A C 1
ATOM 2582 O O . GLY A 1 341 ? 17.630 14.636 -7.301 1.00 93.88 341 GLY A O 1
ATOM 2583 N N . LEU A 1 342 ? 17.292 12.927 -5.887 1.00 95.31 342 LEU A N 1
ATOM 2584 C CA . LEU A 1 342 ? 17.383 11.876 -6.908 1.00 95.31 342 LEU A CA 1
ATOM 2585 C C . LEU A 1 342 ? 16.263 11.974 -7.953 1.00 95.31 342 LEU A C 1
ATOM 2587 O O . LEU A 1 342 ? 16.532 11.829 -9.150 1.00 95.31 342 LEU A O 1
ATOM 2591 N N . ILE A 1 343 ? 15.026 12.276 -7.537 1.00 91.88 343 ILE A N 1
ATOM 2592 C CA . ILE A 1 343 ? 13.933 12.570 -8.479 1.00 91.88 343 ILE A CA 1
ATOM 2593 C C . ILE A 1 343 ? 14.274 13.817 -9.299 1.00 91.88 343 ILE A C 1
ATOM 2595 O O . ILE A 1 343 ? 14.159 13.784 -10.522 1.00 91.88 343 ILE A O 1
ATOM 2599 N N . GLY A 1 344 ? 14.730 14.894 -8.654 1.00 91.81 344 GLY A N 1
ATOM 2600 C CA . GLY A 1 344 ? 15.092 16.145 -9.323 1.00 91.81 344 GLY A CA 1
ATOM 2601 C C . GLY A 1 344 ? 16.148 15.946 -10.412 1.00 91.81 344 GLY A C 1
ATOM 2602 O O . GLY A 1 344 ? 15.963 16.396 -11.542 1.00 91.81 344 GLY A O 1
ATOM 2603 N N . ILE A 1 345 ? 17.212 15.190 -10.118 1.00 93.94 345 ILE A N 1
ATOM 2604 C CA . ILE A 1 345 ? 18.256 14.840 -11.096 1.00 93.94 345 ILE A CA 1
ATOM 2605 C C . ILE A 1 345 ? 17.685 13.975 -12.224 1.00 93.94 345 ILE A C 1
ATOM 2607 O O . ILE A 1 345 ? 18.042 14.170 -13.388 1.00 93.94 345 ILE A O 1
ATOM 2611 N N . THR A 1 346 ? 16.781 13.043 -11.913 1.00 92.31 346 THR A N 1
ATOM 2612 C CA . THR A 1 346 ? 16.114 12.213 -12.926 1.00 92.31 346 THR A CA 1
ATOM 2613 C C . THR A 1 346 ? 15.291 13.080 -13.879 1.00 92.31 346 THR A C 1
ATOM 2615 O O . THR A 1 346 ? 15.463 12.986 -15.092 1.00 92.31 346 THR A O 1
ATOM 2618 N N . VAL A 1 347 ? 14.456 13.982 -13.354 1.00 90.94 347 VAL A N 1
ATOM 2619 C CA . VAL A 1 347 ? 13.650 14.916 -14.156 1.00 90.94 347 VAL A CA 1
ATOM 2620 C C . VAL A 1 347 ? 14.546 15.828 -14.992 1.00 90.94 347 VAL A C 1
ATOM 2622 O O . VAL A 1 347 ? 14.328 15.965 -16.195 1.00 90.94 347 VAL A O 1
ATOM 2625 N N . LEU A 1 348 ? 15.605 16.383 -14.400 1.00 91.94 348 LEU A N 1
ATOM 2626 C CA . LEU A 1 348 ? 16.577 17.200 -15.124 1.00 91.94 348 LEU A CA 1
ATOM 2627 C C . LEU A 1 348 ? 17.261 16.408 -16.244 1.00 91.94 348 LEU A C 1
ATOM 2629 O O . LEU A 1 348 ? 17.482 16.944 -17.328 1.00 91.94 348 LEU A O 1
ATOM 2633 N N . SER A 1 349 ? 17.555 15.127 -16.020 1.00 89.88 349 SER A N 1
ATOM 2634 C CA . SER A 1 349 ? 18.142 14.239 -17.027 1.00 89.88 349 SER A CA 1
ATOM 2635 C C . SER A 1 349 ? 17.168 13.952 -18.170 1.00 89.88 349 SER A C 1
ATOM 2637 O O . SER A 1 349 ? 17.599 13.937 -19.321 1.00 89.88 349 SER A O 1
ATOM 2639 N N . ILE A 1 350 ? 15.868 13.797 -17.888 1.00 87.44 350 ILE A N 1
ATOM 2640 C CA . ILE A 1 350 ? 14.812 13.676 -18.910 1.00 87.44 350 ILE A CA 1
ATOM 2641 C C . ILE A 1 350 ? 14.738 14.949 -19.753 1.00 87.44 350 ILE A C 1
ATOM 2643 O O . ILE A 1 350 ? 14.753 14.868 -20.980 1.00 87.44 350 ILE A O 1
ATOM 2647 N N . VAL A 1 351 ? 14.698 16.122 -19.113 1.00 87.88 351 VAL A N 1
ATOM 2648 C CA . VAL A 1 351 ? 14.637 17.418 -19.810 1.00 87.88 35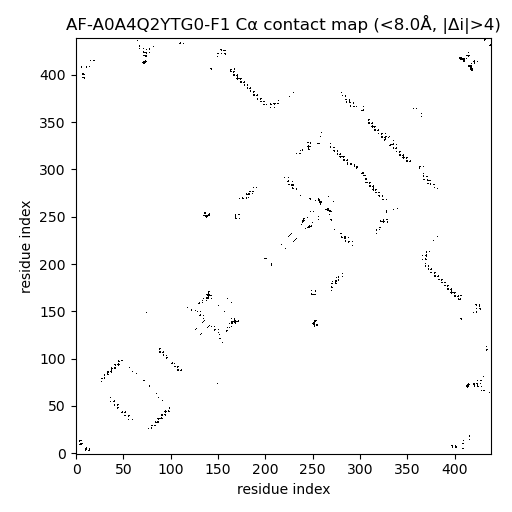1 VAL A CA 1
ATOM 2649 C C . VAL A 1 351 ? 15.894 17.634 -20.647 1.00 87.88 351 VAL A C 1
ATOM 2651 O O . VAL A 1 351 ? 15.803 17.989 -21.819 1.00 87.88 351 VAL A O 1
ATOM 2654 N N . SER A 1 352 ? 17.066 17.344 -20.081 1.00 85.75 352 SER A N 1
ATOM 2655 C CA . SER A 1 352 ? 18.351 17.438 -20.778 1.00 85.75 352 SER A CA 1
ATOM 2656 C C . SER A 1 352 ? 18.403 16.475 -21.956 1.00 85.75 352 SER A C 1
ATOM 2658 O O . SER A 1 352 ? 18.859 16.847 -23.032 1.00 85.75 352 SER A O 1
ATOM 2660 N N . PHE A 1 353 ? 17.903 15.249 -21.786 1.00 81.88 353 PHE A N 1
ATOM 2661 C CA . PHE A 1 353 ? 17.796 14.286 -22.872 1.00 81.88 353 PHE A CA 1
ATOM 2662 C C . PHE A 1 353 ? 16.865 14.805 -23.969 1.00 81.88 353 PHE A C 1
ATOM 2664 O O . PHE A 1 353 ? 17.286 14.837 -25.116 1.00 81.88 353 PHE A O 1
ATOM 2671 N N . GLY A 1 354 ? 15.664 15.287 -23.638 1.00 80.81 354 GLY A N 1
ATOM 2672 C CA . GLY A 1 354 ? 14.727 15.864 -24.607 1.00 80.81 354 GLY A CA 1
ATOM 2673 C C . GLY A 1 354 ? 15.293 17.080 -25.349 1.00 80.81 354 GLY A C 1
ATOM 2674 O O . GLY A 1 354 ? 15.150 17.181 -26.565 1.00 80.81 354 GLY A O 1
ATOM 2675 N N . PHE A 1 355 ? 16.006 17.965 -24.650 1.00 82.19 355 PHE A N 1
ATOM 2676 C CA . PHE A 1 355 ? 16.657 19.130 -25.249 1.00 82.19 355 PHE A CA 1
ATOM 2677 C C . PHE A 1 355 ? 17.813 18.736 -26.178 1.00 82.19 355 PHE A C 1
ATOM 2679 O O . PHE A 1 355 ? 17.857 19.161 -27.331 1.00 82.19 355 PHE A O 1
ATOM 2686 N N . LEU A 1 356 ? 18.720 17.868 -25.715 1.00 78.44 356 LEU A N 1
ATOM 2687 C CA . LEU A 1 356 ? 19.807 17.323 -26.539 1.00 78.44 356 LEU A CA 1
ATOM 2688 C C . LEU A 1 356 ? 19.269 16.523 -27.728 1.00 78.44 356 LEU A C 1
ATOM 2690 O O . LEU A 1 356 ? 19.917 16.430 -28.766 1.00 78.44 356 LEU A O 1
ATOM 2694 N N . TRP A 1 357 ? 18.079 15.950 -27.583 1.00 72.62 357 TRP A N 1
ATOM 2695 C CA . TRP A 1 357 ? 17.404 15.211 -28.632 1.00 72.62 357 TRP A CA 1
ATOM 2696 C C . TRP A 1 357 ? 16.790 16.120 -29.699 1.00 72.62 357 TRP A C 1
ATOM 2698 O O . TRP A 1 357 ? 16.865 15.779 -30.877 1.00 72.62 357 TRP A O 1
ATOM 2708 N N . ALA A 1 358 ? 16.250 17.280 -29.313 1.00 76.31 358 ALA A N 1
ATOM 2709 C CA . ALA A 1 358 ? 15.729 18.288 -30.236 1.00 76.31 358 ALA A CA 1
ATOM 2710 C C . ALA A 1 358 ? 16.844 19.051 -30.975 1.00 76.31 358 ALA A C 1
ATOM 2712 O O . ALA A 1 358 ? 16.711 19.347 -32.159 1.00 76.31 358 ALA A O 1
ATOM 2713 N N . CYS A 1 359 ? 17.956 19.330 -30.292 1.00 79.06 359 CYS A N 1
ATOM 2714 C CA . CYS A 1 359 ? 19.081 20.114 -30.816 1.00 79.06 359 CYS A CA 1
ATOM 2715 C C . CYS A 1 359 ? 20.250 19.247 -31.333 1.00 79.06 359 CYS A C 1
ATOM 2717 O O . CYS A 1 359 ? 21.346 19.758 -31.569 1.00 79.06 359 CYS A O 1
ATOM 2719 N N . GLY A 1 360 ? 20.050 17.930 -31.446 1.00 73.06 360 GLY A N 1
ATOM 2720 C CA . GLY A 1 360 ? 21.107 16.960 -31.739 1.00 73.06 360 GLY A CA 1
ATOM 2721 C C . GLY A 1 360 ? 21.638 17.023 -33.173 1.00 73.06 360 GLY A C 1
ATOM 2722 O O . GLY A 1 360 ? 20.946 17.425 -34.108 1.00 73.06 360 GLY A O 1
ATOM 2723 N N . ARG A 1 361 ? 22.882 16.570 -33.368 1.00 79.50 361 ARG A N 1
ATOM 2724 C CA . ARG A 1 361 ? 23.493 16.469 -34.709 1.00 79.50 361 ARG A CA 1
ATOM 2725 C C . ARG A 1 361 ? 22.790 15.388 -35.551 1.00 79.50 361 ARG A C 1
ATOM 2727 O O . ARG A 1 361 ? 22.303 14.408 -34.986 1.00 79.50 361 ARG A O 1
ATOM 2734 N N . PRO A 1 362 ? 22.798 15.470 -36.895 1.00 76.88 362 PRO A N 1
ATOM 2735 C CA . PRO A 1 362 ? 22.163 14.463 -37.758 1.00 76.88 362 PRO A CA 1
ATOM 2736 C C . PRO A 1 362 ? 22.686 13.033 -37.522 1.00 76.88 362 PRO A C 1
ATOM 2738 O O . PRO A 1 362 ? 21.917 12.074 -37.557 1.00 76.88 362 PRO A O 1
ATOM 2741 N N . GLU A 1 363 ? 23.970 12.878 -37.193 1.00 78.56 363 GLU A N 1
ATOM 2742 C CA . GLU A 1 363 ? 24.567 11.589 -36.806 1.00 78.56 363 GLU A CA 1
ATOM 2743 C C . GLU A 1 363 ? 23.941 11.012 -35.523 1.00 78.56 363 GLU A C 1
ATOM 2745 O O . GLU A 1 363 ? 23.712 9.806 -35.402 1.00 78.56 363 GLU A O 1
ATOM 2750 N N . GLU A 1 364 ? 23.601 11.877 -34.566 1.00 81.00 364 GLU A N 1
ATOM 2751 C CA . GLU A 1 364 ? 22.932 11.490 -33.325 1.00 81.00 364 GLU A CA 1
ATOM 2752 C C . GLU A 1 364 ? 21.457 11.171 -33.566 1.00 81.00 364 GLU A C 1
ATOM 2754 O O . GLU A 1 364 ? 20.932 10.249 -32.943 1.00 81.00 364 GLU A O 1
ATOM 2759 N N . MET A 1 365 ? 20.803 11.853 -34.512 1.00 80.06 365 MET A N 1
ATOM 2760 C CA . MET A 1 365 ? 19.440 11.518 -34.931 1.00 80.06 365 MET A CA 1
ATOM 2761 C C . MET A 1 365 ? 19.362 10.103 -35.512 1.00 80.06 365 MET A C 1
ATOM 2763 O O . MET A 1 365 ? 18.438 9.362 -35.174 1.00 80.06 365 MET A O 1
ATOM 2767 N N . ILE A 1 366 ? 20.337 9.699 -36.338 1.00 82.69 366 ILE A N 1
ATOM 2768 C CA . ILE A 1 366 ? 20.421 8.336 -36.887 1.00 82.69 366 ILE A CA 1
ATOM 2769 C C . ILE A 1 366 ? 20.558 7.315 -35.751 1.00 82.69 366 ILE A C 1
ATOM 2771 O O . ILE A 1 366 ? 19.763 6.374 -35.676 1.00 82.69 366 ILE A O 1
ATOM 2775 N N . ARG A 1 367 ? 21.507 7.526 -34.827 1.00 86.94 367 ARG A N 1
ATOM 2776 C CA . ARG A 1 367 ? 21.699 6.655 -33.654 1.00 86.94 367 ARG A CA 1
ATOM 2777 C C . ARG A 1 367 ? 20.432 6.558 -32.804 1.00 86.94 367 ARG A C 1
ATOM 2779 O O . ARG A 1 367 ? 20.048 5.460 -32.415 1.00 86.94 367 ARG A O 1
ATOM 2786 N N . ASN A 1 368 ? 19.790 7.684 -32.505 1.00 84.44 368 ASN A N 1
ATOM 2787 C CA . ASN A 1 368 ? 18.616 7.724 -31.634 1.00 84.44 368 ASN A CA 1
ATOM 2788 C C . ASN A 1 368 ? 17.414 7.027 -32.292 1.00 84.44 368 ASN A C 1
ATOM 2790 O O . ASN A 1 368 ? 16.729 6.250 -31.637 1.00 84.44 368 ASN A O 1
ATOM 2794 N N . GLN A 1 369 ? 17.194 7.224 -33.596 1.00 83.19 369 GLN A N 1
ATOM 2795 C CA . GLN A 1 369 ? 16.162 6.509 -34.360 1.00 83.19 369 GLN A CA 1
ATOM 2796 C C . GLN A 1 369 ? 16.400 4.990 -34.382 1.00 83.19 369 GLN A C 1
ATOM 2798 O O . GLN A 1 369 ? 15.461 4.208 -34.237 1.00 83.19 369 GLN A O 1
ATOM 2803 N N . MET A 1 370 ? 17.658 4.559 -34.513 1.00 85.50 370 MET A N 1
ATOM 2804 C CA . MET A 1 370 ? 18.034 3.144 -34.416 1.00 85.50 370 MET A CA 1
ATOM 2805 C C . MET A 1 370 ? 17.799 2.578 -33.014 1.00 85.50 370 MET A C 1
ATOM 2807 O O . MET A 1 370 ? 17.197 1.516 -32.873 1.00 85.50 370 MET A O 1
ATOM 2811 N N . ALA A 1 371 ? 18.237 3.297 -31.980 1.00 87.69 371 ALA A N 1
ATOM 2812 C CA . ALA A 1 371 ? 18.075 2.879 -30.594 1.00 87.69 371 ALA A CA 1
ATOM 2813 C C . ALA A 1 371 ? 16.596 2.760 -30.205 1.00 87.69 371 ALA A C 1
ATOM 2815 O O . ALA A 1 371 ? 16.216 1.771 -29.592 1.00 87.69 371 ALA A O 1
ATOM 2816 N N . MET A 1 372 ? 15.743 3.699 -30.626 1.00 87.75 372 MET A N 1
ATOM 2817 C CA . MET A 1 372 ? 14.305 3.659 -30.329 1.00 87.75 372 MET A CA 1
ATOM 2818 C C . MET A 1 372 ? 13.614 2.438 -30.937 1.00 87.75 372 MET A C 1
ATOM 2820 O O . MET A 1 372 ? 12.732 1.853 -30.316 1.00 87.75 372 MET A O 1
ATOM 2824 N N . ARG A 1 373 ? 14.050 1.986 -32.115 1.00 86.75 373 ARG A N 1
ATOM 2825 C CA . ARG A 1 373 ? 13.539 0.745 -32.712 1.00 86.75 373 ARG A CA 1
ATOM 2826 C C . ARG A 1 373 ? 13.988 -0.506 -31.983 1.00 86.75 373 ARG A C 1
ATOM 2828 O O . ARG A 1 373 ? 13.190 -1.422 -31.861 1.00 86.75 373 ARG A O 1
ATOM 2835 N N . LEU A 1 374 ? 15.220 -0.522 -31.476 1.00 87.25 374 LEU A N 1
ATOM 2836 C CA . LEU A 1 374 ? 15.701 -1.592 -30.601 1.00 87.25 374 LEU A CA 1
ATOM 2837 C C . LEU A 1 374 ? 14.927 -1.609 -29.274 1.00 87.25 374 LEU A 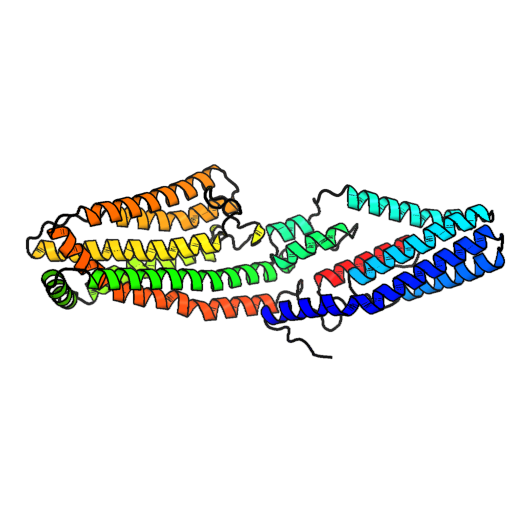C 1
ATOM 2839 O O . LEU A 1 374 ? 14.605 -2.672 -28.751 1.00 87.25 374 LEU A O 1
ATOM 2843 N N . MET A 1 375 ? 14.590 -0.428 -28.750 1.00 89.44 375 MET A N 1
ATOM 2844 C CA . MET A 1 375 ? 13.839 -0.287 -27.507 1.00 89.44 375 MET A CA 1
ATOM 2845 C C . MET A 1 375 ? 12.408 -0.806 -27.611 1.00 89.44 375 MET A C 1
ATOM 2847 O O . MET A 1 375 ? 11.935 -1.367 -26.635 1.00 89.44 375 MET A O 1
ATOM 2851 N N . VAL A 1 376 ? 11.715 -0.668 -28.748 1.00 91.56 376 VAL A N 1
ATOM 2852 C CA . VAL A 1 376 ? 10.314 -1.123 -28.886 1.00 91.56 376 VAL A CA 1
ATOM 2853 C C . VAL A 1 376 ? 10.117 -2.588 -28.462 1.00 91.56 376 VAL A C 1
ATOM 2855 O O . VAL A 1 376 ? 9.346 -2.813 -27.530 1.00 91.56 376 VAL A O 1
ATOM 2858 N N . PRO A 1 377 ? 10.794 -3.591 -29.057 1.00 90.88 377 PRO A N 1
ATOM 2859 C CA . PRO A 1 377 ? 10.626 -4.986 -28.651 1.00 90.88 377 PRO A CA 1
ATOM 2860 C C . PRO A 1 377 ? 11.168 -5.267 -27.242 1.00 90.88 377 PRO A C 1
ATOM 2862 O O . PRO A 1 377 ? 10.617 -6.116 -26.548 1.00 90.88 377 PRO A O 1
ATOM 2865 N N . ILE A 1 378 ? 12.195 -4.544 -26.778 1.00 90.81 378 ILE A N 1
ATOM 2866 C CA . ILE A 1 378 ? 12.764 -4.711 -25.427 1.00 90.81 378 ILE A CA 1
ATOM 2867 C C . ILE A 1 378 ? 11.793 -4.200 -24.360 1.00 90.81 378 ILE A C 1
ATOM 2869 O O . ILE A 1 378 ? 11.480 -4.912 -23.412 1.00 90.81 378 ILE A O 1
ATOM 2873 N N . CYS A 1 379 ? 11.268 -2.989 -24.525 1.00 89.06 379 CYS A N 1
ATOM 2874 C CA . CYS A 1 379 ? 10.259 -2.417 -23.646 1.00 89.06 379 CYS A CA 1
ATOM 2875 C C . CYS A 1 379 ? 8.947 -3.206 -23.736 1.00 89.06 379 CYS A C 1
ATOM 2877 O O . CYS A 1 379 ? 8.324 -3.442 -22.706 1.00 89.06 379 CYS A O 1
ATOM 2879 N N . ALA A 1 380 ? 8.560 -3.698 -24.920 1.00 93.12 380 ALA A N 1
ATOM 2880 C CA . ALA A 1 380 ? 7.413 -4.594 -25.058 1.00 93.12 380 ALA A CA 1
ATOM 2881 C C . ALA A 1 380 ? 7.629 -5.892 -24.266 1.00 93.12 380 ALA A C 1
ATOM 2883 O O . ALA A 1 380 ? 6.758 -6.285 -23.495 1.00 93.12 380 ALA A O 1
ATOM 2884 N N . ALA A 1 381 ? 8.809 -6.511 -24.350 1.00 93.44 381 ALA A N 1
ATOM 2885 C CA . ALA A 1 381 ? 9.148 -7.661 -23.515 1.00 93.44 381 ALA A CA 1
ATOM 2886 C C . ALA A 1 381 ? 9.141 -7.309 -22.015 1.00 93.44 381 ALA A C 1
ATOM 2888 O O . ALA A 1 381 ? 8.633 -8.081 -21.204 1.00 93.44 381 ALA A O 1
ATOM 2889 N N . ALA A 1 382 ? 9.620 -6.120 -21.636 1.00 93.94 382 ALA A N 1
ATOM 2890 C CA . ALA A 1 382 ? 9.584 -5.651 -20.253 1.00 93.94 382 ALA A CA 1
ATOM 2891 C C . ALA A 1 382 ? 8.152 -5.511 -19.711 1.00 93.94 382 ALA A C 1
ATOM 2893 O O . ALA A 1 382 ? 7.943 -5.757 -18.526 1.00 93.94 382 ALA A O 1
ATOM 2894 N N . THR A 1 383 ? 7.158 -5.183 -20.552 1.00 95.31 383 THR A N 1
ATOM 2895 C CA . THR A 1 383 ? 5.741 -5.114 -20.132 1.00 95.31 383 THR A CA 1
ATOM 2896 C C . THR A 1 383 ? 5.166 -6.473 -19.726 1.00 95.31 383 THR A C 1
ATOM 2898 O O . THR A 1 383 ? 4.209 -6.525 -18.957 1.00 95.31 383 THR A O 1
ATOM 2901 N N . ILE A 1 384 ? 5.763 -7.581 -20.174 1.00 94.38 384 ILE A N 1
ATOM 2902 C CA . ILE A 1 384 ? 5.315 -8.931 -19.809 1.00 94.38 384 ILE A CA 1
ATOM 2903 C C . ILE A 1 384 ? 5.567 -9.196 -18.320 1.00 94.38 384 ILE A C 1
ATOM 2905 O O . ILE A 1 384 ? 4.754 -9.838 -17.665 1.00 94.38 384 ILE A O 1
ATOM 2909 N N . LEU A 1 385 ? 6.653 -8.665 -17.750 1.00 92.12 385 LEU A N 1
ATOM 2910 C CA . LEU A 1 385 ? 7.015 -8.900 -16.349 1.00 92.12 385 LEU A CA 1
ATOM 2911 C C . LEU A 1 385 ? 5.962 -8.415 -15.336 1.00 92.12 385 LEU A C 1
ATOM 2913 O O . LEU A 1 385 ? 5.553 -9.228 -14.503 1.00 92.12 385 LEU A O 1
ATOM 2917 N N . PRO A 1 386 ? 5.484 -7.153 -15.373 1.00 92.94 386 PRO A N 1
ATOM 2918 C CA . PRO A 1 386 ? 4.415 -6.724 -14.483 1.00 92.94 386 PRO A CA 1
ATOM 2919 C C . PRO A 1 386 ? 3.107 -7.478 -14.748 1.00 92.94 386 PRO A C 1
ATOM 2921 O O . PRO A 1 386 ? 2.416 -7.804 -13.792 1.00 92.94 386 PRO A O 1
ATOM 2924 N N . LEU A 1 387 ? 2.784 -7.844 -15.996 1.00 94.00 387 LEU A N 1
ATOM 2925 C CA . LEU A 1 387 ? 1.599 -8.668 -16.279 1.00 94.00 387 LEU A CA 1
ATOM 2926 C C . LEU A 1 387 ? 1.694 -10.051 -15.628 1.00 94.00 387 LEU A C 1
ATOM 2928 O O . LEU A 1 387 ? 0.738 -10.507 -15.002 1.00 94.00 387 LEU A O 1
ATOM 2932 N N . CYS A 1 388 ? 2.857 -10.695 -15.722 1.00 93.50 388 CYS A N 1
ATOM 2933 C CA . CYS A 1 388 ? 3.115 -11.974 -15.076 1.00 93.50 388 CYS A CA 1
ATOM 2934 C C . CYS A 1 388 ? 3.056 -11.874 -13.548 1.00 93.50 388 CYS A C 1
ATOM 2936 O O . CYS A 1 388 ? 2.704 -12.861 -12.913 1.00 93.50 388 CYS A O 1
ATOM 2938 N N . SER A 1 389 ? 3.355 -10.716 -12.944 1.00 92.25 389 SER A N 1
ATOM 2939 C CA . SER A 1 389 ? 3.312 -10.529 -11.486 1.00 92.25 389 SER A CA 1
ATOM 2940 C C . SER A 1 389 ? 1.908 -10.246 -10.927 1.00 92.25 389 SER A C 1
ATOM 2942 O O . SER A 1 389 ? 1.680 -10.458 -9.730 1.00 92.25 389 SER A O 1
ATOM 2944 N N . LEU A 1 390 ? 0.949 -9.838 -11.772 1.00 93.94 390 LEU A N 1
ATOM 2945 C CA . LEU A 1 390 ? -0.448 -9.603 -11.385 1.00 93.94 390 LEU A CA 1
ATOM 2946 C C . LEU A 1 390 ? -1.110 -10.819 -10.710 1.00 93.94 390 LEU A C 1
ATOM 2948 O O . LEU A 1 390 ? -1.623 -10.646 -9.599 1.00 93.94 390 LEU A O 1
ATOM 2952 N N . PRO A 1 391 ? -1.116 -12.037 -11.300 1.00 94.88 391 PRO A N 1
ATOM 2953 C CA . PRO A 1 391 ? -1.749 -13.194 -10.668 1.00 94.88 391 PRO A CA 1
ATOM 2954 C C . PRO A 1 391 ? -1.085 -13.564 -9.339 1.00 94.88 391 PRO A C 1
ATOM 2956 O O . PRO A 1 391 ? -1.790 -13.911 -8.395 1.00 94.88 391 PRO A O 1
ATOM 2959 N N . PHE A 1 392 ? 0.241 -13.427 -9.222 1.00 93.69 392 PHE A N 1
ATOM 2960 C CA . PHE A 1 392 ? 0.951 -13.706 -7.970 1.00 93.69 392 PHE A CA 1
ATOM 2961 C C . PHE A 1 392 ? 0.603 -12.700 -6.875 1.00 93.69 392 PHE A C 1
ATOM 2963 O O . PHE A 1 392 ? 0.319 -13.106 -5.752 1.00 93.69 392 PHE A O 1
ATOM 2970 N N . SER A 1 393 ? 0.563 -11.404 -7.196 1.00 92.38 393 SER A N 1
ATOM 2971 C CA . SER A 1 393 ? 0.191 -10.357 -6.232 1.00 92.38 393 SER A CA 1
ATOM 2972 C C . SER A 1 393 ? -1.258 -10.520 -5.770 1.00 92.38 393 SER A C 1
ATOM 2974 O O . SER A 1 393 ? -1.549 -10.416 -4.580 1.00 92.38 393 SER A O 1
ATOM 2976 N N . LYS A 1 394 ? -2.160 -10.866 -6.699 1.00 92.75 394 LYS A N 1
ATOM 2977 C CA . LYS A 1 394 ? -3.561 -11.171 -6.392 1.00 92.75 394 LYS A CA 1
ATOM 2978 C C . LYS A 1 394 ? -3.693 -12.405 -5.493 1.00 92.75 394 LYS A C 1
ATOM 2980 O O . LYS A 1 394 ? -4.401 -12.355 -4.491 1.00 92.75 394 LYS A O 1
ATOM 2985 N N . ALA A 1 395 ? -2.993 -13.493 -5.814 1.00 94.56 395 ALA A N 1
ATOM 2986 C CA . ALA A 1 395 ? -2.991 -14.707 -5.000 1.00 94.56 395 ALA A CA 1
ATOM 2987 C C . ALA A 1 395 ? -2.384 -14.466 -3.606 1.00 94.56 395 ALA A C 1
ATOM 2989 O O . ALA A 1 395 ? -2.903 -14.973 -2.612 1.00 94.56 395 ALA A O 1
ATOM 2990 N N . GLU A 1 396 ? -1.321 -13.659 -3.509 1.00 93.94 396 GLU A N 1
ATOM 2991 C CA . GLU A 1 396 ? -0.724 -13.251 -2.234 1.00 93.94 396 GLU A CA 1
ATOM 2992 C C . GLU A 1 396 ? -1.726 -12.453 -1.387 1.00 93.94 396 GLU A C 1
ATOM 2994 O O . GLU A 1 396 ? -1.898 -12.769 -0.209 1.00 93.94 396 GLU A O 1
ATOM 2999 N N . ALA A 1 397 ? -2.435 -11.486 -1.981 1.00 92.69 397 ALA A N 1
ATOM 3000 C CA . ALA A 1 397 ? -3.466 -10.708 -1.293 1.00 92.69 397 ALA A CA 1
ATOM 3001 C C . ALA A 1 397 ? -4.595 -11.602 -0.761 1.00 92.69 397 ALA A C 1
ATOM 3003 O O . ALA A 1 397 ? -4.999 -11.463 0.391 1.00 92.69 397 ALA A O 1
ATOM 3004 N N . TYR A 1 398 ? -5.060 -12.567 -1.559 1.00 92.38 398 TYR A N 1
ATOM 3005 C CA . TYR A 1 398 ? -6.115 -13.500 -1.146 1.00 92.38 398 TYR A CA 1
ATOM 3006 C C . TYR A 1 398 ? -5.646 -14.414 -0.014 1.00 92.38 398 TYR A C 1
ATOM 3008 O O . TYR A 1 398 ? -6.360 -14.608 0.968 1.00 92.38 398 TYR A O 1
ATOM 3016 N N . ARG A 1 399 ? -4.411 -14.919 -0.098 1.00 94.81 399 ARG A N 1
ATOM 3017 C CA . ARG A 1 399 ? -3.813 -15.743 0.957 1.00 94.81 399 ARG A CA 1
ATOM 3018 C C . ARG A 1 399 ? -3.729 -14.997 2.288 1.00 94.81 399 ARG A C 1
ATOM 3020 O O . ARG A 1 399 ? -3.983 -15.601 3.326 1.00 94.81 399 ARG A O 1
ATOM 3027 N N . TRP A 1 400 ? -3.337 -13.724 2.275 1.00 94.31 400 TRP A N 1
ATOM 3028 C CA . TRP A 1 400 ? -3.247 -12.919 3.496 1.00 94.31 400 TRP A CA 1
ATOM 3029 C C . TRP A 1 400 ? -4.618 -12.506 4.023 1.00 94.31 400 TRP A C 1
ATOM 3031 O O . TRP A 1 400 ? -4.856 -12.641 5.217 1.00 94.31 400 TRP A O 1
ATOM 3041 N N . SER A 1 401 ? -5.545 -12.132 3.140 1.00 90.50 401 SER A N 1
ATOM 3042 C CA . SER A 1 401 ? -6.937 -11.845 3.501 1.00 90.50 401 SER A CA 1
ATOM 3043 C C . SER A 1 401 ? -7.612 -13.035 4.188 1.00 90.50 401 SER A C 1
ATOM 3045 O O . SER A 1 401 ? -8.286 -12.872 5.200 1.00 90.50 401 SER A O 1
ATOM 3047 N N . ALA A 1 402 ? -7.366 -14.259 3.708 1.00 89.12 402 ALA A N 1
ATOM 3048 C CA . ALA A 1 402 ? -7.921 -15.467 4.314 1.00 89.12 402 ALA A CA 1
ATOM 3049 C C . ALA A 1 402 ? -7.460 -15.694 5.767 1.00 89.12 402 ALA A C 1
ATOM 3051 O O . ALA A 1 402 ? -8.224 -16.280 6.544 1.00 89.12 402 ALA A O 1
ATOM 3052 N N . LYS A 1 403 ? -6.245 -15.233 6.107 1.00 91.50 403 LYS A N 1
ATOM 3053 C CA . LYS A 1 403 ? -5.608 -15.326 7.432 1.00 91.50 403 LYS A CA 1
ATOM 3054 C C . LYS A 1 403 ? -5.936 -14.155 8.362 1.00 91.50 403 LYS A C 1
ATOM 3056 O O . LYS A 1 403 ? -5.586 -14.218 9.534 1.00 91.50 403 LYS A O 1
ATOM 3061 N N . ASP A 1 404 ? -6.538 -13.084 7.856 1.00 90.12 404 ASP A N 1
ATOM 3062 C CA . ASP A 1 404 ? -6.815 -11.892 8.652 1.00 90.12 404 ASP A CA 1
ATOM 3063 C C . ASP A 1 404 ? -8.086 -12.076 9.485 1.00 90.12 404 ASP A C 1
ATOM 3065 O O . ASP A 1 404 ? -9.195 -11.806 9.034 1.00 90.12 404 ASP A O 1
ATOM 3069 N N . GLU A 1 405 ? -7.933 -12.548 10.718 1.00 87.38 405 GLU A N 1
ATOM 3070 C CA . GLU A 1 405 ? -9.050 -12.715 11.652 1.00 87.38 405 GLU A CA 1
ATOM 3071 C C . GLU A 1 405 ? -9.546 -11.388 12.242 1.00 87.38 405 GLU A C 1
ATOM 3073 O O . GLU A 1 405 ? -10.669 -11.322 12.748 1.00 87.38 405 GLU A O 1
ATOM 3078 N N . LEU A 1 406 ? -8.746 -10.315 12.168 1.00 85.94 406 LEU A N 1
ATOM 3079 C CA . LEU A 1 406 ? -9.120 -9.021 12.729 1.00 85.94 406 LEU A CA 1
ATOM 3080 C C . LEU A 1 406 ? -10.245 -8.380 11.946 1.00 85.94 406 LEU A C 1
ATOM 3082 O O . LEU A 1 406 ? -11.134 -7.831 12.585 1.00 85.94 406 LEU A O 1
ATOM 3086 N N . ILE A 1 407 ? -10.197 -8.432 10.611 1.00 82.81 407 ILE A N 1
ATOM 3087 C CA . ILE A 1 407 ? -11.186 -7.790 9.725 1.00 82.81 407 ILE A CA 1
ATOM 3088 C C . ILE A 1 407 ? -12.248 -8.760 9.197 1.00 82.81 407 ILE A C 1
ATOM 3090 O O . ILE A 1 407 ? -13.272 -8.330 8.655 1.00 82.81 407 ILE A O 1
ATOM 3094 N N . LYS A 1 408 ? -12.012 -10.069 9.329 1.00 81.25 408 LYS A N 1
ATOM 3095 C CA . LYS A 1 408 ? -12.906 -11.089 8.788 1.00 81.25 408 LYS A CA 1
ATOM 3096 C C . LYS A 1 408 ? -14.192 -11.160 9.611 1.00 81.25 408 LYS A C 1
ATOM 3098 O O . LYS A 1 408 ? -14.142 -11.286 10.837 1.00 81.25 408 LYS A O 1
ATOM 3103 N N . PRO A 1 409 ? -15.361 -11.129 8.955 1.00 73.31 409 PRO A N 1
ATOM 3104 C CA . PRO A 1 409 ? -16.617 -11.376 9.639 1.00 73.31 409 PRO A CA 1
ATOM 3105 C C . PRO A 1 409 ? -16.653 -12.829 10.121 1.00 73.31 409 PRO A C 1
ATOM 3107 O O . PRO A 1 409 ? -16.479 -13.758 9.319 1.00 73.31 409 PRO A O 1
ATOM 3110 N N . SER A 1 410 ? -16.926 -13.050 11.405 1.00 68.06 410 SER A N 1
ATOM 3111 C CA . SER A 1 410 ? -17.158 -14.395 11.940 1.00 68.06 410 SER A CA 1
ATOM 3112 C C . SER A 1 410 ? -18.591 -14.858 11.638 1.00 68.06 410 SER A C 1
ATOM 3114 O O . SER A 1 410 ? -19.476 -14.058 11.329 1.00 68.06 410 SER A O 1
ATOM 3116 N N . ARG A 1 411 ? -18.815 -16.174 11.557 1.00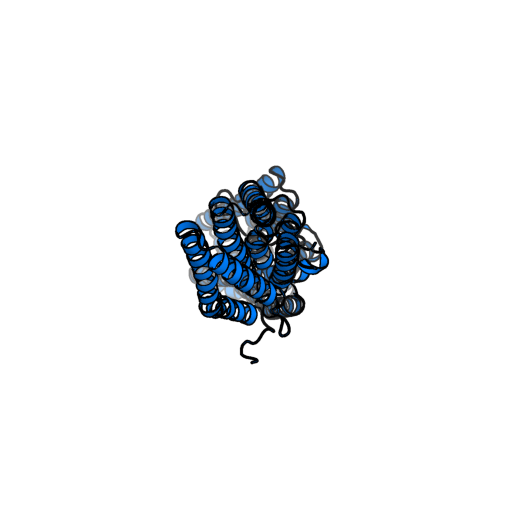 64.62 411 ARG A N 1
ATOM 3117 C CA . ARG A 1 411 ? -20.172 -16.749 11.431 1.00 64.62 411 ARG A CA 1
ATOM 3118 C C . ARG A 1 411 ? -20.832 -16.925 12.794 1.00 64.62 411 ARG A C 1
ATOM 3120 O O . ARG A 1 411 ? -22.054 -16.865 12.871 1.00 64.62 411 ARG A O 1
ATOM 3127 N N . ASP A 1 412 ? -20.014 -17.096 13.825 1.00 67.06 412 ASP A N 1
ATOM 3128 C CA . ASP A 1 412 ? -20.454 -17.413 15.182 1.00 67.06 412 ASP A CA 1
ATOM 3129 C C . ASP A 1 412 ? -20.645 -16.148 16.031 1.00 67.06 412 ASP A C 1
ATOM 3131 O O . ASP A 1 412 ? -21.225 -16.198 17.111 1.00 67.06 412 ASP A O 1
ATOM 3135 N N . GLN A 1 413 ? -20.184 -14.997 15.532 1.00 67.88 413 GLN A N 1
ATOM 3136 C CA . GLN A 1 413 ? -20.310 -13.700 16.192 1.00 67.88 413 GLN A CA 1
ATOM 3137 C C . GLN A 1 413 ? -21.339 -12.845 15.446 1.00 67.88 413 GLN A C 1
ATOM 3139 O O . GLN A 1 413 ? -21.342 -12.798 14.216 1.00 67.88 413 GLN A O 1
ATOM 3144 N N . MET A 1 414 ? -22.207 -12.151 16.187 1.00 61.19 414 MET A N 1
ATOM 3145 C CA . MET A 1 414 ? -23.174 -11.208 15.607 1.00 61.19 414 MET A CA 1
ATOM 3146 C C . MET A 1 414 ? -22.522 -9.900 15.120 1.00 61.19 414 MET A C 1
ATOM 3148 O O . MET A 1 414 ? -23.142 -9.168 14.350 1.00 61.19 414 MET A O 1
ATOM 3152 N N . ALA A 1 415 ? -21.290 -9.605 15.552 1.00 60.25 415 ALA A N 1
ATOM 3153 C CA . ALA A 1 415 ? -20.537 -8.428 15.125 1.00 60.25 415 ALA A CA 1
ATOM 3154 C C . ALA A 1 415 ? -20.135 -8.513 13.648 1.00 60.25 415 ALA A C 1
ATOM 3156 O O . ALA A 1 415 ? -19.992 -9.601 13.083 1.00 60.25 415 ALA A O 1
ATOM 3157 N N . SER A 1 416 ? -19.883 -7.357 13.026 1.00 66.50 416 SER A N 1
ATOM 3158 C CA . SER A 1 416 ? -19.482 -7.328 11.620 1.00 66.50 416 SER A CA 1
ATOM 3159 C C . SER A 1 416 ? -18.070 -7.876 11.403 1.00 66.50 416 SER A C 1
ATOM 3161 O O . SER A 1 416 ? -17.780 -8.404 10.330 1.00 66.50 416 SER A O 1
ATOM 3163 N N . ILE A 1 417 ? -17.200 -7.777 12.416 1.00 78.50 417 ILE A N 1
ATOM 3164 C CA . ILE A 1 417 ? -15.755 -7.991 12.307 1.00 78.50 417 ILE A CA 1
ATOM 3165 C C . ILE A 1 417 ? -15.178 -8.563 13.624 1.00 78.50 417 ILE A C 1
ATOM 3167 O O . ILE A 1 417 ? -15.642 -8.205 14.708 1.00 78.50 417 ILE A O 1
ATOM 3171 N N . GLY A 1 418 ? -14.129 -9.397 13.561 1.00 83.31 418 GLY A N 1
ATOM 3172 C CA . GLY A 1 418 ? -13.499 -10.014 14.741 1.00 83.31 418 GLY A CA 1
ATOM 3173 C C . GLY A 1 418 ? -12.929 -9.022 15.770 1.00 83.31 418 GLY A C 1
ATOM 3174 O O . GLY A 1 418 ? -13.162 -9.172 16.973 1.00 83.31 418 GLY A O 1
ATOM 3175 N N . LEU A 1 419 ? -12.229 -7.969 15.328 1.00 84.31 419 LEU A N 1
ATOM 3176 C CA . LEU A 1 419 ? -11.768 -6.891 16.218 1.00 84.31 419 LEU A CA 1
ATOM 3177 C C . LEU A 1 419 ? -12.945 -6.171 16.886 1.00 84.31 419 LEU A C 1
ATOM 3179 O O . LEU A 1 419 ? -12.925 -5.932 18.091 1.00 84.31 419 LEU A O 1
ATOM 3183 N N . GLU A 1 420 ? -13.980 -5.847 16.109 1.00 85.25 420 GLU A N 1
ATOM 3184 C CA . GLU A 1 420 ? -15.183 -5.185 16.615 1.00 85.25 420 GLU A CA 1
ATOM 3185 C C . GLU A 1 420 ? -15.874 -6.038 17.683 1.00 85.25 420 GLU A C 1
ATOM 3187 O O . GLU A 1 420 ? -16.268 -5.507 18.717 1.00 85.25 420 GLU A O 1
ATOM 3192 N N . HIS A 1 421 ? -15.973 -7.353 17.477 1.00 86.62 421 HIS A N 1
ATOM 3193 C CA . HIS A 1 421 ? -16.563 -8.254 18.460 1.00 86.62 421 HIS A CA 1
ATOM 3194 C C . HIS A 1 421 ? -15.797 -8.244 19.784 1.00 86.62 421 HIS A C 1
ATOM 3196 O O . HIS A 1 421 ? -16.403 -8.093 20.840 1.00 86.62 421 HIS A O 1
ATOM 3202 N N . ARG A 1 422 ? -14.461 -8.353 19.741 1.00 88.81 422 ARG A N 1
ATOM 3203 C CA . ARG A 1 422 ? -13.623 -8.309 20.953 1.00 88.81 422 ARG A CA 1
ATOM 3204 C C . ARG A 1 422 ? -13.809 -6.999 21.719 1.00 88.81 422 ARG A C 1
ATOM 3206 O O . ARG A 1 422 ? -13.924 -7.005 22.941 1.00 88.81 422 ARG A O 1
ATOM 3213 N N . MET A 1 423 ? -13.896 -5.891 20.988 1.00 88.50 423 MET A N 1
ATOM 3214 C CA . MET A 1 423 ? -14.200 -4.574 21.544 1.00 88.50 423 MET A CA 1
ATOM 3215 C C . MET A 1 423 ? -15.610 -4.536 22.158 1.00 88.50 423 MET A C 1
ATOM 3217 O O . MET A 1 423 ? -15.777 -4.086 23.287 1.00 88.50 423 MET A O 1
ATOM 3221 N N . ALA A 1 424 ? -16.618 -5.064 21.466 1.00 89.38 424 ALA A N 1
ATOM 3222 C CA . ALA A 1 424 ? -17.994 -5.129 21.951 1.00 89.38 424 ALA A CA 1
ATOM 3223 C C . ALA A 1 424 ? -18.125 -5.968 23.237 1.00 89.38 424 ALA A C 1
ATOM 3225 O O . ALA A 1 424 ? -18.777 -5.543 24.187 1.00 89.38 424 ALA A O 1
ATOM 3226 N N . VAL A 1 425 ? -17.454 -7.122 23.312 1.00 91.06 425 VAL A N 1
ATOM 3227 C CA . VAL A 1 425 ? -17.433 -7.977 24.512 1.00 91.06 425 VAL A CA 1
ATOM 3228 C C . VAL A 1 425 ? -16.802 -7.241 25.693 1.00 91.06 425 VAL A C 1
ATOM 3230 O O . VAL A 1 425 ? -17.358 -7.236 26.790 1.00 91.06 425 VAL A O 1
ATOM 3233 N N . GLN A 1 426 ? -15.675 -6.566 25.468 1.00 91.25 426 GLN A N 1
ATOM 3234 C CA . GLN A 1 426 ? -15.032 -5.772 26.512 1.00 91.25 426 GLN A CA 1
ATOM 3235 C C . GLN A 1 426 ? -15.920 -4.606 26.968 1.00 91.25 426 GLN A C 1
ATOM 3237 O O . GLN A 1 426 ? -16.059 -4.358 28.162 1.00 91.25 426 GLN A O 1
ATOM 3242 N N . MET A 1 427 ? -16.581 -3.928 26.030 1.00 89.38 427 MET A N 1
ATOM 3243 C CA . MET A 1 427 ? -17.521 -2.853 26.333 1.00 89.38 427 MET A CA 1
ATOM 3244 C C . MET A 1 427 ? -18.717 -3.349 27.156 1.00 89.38 427 MET A C 1
ATOM 3246 O O . MET A 1 427 ? -19.144 -2.663 28.086 1.00 89.38 427 MET A O 1
ATOM 3250 N N . ARG A 1 428 ? -19.238 -4.546 26.853 1.00 90.88 428 ARG A N 1
ATOM 3251 C CA . ARG A 1 428 ? -20.293 -5.202 27.637 1.00 90.88 428 ARG A CA 1
ATOM 3252 C C . ARG A 1 428 ? -19.838 -5.450 29.066 1.00 90.88 428 ARG A C 1
ATOM 3254 O O . ARG A 1 428 ? -20.590 -5.143 29.987 1.00 90.88 428 ARG A O 1
ATOM 3261 N N . LYS A 1 429 ? -18.626 -5.977 29.240 1.00 91.38 429 LYS A N 1
ATOM 3262 C CA . LYS A 1 429 ? -18.040 -6.232 30.556 1.00 91.38 429 LYS A CA 1
ATOM 3263 C C . LYS A 1 429 ? -17.961 -4.946 31.383 1.00 91.38 429 LYS A C 1
ATOM 3265 O O . LYS A 1 429 ? -18.491 -4.915 32.487 1.00 91.38 429 LYS A O 1
ATOM 3270 N N . GLU A 1 430 ? -17.433 -3.867 30.801 1.00 87.62 430 GLU A N 1
ATOM 3271 C CA . GLU A 1 430 ? -17.395 -2.544 31.445 1.00 87.62 430 GLU A CA 1
ATOM 3272 C C . GLU A 1 430 ? -18.808 -2.053 31.821 1.00 87.62 430 GLU A C 1
ATOM 3274 O O . GLU A 1 430 ? -19.026 -1.565 32.924 1.00 87.62 430 GLU A O 1
ATOM 3279 N N . ILE A 1 431 ? -19.809 -2.218 30.943 1.00 88.69 431 ILE A N 1
ATOM 3280 C CA . ILE A 1 431 ? -21.204 -1.834 31.243 1.00 88.69 431 ILE A CA 1
ATOM 3281 C C . ILE A 1 431 ? -21.783 -2.660 32.405 1.00 88.69 431 ILE A C 1
ATOM 3283 O O . ILE A 1 431 ? -22.497 -2.110 33.241 1.00 88.69 431 ILE A O 1
ATOM 3287 N N . ARG A 1 432 ? -21.508 -3.968 32.462 1.00 90.56 432 ARG A N 1
ATOM 3288 C CA . ARG A 1 432 ? -21.982 -4.851 33.542 1.00 90.56 432 ARG A CA 1
ATOM 3289 C C . ARG A 1 432 ? -21.346 -4.483 34.878 1.00 90.56 432 ARG A C 1
ATOM 3291 O O . ARG A 1 432 ? -22.071 -4.377 35.862 1.00 90.56 432 ARG A O 1
ATOM 3298 N N . GLU A 1 433 ? -20.045 -4.206 34.886 1.00 88.06 433 GLU A N 1
ATOM 3299 C CA . GLU A 1 433 ? -19.316 -3.729 36.067 1.00 88.06 433 GLU A CA 1
ATOM 3300 C C . GLU A 1 433 ? -19.907 -2.410 36.594 1.00 88.06 433 GLU A C 1
ATOM 3302 O O . GLU A 1 433 ? -20.202 -2.304 37.783 1.00 88.06 433 GLU A O 1
ATOM 3307 N N . VAL A 1 434 ? -20.196 -1.450 35.705 1.00 85.06 434 VAL A N 1
ATOM 3308 C CA . VAL A 1 434 ? -20.853 -0.172 36.051 1.00 85.06 434 VAL A CA 1
ATOM 3309 C C . VAL A 1 434 ? -22.236 -0.374 36.680 1.00 85.06 434 VAL A C 1
ATOM 3311 O O . VAL A 1 434 ? -22.634 0.386 37.558 1.00 85.06 434 VAL A O 1
ATOM 3314 N N . LEU A 1 435 ? -22.981 -1.388 36.239 1.00 85.69 435 LEU A N 1
ATOM 3315 C CA . LEU A 1 435 ? -24.307 -1.721 36.767 1.00 85.69 435 LEU A CA 1
ATOM 3316 C C . LEU A 1 435 ? -24.265 -2.590 38.037 1.00 85.69 435 LEU A C 1
ATOM 3318 O O . LEU A 1 435 ? -25.323 -2.930 38.567 1.00 85.69 435 LEU A O 1
ATOM 3322 N N . GLY A 1 436 ? -23.077 -2.982 38.512 1.00 84.31 436 GLY A N 1
ATOM 3323 C CA . GLY A 1 436 ? -22.922 -3.915 39.631 1.00 84.31 436 GLY A CA 1
ATOM 3324 C C . GLY A 1 436 ? -23.350 -5.350 39.300 1.00 84.31 436 GLY A C 1
ATOM 3325 O O . GLY A 1 436 ? -23.632 -6.144 40.198 1.00 84.31 436 GLY A O 1
ATOM 3326 N N . TYR A 1 437 ? -23.438 -5.700 38.016 1.00 86.06 437 TYR A N 1
ATOM 3327 C CA . TYR A 1 437 ? -23.712 -7.065 37.574 1.00 86.06 437 TYR A CA 1
ATOM 3328 C C . TYR A 1 437 ? -22.412 -7.869 37.543 1.00 86.06 437 TYR A C 1
ATOM 3330 O O . TYR A 1 437 ? -21.341 -7.327 37.280 1.00 86.06 437 TYR A O 1
ATOM 3338 N N . GLN A 1 438 ? -22.498 -9.181 37.784 1.00 77.31 438 GLN A N 1
ATOM 3339 C CA . GLN A 1 438 ? -21.335 -10.054 37.603 1.00 77.31 438 GLN A CA 1
ATOM 3340 C C . GLN A 1 438 ? -20.865 -9.981 36.138 1.00 77.31 438 GLN A C 1
ATOM 3342 O O . GLN A 1 438 ? -21.730 -10.044 35.255 1.00 77.31 438 GLN A O 1
ATOM 3347 N N . PRO A 1 439 ? -19.556 -9.800 35.881 1.00 64.38 439 PRO A N 1
ATOM 3348 C CA . PRO A 1 439 ? -19.014 -9.552 34.546 1.00 64.38 439 PRO A CA 1
ATOM 3349 C C . PRO A 1 439 ? -19.315 -10.665 33.543 1.00 64.38 439 PRO A C 1
ATOM 3351 O O . PRO A 1 439 ? -19.332 -11.850 33.946 1.00 64.38 439 PRO A O 1
#

Mean predicted aligned error: 8.41 Å

Radius of gyration: 32.69 Å; Cα contacts (8 Å, |Δi|>4): 601; chains: 1; bounding box: 80×38×94 Å

Secondary structure (DSSP, 8-state):
---S--SSHHHHHHHHHHHHHSTHHHHHHHHHHHHHHHHHHHHHHHHT-HHHHHHHHHHHHHHHHHHHHSPP--HHHHHHHHHHHHHHHHHHHHHHHHTT-HHHHHHHHHHHHHHHHHHHHHHH--S--HHHHHHHHHS-HHHHHHHHHHGGG-SSPPPPPHHHHHHHHHHHHHHHHHHHHHHHHHHHHHHHHHHHHHHHHS-HHHHHHHHHHHHT--HHHHHHHHIIIIIHHHHHHHHHHHHSGGG-TTS-TTT-EEEETTEEEEEEHHHHHHHHHHHHHHHHHHHHHHHHHHHHHHHTT--PPP-HHHHHHHHHHHHHHHHHHHHHHH--HHHHHHHHHHHHHHHHHHHHHHHHHHS--HHHHHHHHHHHHHHHHHHHHHHHHHHHHHHHHHHHHHHHHHH-TTTSPPSS-SSSSHHHHHHHHHHHHHHHHHTT---

Solvent-accessible surface area (backbone atoms only — not comparable to full-atom values): 22099 Å² total; per-residue (Å²): 133,94,85,60,67,70,64,42,67,66,33,44,54,52,42,47,61,50,52,71,67,61,60,56,67,72,54,52,59,53,40,52,53,28,52,51,54,15,52,51,25,36,50,22,26,74,71,65,38,64,69,61,32,51,53,47,50,53,52,49,53,52,52,55,48,54,61,72,70,44,82,68,44,26,47,66,57,42,51,46,47,55,50,28,50,50,49,29,37,55,30,38,24,56,17,25,52,68,63,67,38,57,71,62,20,53,65,31,41,56,41,48,56,50,53,51,49,50,52,50,48,49,75,64,60,70,84,77,50,68,54,49,51,46,24,48,44,33,7,11,59,68,56,25,58,49,44,66,64,51,56,59,77,36,94,75,62,79,85,68,57,74,76,60,29,37,27,37,17,50,19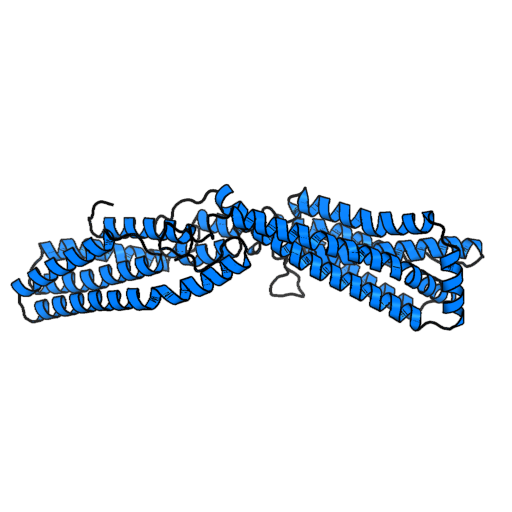,48,53,21,48,46,48,31,53,22,25,52,52,25,25,53,53,31,49,51,49,25,50,52,29,48,52,53,49,67,70,53,57,71,66,50,49,52,52,31,58,55,50,58,74,70,53,48,75,65,56,53,47,65,25,46,44,68,13,42,52,45,51,49,52,51,50,48,46,41,45,72,74,39,74,38,39,42,65,77,37,5,65,77,53,31,43,37,85,41,96,90,39,92,82,42,40,52,42,62,49,53,38,30,48,28,46,40,48,19,28,53,26,30,29,48,28,41,31,38,39,53,50,31,59,54,39,42,77,75,70,42,91,62,78,69,63,60,47,29,51,51,27,17,51,26,25,59,52,28,41,53,30,45,18,43,14,44,75,66,67,36,70,64,36,38,52,51,24,51,48,28,50,50,52,29,52,50,24,52,52,49,47,54,50,52,62,74,72,45,54,72,73,52,50,45,47,50,46,32,22,30,55,59,38,28,65,50,37,50,56,52,32,48,56,33,59,65,44,35,63,54,23,49,50,48,18,32,58,22,44,63,64,18,57,46,72,37,59,50,89,90,46,70,14,69,19,40,48,45,30,55,45,20,52,47,46,47,36,55,53,27,52,53,70,73,42,85,106

Nearest PDB structures (foldseek):
  8f7n-assembly1_A-2  TM=1.655E-01  e=3.497E-01  Sinorhizobium meliloti
  4w9u-assembly1_B  TM=4.395E-01  e=5.645E+00  Brucella abortus 2308
  7sqc-assembly1_1Y  TM=2.267E-01  e=1.956E+00  Chlamydomonas reinhardtii
  3zx6-assembly1_A  TM=1.340E-01  e=4.144E+00  Archaeoglobus fulgidus DSM 4304

Foldseek 3Di:
DCPFDFLAPVSLVVLVVVLVPPPPPVLVVVLVVLLVLLVQLLVCLVVLPPVSNVVSVVVLVVSLVVLLPDAQAFVVSLVSSLSSLQSNLVSNLVSCVSNVVVVSNVLSVLLNVVSVVLVVQLVPDPDPDPVQCLCQWAAEPVLNVVCVVQVSNFDDFDDDDSVLRLLNLQLVLLVLLLVLLVVLLVLLVVLLVVLVVLLVVDDPVLVVVLVVVVVVQDPVLLCQLQCVLFVVLVVLLCCPLPVHLLVVSRTYQNLQFQDDVVDNVGDRLSNLLSVLSSQLSSLSSLQSLLVSLCVVVVVVVQHDDRLVLSVLLNVLSSVLSSLSSCCSVVVDVVSSVSNNVSVVSNVVSVVVCVVCQVVDDPSVVSSNSSSSVSSNVSSVVSSVVSVVCNVVSSVSSSVSSNVNQQSGQDPVHNYSGNSRRSSSVSSSCVSCVSSVHDD